Protein AF-0000000081654883 (afdb_homodimer)

Structure (mmCIF, N/CA/C/O backbone):
data_AF-0000000081654883-model_v1
#
loop_
_entity.id
_entity.type
_entity.pdbx_description
1 polymer 'N-acetylserotonin O-methyltransferase-like protein-like'
#
loop_
_atom_site.group_PDB
_atom_site.id
_atom_site.type_symbol
_atom_site.label_atom_id
_atom_site.label_alt_id
_atom_site.label_comp_id
_atom_site.label_asym_id
_atom_site.label_entity_id
_atom_site.label_seq_id
_atom_site.pdbx_PDB_ins_code
_atom_site.Cartn_x
_atom_site.Cartn_y
_atom_site.Cartn_z
_atom_site.occupancy
_atom_site.B_iso_or_equiv
_atom_site.auth_seq_id
_atom_site.auth_comp_id
_atom_site.auth_asym_id
_atom_site.auth_atom_id
_atom_site.pdbx_PDB_model_num
ATOM 1 N N . MET A 1 1 ? 14.535 -2.438 12.632 1 73.88 1 MET A N 1
ATOM 2 C CA . MET A 1 1 ? 14.706 -3.83 12.228 1 73.88 1 MET A CA 1
ATOM 3 C C . MET A 1 1 ? 14.764 -3.952 10.709 1 73.88 1 MET A C 1
ATOM 5 O O . MET A 1 1 ? 14.099 -3.199 9.996 1 73.88 1 MET A O 1
ATOM 9 N N . ALA A 1 2 ? 15.546 -4.873 10.26 1 88.81 2 ALA A N 1
ATOM 10 C CA . ALA A 1 2 ? 15.74 -5.099 8.831 1 88.81 2 ALA A CA 1
ATOM 11 C C . ALA A 1 2 ? 14.51 -5.754 8.207 1 88.81 2 ALA A C 1
ATOM 13 O O . ALA A 1 2 ? 13.911 -6.654 8.8 1 88.81 2 ALA A O 1
ATOM 14 N N . ALA A 1 3 ? 14.103 -5.214 7.104 1 93.07 3 ALA A N 1
ATOM 15 C CA . ALA A 1 3 ? 12.981 -5.798 6.375 1 93.07 3 ALA A CA 1
ATOM 16 C C . ALA A 1 3 ? 13.304 -7.217 5.916 1 93.07 3 ALA A C 1
ATOM 18 O O . ALA A 1 3 ? 14.468 -7.552 5.686 1 93.07 3 ALA A O 1
ATOM 19 N N . THR A 1 4 ? 12.383 -8.056 5.804 1 90.36 4 THR A N 1
ATOM 20 C CA . THR A 1 4 ? 12.505 -9.385 5.215 1 90.36 4 THR A CA 1
ATOM 21 C C . THR A 1 4 ? 12.015 -9.383 3.77 1 90.36 4 THR A C 1
ATOM 23 O O . THR A 1 4 ? 11.418 -8.406 3.313 1 90.36 4 THR A O 1
ATOM 26 N N . VAL A 1 5 ? 12.271 -10.412 3.098 1 88.32 5 VAL A N 1
ATOM 27 C CA . VAL A 1 5 ? 11.813 -10.535 1.718 1 88.32 5 VAL A CA 1
ATOM 28 C C . VAL A 1 5 ? 10.287 -10.562 1.68 1 88.32 5 VAL A C 1
ATOM 30 O O . VAL A 1 5 ? 9.675 -10.067 0.732 1 88.32 5 VAL A O 1
ATOM 33 N N . PHE A 1 6 ? 9.693 -11.071 2.687 1 87.86 6 PHE A N 1
ATOM 34 C CA . PHE A 1 6 ? 8.237 -11.116 2.742 1 87.86 6 PHE A CA 1
ATOM 35 C C . PHE A 1 6 ? 7.659 -9.722 2.958 1 87.86 6 PHE A C 1
ATOM 37 O O . PHE A 1 6 ? 6.629 -9.374 2.377 1 87.86 6 PHE A O 1
ATOM 44 N N . ASP A 1 7 ? 8.351 -8.905 3.784 1 92.27 7 ASP A N 1
ATOM 45 C CA . ASP A 1 7 ? 7.976 -7.499 3.899 1 92.27 7 ASP A CA 1
ATOM 46 C C . ASP A 1 7 ? 8.044 -6.8 2.543 1 92.27 7 ASP A C 1
ATOM 48 O O . ASP A 1 7 ? 7.182 -5.982 2.217 1 92.27 7 ASP A O 1
ATOM 52 N N . LEU A 1 8 ? 9.078 -7.196 1.854 1 94.05 8 LEU A N 1
ATOM 53 C CA . LEU A 1 8 ? 9.29 -6.582 0.547 1 94.05 8 LEU A CA 1
ATOM 54 C C . LEU A 1 8 ? 8.115 -6.865 -0.383 1 94.05 8 LEU A C 1
ATOM 56 O O . LEU A 1 8 ? 7.624 -5.961 -1.063 1 94.05 8 LEU A O 1
ATOM 60 N N . TRP A 1 9 ? 7.629 -8.093 -0.401 1 92.52 9 TRP A N 1
ATOM 61 C CA . TRP A 1 9 ? 6.488 -8.438 -1.243 1 92.52 9 TRP A CA 1
ATOM 62 C C . TRP A 1 9 ? 5.267 -7.603 -0.873 1 92.52 9 TRP A C 1
ATOM 64 O O . TRP A 1 9 ? 4.569 -7.09 -1.75 1 92.52 9 TRP A O 1
ATOM 74 N N . HIS A 1 10 ? 5.06 -7.415 0.385 1 93.41 10 HIS A N 1
ATOM 75 C CA . HIS A 1 10 ? 3.906 -6.655 0.852 1 93.41 10 HIS A CA 1
ATOM 76 C C . HIS A 1 10 ? 4.047 -5.175 0.515 1 93.41 10 HIS A C 1
ATOM 78 O O . HIS A 1 10 ? 3.068 -4.521 0.149 1 93.41 10 HIS A O 1
ATOM 84 N N . HIS A 1 11 ? 5.259 -4.706 0.641 1 95.99 11 HIS A N 1
ATOM 85 C CA . HIS A 1 11 ? 5.492 -3.3 0.326 1 95.99 11 HIS A CA 1
ATOM 86 C C . HIS A 1 11 ? 5.352 -3.04 -1.17 1 95.99 11 HIS A C 1
ATOM 88 O O . HIS A 1 11 ? 4.829 -2.001 -1.578 1 95.99 11 HIS A O 1
ATOM 94 N N . ILE A 1 12 ? 5.741 -3.986 -1.986 1 95.06 12 ILE A N 1
ATOM 95 C CA . ILE A 1 12 ? 5.616 -3.869 -3.434 1 95.06 12 ILE A CA 1
ATOM 96 C C . ILE A 1 12 ? 4.139 -3.842 -3.824 1 95.06 12 ILE A C 1
ATOM 98 O O . ILE A 1 12 ? 3.744 -3.107 -4.732 1 95.06 12 ILE A O 1
ATOM 102 N N . ASN A 1 13 ? 3.346 -4.508 -3.04 1 94.96 13 ASN A N 1
ATOM 103 C CA . ASN A 1 13 ? 1.947 -4.666 -3.423 1 94.96 13 ASN A CA 1
ATOM 104 C C . ASN A 1 13 ? 1.025 -3.846 -2.525 1 94.96 13 ASN A C 1
ATOM 106 O O . ASN A 1 13 ? -0.18 -4.101 -2.466 1 94.96 13 ASN A O 1
ATOM 110 N N . GLY A 1 14 ? 1.551 -2.896 -1.82 1 95.56 14 GLY A N 1
ATOM 111 C CA . GLY A 1 14 ? 0.757 -2.072 -0.923 1 95.56 14 GLY A CA 1
ATOM 112 C C . GLY A 1 14 ? -0.376 -1.348 -1.624 1 95.56 14 GLY A C 1
ATOM 113 O O . GLY A 1 14 ? -1.425 -1.098 -1.025 1 95.56 14 GLY A O 1
ATOM 114 N N . PHE A 1 15 ? -0.249 -1.047 -2.913 1 95.43 15 PHE A N 1
ATOM 115 C CA . PHE A 1 15 ? -1.25 -0.34 -3.704 1 95.43 15 PHE A CA 1
ATOM 116 C C . PHE A 1 15 ? -2.528 -1.162 -3.818 1 95.43 15 PHE A C 1
ATOM 118 O O . PHE A 1 15 ? -3.618 -0.607 -3.971 1 95.43 15 PHE A O 1
ATOM 125 N N . MET A 1 16 ? -2.428 -2.414 -3.729 1 96.3 16 MET A N 1
ATOM 126 C CA . MET A 1 16 ? -3.585 -3.289 -3.889 1 96.3 16 MET A CA 1
ATOM 127 C C . MET A 1 16 ? -4.554 -3.128 -2.722 1 96.3 16 MET A C 1
ATOM 129 O O . MET A 1 16 ? -5.771 -3.183 -2.908 1 96.3 16 MET A O 1
ATOM 133 N N . THR A 1 17 ? -4.013 -3.001 -1.556 1 96.54 17 THR A N 1
ATOM 134 C CA . THR A 1 17 ? -4.859 -2.761 -0.392 1 96.54 17 THR A CA 1
ATOM 135 C C . THR A 1 17 ? -5.621 -1.447 -0.539 1 96.54 17 THR A C 1
ATOM 137 O O . THR A 1 17 ? -6.834 -1.399 -0.322 1 96.54 17 THR A O 1
ATOM 140 N N . THR A 1 18 ? -4.937 -0.433 -0.991 1 96.46 18 THR A N 1
ATOM 141 C CA . THR A 1 18 ? -5.557 0.87 -1.209 1 96.46 18 THR A CA 1
ATOM 142 C C . THR A 1 18 ? -6.662 0.774 -2.257 1 96.46 18 THR A C 1
ATOM 144 O O . THR A 1 18 ? -7.791 1.208 -2.017 1 96.46 18 THR A O 1
ATOM 147 N N . GLN A 1 19 ? -6.382 0.173 -3.369 1 95.88 19 GLN A N 1
ATOM 148 C CA . GLN A 1 19 ? -7.329 0.102 -4.477 1 95.88 19 GLN A CA 1
ATOM 149 C C . GLN A 1 19 ? -8.547 -0.739 -4.106 1 95.88 19 GLN A C 1
ATOM 151 O O . GLN A 1 19 ? -9.667 -0.436 -4.523 1 95.88 19 GLN A O 1
ATOM 156 N N . SER A 1 20 ? -8.307 -1.771 -3.334 1 97.11 20 SER A N 1
ATOM 157 C CA . SER A 1 20 ? -9.421 -2.621 -2.924 1 97.11 20 SER A CA 1
ATOM 158 C C . SER A 1 20 ? -10.352 -1.888 -1.964 1 97.11 20 SER A C 1
ATOM 160 O O . SER A 1 20 ? -11.572 -2.049 -2.031 1 97.11 20 SER A O 1
ATOM 162 N N . LEU A 1 21 ? -9.755 -1.139 -1.096 1 96.81 21 LEU A N 1
ATOM 163 C CA . LEU A 1 21 ? -10.544 -0.326 -0.177 1 96.81 21 LEU A CA 1
ATOM 164 C C . LEU A 1 21 ? -11.366 0.709 -0.937 1 96.81 21 LEU A C 1
ATOM 166 O O . LEU A 1 21 ? -12.561 0.873 -0.676 1 96.81 21 LEU A O 1
ATOM 170 N N . ILE A 1 22 ? -10.752 1.369 -1.875 1 95.83 22 ILE A N 1
ATOM 171 C CA . ILE A 1 22 ? -11.417 2.377 -2.694 1 95.83 22 ILE A CA 1
ATOM 172 C C . ILE A 1 22 ? -12.585 1.742 -3.446 1 95.83 22 ILE A C 1
ATOM 174 O O . ILE A 1 22 ? -13.704 2.259 -3.417 1 95.83 22 ILE A O 1
ATOM 178 N N . THR A 1 23 ? -12.344 0.636 -4.036 1 96.98 23 THR A N 1
ATOM 179 C CA . THR A 1 23 ? -13.353 -0.027 -4.854 1 96.98 23 THR A CA 1
ATOM 180 C C . THR A 1 23 ? -14.53 -0.484 -3.996 1 96.98 23 THR A C 1
ATOM 182 O O . THR A 1 23 ? -15.689 -0.297 -4.373 1 96.98 23 THR A O 1
ATOM 185 N N . THR A 1 24 ? -14.245 -1.086 -2.851 1 97.59 24 THR A N 1
ATOM 186 C CA . THR A 1 24 ? -15.3 -1.57 -1.968 1 97.59 24 THR A CA 1
ATOM 187 C C . THR A 1 24 ? -16.194 -0.42 -1.512 1 97.59 24 THR A C 1
ATOM 189 O O . THR A 1 24 ? -17.419 -0.555 -1.48 1 97.59 24 THR A O 1
ATOM 192 N N . ALA A 1 25 ? -15.601 0.672 -1.21 1 96.58 25 ALA A N 1
ATOM 193 C CA . ALA A 1 25 ? -16.349 1.856 -0.798 1 96.58 25 ALA A CA 1
ATOM 194 C C . ALA A 1 25 ? -17.158 2.426 -1.96 1 96.58 25 ALA A C 1
ATOM 196 O O . ALA A 1 25 ? -18.336 2.755 -1.801 1 96.58 25 ALA A O 1
ATOM 197 N N . LYS A 1 26 ? -16.525 2.557 -3.102 1 94.97 26 LYS A N 1
ATOM 198 C CA . LYS A 1 26 ? -17.149 3.12 -4.296 1 94.97 26 LYS A CA 1
ATOM 199 C C . LYS A 1 26 ? -18.371 2.307 -4.714 1 94.97 26 LYS A C 1
ATOM 201 O O . LYS A 1 26 ? -19.36 2.864 -5.194 1 94.97 26 LYS A O 1
ATOM 206 N N . LEU A 1 27 ? -18.314 1.053 -4.54 1 97.19 27 LEU A N 1
ATOM 207 C CA . LEU A 1 27 ? -19.401 0.172 -4.954 1 97.19 27 LEU A CA 1
ATOM 208 C C . LEU A 1 27 ? -20.543 0.207 -3.943 1 97.19 27 LEU A C 1
ATOM 210 O O . LEU A 1 27 ? -21.616 -0.346 -4.193 1 97.19 27 LEU A O 1
ATOM 214 N N . GLY A 1 28 ? -20.277 0.772 -2.73 1 97.02 28 GLY A N 1
ATOM 215 C CA . GLY A 1 28 ? -21.334 0.967 -1.75 1 97.02 28 GLY A CA 1
ATOM 216 C C . GLY A 1 28 ? -21.526 -0.227 -0.834 1 97.02 28 GLY A C 1
ATOM 217 O O . GLY A 1 28 ? -22.569 -0.361 -0.191 1 97.02 28 GLY A O 1
ATOM 218 N N . ILE A 1 29 ? -20.555 -1.075 -0.747 1 98.22 29 ILE A N 1
ATOM 219 C CA . ILE A 1 29 ? -20.687 -2.294 0.043 1 98.22 29 ILE A CA 1
ATOM 220 C C . ILE A 1 29 ? -20.765 -1.942 1.527 1 98.22 29 ILE A C 1
ATOM 222 O O . ILE A 1 29 ? -21.641 -2.435 2.242 1 98.22 29 ILE A O 1
ATOM 226 N N . PHE A 1 30 ? -19.878 -1.103 2.004 1 98.16 30 PHE A N 1
ATOM 227 C CA . PHE A 1 30 ? -19.896 -0.702 3.406 1 98.16 30 PHE A CA 1
ATOM 228 C C . PHE A 1 30 ? -21.226 -0.05 3.765 1 98.16 30 PHE A C 1
ATOM 230 O O . PHE A 1 30 ? -21.797 -0.331 4.821 1 98.16 30 PHE A O 1
ATOM 237 N N . ASP A 1 31 ? -21.735 0.813 2.884 1 98.08 31 ASP A N 1
ATOM 238 C CA . ASP A 1 31 ? -23.002 1.495 3.13 1 98.08 31 ASP A CA 1
ATOM 239 C C . ASP A 1 31 ? -24.157 0.499 3.199 1 98.08 31 ASP A C 1
ATOM 241 O O . ASP A 1 31 ? -25.029 0.609 4.064 1 98.08 31 ASP A O 1
ATOM 245 N N . TYR A 1 32 ? -24.173 -0.407 2.295 1 98.34 32 TYR A N 1
ATOM 246 C CA . TYR A 1 32 ? -25.241 -1.4 2.273 1 98.34 32 TYR A CA 1
ATOM 247 C C . TYR A 1 32 ? -25.276 -2.192 3.575 1 98.34 32 TYR A C 1
ATOM 249 O O . TYR A 1 32 ? -26.353 -2.488 4.099 1 98.34 32 TYR A O 1
ATOM 257 N N . LEU A 1 33 ? -24.17 -2.497 4.153 1 98.24 33 LEU A N 1
ATOM 258 C CA . LEU A 1 33 ? -24.072 -3.368 5.32 1 98.24 33 LEU A CA 1
ATOM 259 C C . LEU A 1 33 ? -24.352 -2.592 6.602 1 98.24 33 LEU A C 1
ATOM 261 O O . LEU A 1 33 ? -24.42 -3.178 7.685 1 98.24 33 LEU A O 1
ATOM 265 N N . THR A 1 34 ? -24.493 -1.263 6.534 1 96.78 34 THR A N 1
ATOM 266 C C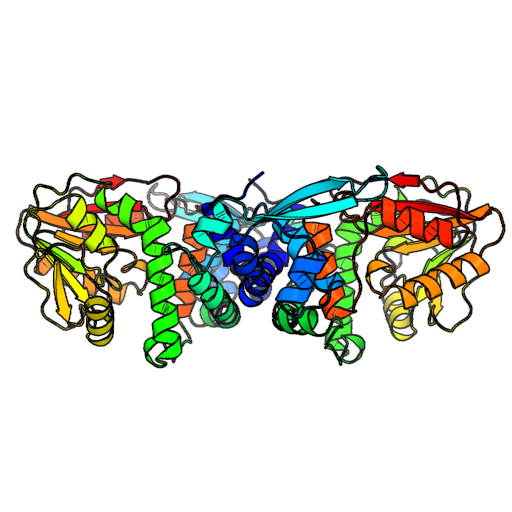A . THR A 1 34 ? -24.952 -0.506 7.692 1 96.78 34 THR A CA 1
ATOM 267 C C . THR A 1 34 ? -26.389 -0.877 8.046 1 96.78 34 THR A C 1
ATOM 269 O O . THR A 1 34 ? -26.823 -0.684 9.184 1 96.78 34 THR A O 1
ATOM 272 N N . ARG A 1 35 ? -27.117 -1.363 7.113 1 94.09 35 ARG A N 1
ATOM 273 C CA . ARG A 1 35 ? -28.521 -1.722 7.286 1 94.09 35 ARG A CA 1
ATOM 274 C C . ARG A 1 35 ? -28.661 -3.037 8.046 1 94.09 35 ARG A C 1
ATOM 276 O O . ARG A 1 35 ? -29.75 -3.378 8.512 1 94.09 35 ARG A O 1
ATOM 283 N N . GLY A 1 36 ? -27.554 -3.74 8.117 1 95.42 36 GLY A N 1
ATOM 284 C CA . GLY A 1 36 ? -27.548 -5.028 8.792 1 95.42 36 GLY A CA 1
ATOM 285 C C . GLY A 1 36 ? -26.757 -6.088 8.048 1 95.42 36 GLY A C 1
ATOM 286 O O . GLY A 1 36 ? -26.32 -5.865 6.917 1 95.42 36 GLY A O 1
ATOM 287 N N . ALA A 1 37 ? -26.691 -7.209 8.714 1 97.43 37 ALA A N 1
ATOM 288 C CA . ALA A 1 37 ? -25.965 -8.344 8.15 1 97.43 37 ALA A CA 1
ATOM 289 C C . ALA A 1 37 ? -26.61 -8.816 6.85 1 97.43 37 ALA A C 1
ATOM 291 O O . ALA A 1 37 ? -27.837 -8.824 6.726 1 97.43 37 ALA A O 1
ATOM 292 N N . ALA A 1 38 ? -25.837 -9.215 5.884 1 98.07 38 ALA A N 1
ATOM 293 C CA . ALA A 1 38 ? -26.358 -9.677 4.6 1 98.07 38 ALA A CA 1
ATOM 294 C C . ALA A 1 38 ? -25.523 -10.832 4.053 1 98.07 38 ALA A C 1
ATOM 296 O O . ALA A 1 38 ? -24.354 -10.986 4.413 1 98.07 38 ALA A O 1
ATOM 297 N N . THR A 1 39 ? -26.125 -11.616 3.229 1 97.26 39 THR A N 1
ATOM 298 C CA . THR A 1 39 ? -25.423 -12.671 2.508 1 97.26 39 THR A CA 1
ATOM 299 C C . THR A 1 39 ? -24.686 -12.103 1.299 1 97.26 39 THR A C 1
ATOM 301 O O . THR A 1 39 ? -24.925 -10.961 0.901 1 97.26 39 THR A O 1
ATOM 304 N N . LEU A 1 40 ? -23.821 -12.937 0.749 1 97.16 40 LEU A N 1
ATOM 305 C CA . LEU A 1 40 ? -23.115 -12.526 -0.46 1 97.16 40 LEU A CA 1
ATOM 306 C C . LEU A 1 40 ? -24.098 -12.193 -1.577 1 97.16 40 LEU A C 1
ATOM 308 O O . LEU A 1 40 ? -23.936 -11.187 -2.272 1 97.16 40 LEU A O 1
ATOM 312 N N . THR A 1 41 ? -25.041 -13.011 -1.769 1 96.86 41 THR A N 1
ATOM 313 C CA . THR A 1 41 ? -26.056 -12.797 -2.794 1 96.86 41 THR A CA 1
ATOM 314 C C . THR A 1 41 ? -26.812 -11.496 -2.543 1 96.86 41 THR A C 1
ATOM 316 O O . THR A 1 41 ? -27.066 -10.729 -3.475 1 96.86 41 THR A O 1
ATOM 319 N N . GLY A 1 42 ? -27.161 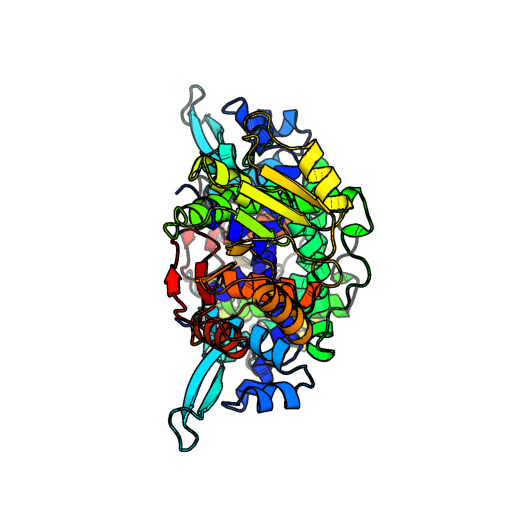-11.291 -1.308 1 97.18 42 GLY A N 1
ATOM 320 C CA . GLY A 1 42 ? -27.828 -10.048 -0.957 1 97.18 42 GLY A CA 1
ATOM 321 C C . GLY A 1 42 ? -27.01 -8.816 -1.294 1 97.18 42 GLY A C 1
ATOM 322 O O . GLY A 1 42 ? -27.534 -7.851 -1.856 1 97.18 42 GLY A O 1
ATOM 323 N N . VAL A 1 43 ? -25.765 -8.88 -1.043 1 98.05 43 VAL A N 1
ATOM 324 C CA . VAL A 1 43 ? -24.883 -7.744 -1.288 1 98.05 43 VAL A CA 1
ATOM 325 C C . VAL A 1 43 ? -24.732 -7.522 -2.791 1 98.05 43 VAL A C 1
ATOM 327 O O . VAL A 1 43 ? -24.951 -6.414 -3.287 1 98.05 43 VAL A O 1
ATOM 330 N N . SER A 1 44 ? -24.315 -8.559 -3.539 1 98.04 44 SER A N 1
ATOM 331 C CA . SER A 1 44 ? -24.032 -8.424 -4.964 1 98.04 44 SER A CA 1
ATOM 332 C C . SER A 1 44 ? -25.268 -7.969 -5.733 1 98.04 44 SER A C 1
ATOM 334 O O . SER A 1 44 ? -25.169 -7.149 -6.648 1 98.04 44 SER A O 1
ATOM 336 N N . ASP A 1 45 ? -26.454 -8.419 -5.372 1 97.86 45 ASP A N 1
ATOM 337 C CA . ASP A 1 45 ? -27.701 -8.016 -6.015 1 97.86 45 ASP A CA 1
ATOM 338 C C . ASP A 1 45 ? -28.003 -6.542 -5.751 1 97.86 45 ASP A C 1
ATOM 340 O O . ASP A 1 45 ? -28.413 -5.815 -6.659 1 97.86 45 ASP A O 1
ATOM 344 N N . ALA A 1 46 ? -27.816 -6.188 -4.603 1 97.34 46 ALA A N 1
ATOM 345 C CA . ALA A 1 46 ? -28.163 -4.83 -4.192 1 97.34 46 ALA A CA 1
ATOM 346 C C . ALA A 1 46 ? -27.294 -3.801 -4.91 1 97.34 46 ALA A C 1
ATOM 348 O O . ALA A 1 46 ? -27.769 -2.723 -5.274 1 97.34 46 ALA A O 1
ATOM 349 N N . ILE A 1 47 ? -26.039 -4.134 -5.122 1 96.6 47 ILE A N 1
ATOM 350 C CA . ILE A 1 47 ? -25.138 -3.116 -5.651 1 96.6 47 ILE A CA 1
ATOM 351 C C . ILE A 1 47 ? -24.915 -3.348 -7.144 1 96.6 47 ILE A C 1
ATOM 353 O O . ILE A 1 47 ? -24.277 -2.535 -7.817 1 96.6 47 ILE A O 1
ATOM 357 N N . GLY A 1 48 ? -25.401 -4.418 -7.694 1 97.74 48 GLY A N 1
ATOM 358 C CA . GLY A 1 48 ? -25.342 -4.68 -9.123 1 97.74 48 GLY A CA 1
ATOM 359 C C . GLY A 1 48 ? -23.964 -5.104 -9.596 1 97.74 48 GLY A C 1
ATOM 360 O O . GLY A 1 48 ? -23.437 -4.55 -10.563 1 97.74 48 GLY A O 1
ATOM 361 N N . THR A 1 49 ? -23.36 -6.057 -8.855 1 98.08 49 THR A N 1
ATOM 362 C CA . THR A 1 49 ? -22.023 -6.519 -9.214 1 98.08 49 THR A CA 1
ATOM 363 C C . THR A 1 49 ? -22.004 -8.035 -9.389 1 98.08 49 THR A C 1
ATOM 365 O O . THR A 1 49 ? -22.955 -8.721 -9.01 1 98.08 49 THR A O 1
ATOM 368 N N . ASP A 1 50 ? -21.008 -8.495 -10.044 1 97.81 50 ASP A N 1
ATOM 369 C CA . ASP A 1 50 ? -20.779 -9.928 -10.202 1 97.81 50 ASP A CA 1
ATOM 370 C C . ASP A 1 50 ? -20.507 -10.592 -8.854 1 97.81 50 ASP A C 1
ATOM 372 O O . ASP A 1 50 ? -19.692 -10.103 -8.068 1 97.81 50 ASP A O 1
ATOM 376 N N . ARG A 1 51 ? -21.178 -11.686 -8.612 1 96.86 51 ARG A N 1
ATOM 377 C CA . ARG A 1 51 ? -21.144 -12.343 -7.309 1 96.86 51 ARG A CA 1
ATOM 378 C C . ARG A 1 51 ? -19.738 -12.832 -6.979 1 96.86 51 ARG A C 1
ATOM 380 O O . ARG A 1 51 ? -19.291 -12.727 -5.835 1 96.86 51 ARG A O 1
ATOM 387 N N . LYS A 1 52 ? -19.014 -13.388 -7.911 1 95.44 52 LYS A N 1
ATOM 388 C CA . LYS A 1 52 ? -17.693 -13.961 -7.668 1 95.44 52 LYS A CA 1
ATOM 389 C C . LYS A 1 52 ? -16.679 -12.877 -7.317 1 95.44 52 LYS A C 1
ATOM 391 O O . LYS A 1 52 ? -15.883 -13.04 -6.39 1 95.44 52 LYS A O 1
ATOM 396 N N . VAL A 1 53 ? -16.723 -11.832 -8.105 1 97.25 53 VAL A N 1
ATOM 397 C CA . VAL A 1 53 ? -15.788 -10.74 -7.859 1 97.25 53 VAL A CA 1
ATOM 398 C C . VAL A 1 53 ? -16.124 -10.06 -6.533 1 97.25 53 VAL A C 1
ATOM 400 O O . VAL A 1 53 ? -15.227 -9.707 -5.764 1 97.25 53 VAL A O 1
ATOM 403 N N . THR A 1 54 ? -17.395 -9.916 -6.252 1 98.05 54 THR A N 1
ATOM 404 C CA . THR A 1 54 ? -17.834 -9.333 -4.989 1 98.05 54 THR A CA 1
ATOM 405 C C . THR A 1 54 ? -17.355 -10.175 -3.809 1 98.05 54 THR A C 1
ATOM 407 O O . THR A 1 54 ? -16.936 -9.634 -2.783 1 98.05 54 THR A O 1
ATOM 410 N N . GLU A 1 55 ? -17.423 -11.435 -3.924 1 97.65 55 GLU A N 1
ATOM 411 C CA . GLU A 1 55 ? -16.951 -12.32 -2.863 1 97.65 55 GLU A CA 1
ATOM 412 C C . GLU A 1 55 ? -15.474 -12.081 -2.562 1 97.65 55 GLU A C 1
ATOM 414 O O . GLU A 1 55 ? -15.071 -12.035 -1.398 1 97.65 55 GLU A O 1
ATOM 419 N N . GLN A 1 56 ? -14.653 -11.973 -3.598 1 97.76 56 GLN A N 1
ATOM 420 C CA . GLN A 1 56 ? -13.223 -11.742 -3.418 1 97.76 56 GLN A CA 1
ATOM 421 C C . GLN A 1 56 ? -12.966 -10.431 -2.682 1 97.76 56 GLN A C 1
ATOM 423 O O . GLN A 1 56 ? -12.129 -10.374 -1.778 1 97.76 56 GLN A O 1
ATOM 428 N N . LEU A 1 57 ? -13.661 -9.383 -3.061 1 98.06 57 LEU A N 1
ATOM 429 C CA . LEU A 1 57 ? -13.512 -8.082 -2.419 1 98.06 57 LEU A CA 1
ATOM 430 C C . LEU A 1 57 ? -13.915 -8.151 -0.95 1 98.06 57 LEU A C 1
ATOM 432 O O . LEU A 1 57 ? -13.172 -7.698 -0.076 1 98.06 57 LEU A O 1
ATOM 436 N N . ILE A 1 58 ? -15.062 -8.753 -0.682 1 98.45 58 ILE A N 1
ATOM 437 C CA . ILE A 1 58 ? -15.611 -8.795 0.67 1 98.45 58 ILE A CA 1
ATOM 438 C C . ILE A 1 58 ? -14.726 -9.666 1.559 1 98.45 58 ILE A C 1
ATOM 440 O O . ILE A 1 58 ? -14.457 -9.317 2.71 1 98.45 58 ILE A O 1
ATOM 444 N N . ASP A 1 59 ? -14.236 -10.754 1.047 1 98.42 59 ASP A N 1
ATOM 445 C CA . ASP A 1 59 ? -13.373 -11.637 1.825 1 98.42 59 ASP A CA 1
ATOM 446 C C . ASP A 1 59 ? -12.047 -10.956 2.156 1 98.42 59 ASP A C 1
ATOM 448 O O . ASP A 1 59 ? -11.485 -11.168 3.233 1 98.42 59 ASP A O 1
ATOM 452 N N . TYR A 1 60 ? -11.55 -10.198 1.224 1 98.45 60 TYR A N 1
ATOM 453 C CA . TYR A 1 60 ? -10.327 -9.463 1.528 1 98.45 60 TYR A CA 1
ATOM 454 C C . TYR A 1 60 ? -10.57 -8.428 2.62 1 98.45 60 TYR A C 1
ATOM 456 O O . TYR A 1 60 ? -9.71 -8.204 3.475 1 98.45 60 TYR A O 1
ATOM 464 N N . MET A 1 61 ? -11.773 -7.783 2.603 1 98.69 61 MET A N 1
ATOM 465 C CA . MET A 1 61 ? -12.117 -6.835 3.659 1 98.69 61 MET A CA 1
ATOM 466 C C . MET A 1 61 ? -12.235 -7.54 5.006 1 98.69 61 MET A C 1
ATOM 468 O O . MET A 1 61 ? -11.917 -6.96 6.046 1 98.69 61 MET A O 1
ATOM 472 N N . VAL A 1 62 ? -12.73 -8.78 4.981 1 98.67 62 VAL A N 1
ATOM 473 C CA . VAL A 1 62 ? -12.76 -9.577 6.203 1 98.67 62 VAL A CA 1
ATOM 474 C C . VAL A 1 62 ? -11.334 -9.867 6.666 1 98.67 62 VAL A C 1
ATOM 476 O O . VAL A 1 62 ? -11.022 -9.737 7.852 1 98.67 62 VAL A O 1
ATOM 479 N N . CYS A 1 63 ? -10.492 -10.218 5.725 1 98.33 63 CYS A N 1
ATOM 480 C CA . CYS A 1 63 ? -9.091 -10.507 6.007 1 98.33 63 CYS A CA 1
ATOM 481 C C . CYS A 1 63 ? -8.41 -9.315 6.669 1 98.33 63 CYS A C 1
ATOM 483 O O . CYS A 1 63 ? -7.606 -9.485 7.588 1 98.33 63 CYS A O 1
ATOM 485 N N . LEU A 1 64 ? -8.768 -8.102 6.245 1 97.98 64 LEU A N 1
ATOM 486 C CA . LEU A 1 64 ? -8.123 -6.887 6.729 1 97.98 64 LEU A CA 1
ATOM 487 C C . LEU A 1 64 ? -8.789 -6.389 8.007 1 97.98 64 LEU A C 1
ATOM 489 O O . LEU A 1 64 ? -8.305 -5.447 8.638 1 97.98 64 LEU A O 1
ATOM 493 N N . GLY A 1 65 ? -9.949 -6.937 8.374 1 98.19 65 GLY A N 1
ATOM 494 C CA . GLY A 1 65 ? -10.603 -6.596 9.628 1 98.19 65 GLY A CA 1
ATOM 495 C C . GLY A 1 65 ? -11.642 -5.501 9.48 1 98.19 65 GLY A C 1
ATOM 496 O O . GLY A 1 65 ? -12.087 -4.922 10.474 1 98.19 65 GLY A O 1
ATOM 497 N N . TYR A 1 66 ? -12.073 -5.174 8.274 1 98.43 66 TYR A N 1
ATOM 498 C CA . TYR A 1 66 ? -13.063 -4.127 8.048 1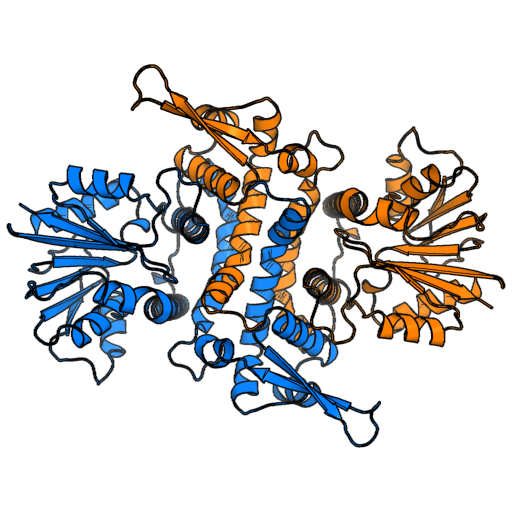 98.43 66 TYR A CA 1
ATOM 499 C C . TYR A 1 66 ? -14.471 -4.708 8 1 98.43 66 TYR A C 1
ATOM 501 O O . TYR A 1 66 ? -15.454 -3.986 8.183 1 98.43 66 TYR A O 1
ATOM 509 N N . LEU A 1 67 ? -14.552 -5.976 7.66 1 98.66 67 LEU A N 1
ATOM 510 C CA . LEU A 1 67 ? -15.795 -6.738 7.731 1 98.66 67 LEU A CA 1
ATOM 511 C C . LEU A 1 67 ? -15.622 -7.979 8.6 1 98.66 67 LEU A C 1
ATOM 513 O O . LEU A 1 67 ? -14.496 -8.408 8.861 1 98.66 67 LEU A O 1
ATOM 517 N N . ASP A 1 68 ? -16.672 -8.465 9.07 1 98.14 68 ASP A N 1
ATOM 518 C CA . ASP A 1 68 ? -16.731 -9.763 9.736 1 98.14 68 ASP A CA 1
ATOM 519 C C . ASP A 1 68 ? -17.728 -10.691 9.044 1 98.14 68 ASP A C 1
ATOM 521 O O . ASP A 1 68 ? -18.555 -10.239 8.249 1 98.14 68 ASP A O 1
ATOM 525 N N . LYS A 1 69 ? -17.57 -11.939 9.233 1 97.32 69 LYS A N 1
ATOM 526 C CA . LYS A 1 69 ? -18.538 -12.879 8.676 1 97.32 69 LYS A CA 1
ATOM 527 C C . LYS A 1 69 ? -18.796 -14.037 9.636 1 97.32 69 LYS A C 1
ATOM 529 O O . LYS A 1 69 ? -17.915 -14.417 10.41 1 97.32 69 LYS A O 1
ATOM 534 N N . LYS A 1 70 ? -20 -14.523 9.64 1 95.75 70 LYS A N 1
ATOM 535 C CA . LYS A 1 70 ? -20.446 -15.655 10.448 1 95.75 70 LYS A CA 1
ATOM 536 C C . LYS A 1 70 ? -21.185 -16.682 9.594 1 95.75 70 LYS A C 1
ATOM 538 O O . LYS A 1 70 ? -22.001 -16.318 8.744 1 95.75 70 LYS A O 1
ATOM 543 N N . TRP A 1 71 ? -20.79 -17.88 9.795 1 93.7 71 TRP A N 1
ATOM 544 C CA . TRP A 1 71 ? -21.459 -18.965 9.084 1 93.7 71 TRP A CA 1
ATOM 545 C C . TRP A 1 71 ? -22.827 -19.254 9.694 1 93.7 71 TRP A C 1
ATOM 547 O O . TRP A 1 71 ? -22.952 -19.397 10.912 1 93.7 71 TRP A O 1
ATOM 557 N N . ILE A 1 72 ? -23.813 -19.295 8.858 1 91.37 72 ILE A N 1
ATOM 558 C CA . ILE A 1 72 ? -25.161 -19.64 9.297 1 91.37 72 ILE A CA 1
ATOM 559 C C . ILE A 1 72 ? -25.606 -20.937 8.626 1 91.37 72 ILE A C 1
ATOM 561 O O . ILE A 1 72 ? -25.614 -21.036 7.396 1 91.37 72 ILE A O 1
ATOM 565 N N . ASN A 1 73 ? -25.966 -21.791 9.385 1 87.37 73 ASN A N 1
ATOM 566 C CA . ASN A 1 73 ? -26.448 -23.075 8.887 1 87.37 73 ASN A CA 1
ATOM 567 C C . ASN A 1 73 ? -27.894 -22.984 8.408 1 87.37 73 ASN A C 1
ATOM 569 O O . ASN A 1 73 ? -28.729 -22.355 9.06 1 87.37 73 ASN A O 1
ATOM 573 N N . LEU A 1 74 ? -28.278 -23.521 7.217 1 79.44 74 LEU A N 1
ATOM 574 C CA . LEU A 1 74 ? -29.623 -23.507 6.651 1 79.44 74 LEU A CA 1
ATOM 575 C C . LEU A 1 74 ? -30.3 -24.862 6.826 1 79.44 74 LEU A C 1
ATOM 577 O O . LEU A 1 74 ? -31.126 -25.259 6.002 1 79.44 74 LEU A O 1
ATOM 581 N N . GLY A 1 75 ? -30.127 -25.561 7.858 1 69.52 75 GLY A N 1
ATOM 582 C CA . GLY A 1 75 ? -30.731 -26.848 8.162 1 69.52 75 GLY A CA 1
ATOM 583 C C . GLY A 1 75 ? -29.725 -27.983 8.211 1 69.52 75 GLY A C 1
ATOM 584 O O . GLY A 1 75 ? -29.588 -28.655 9.235 1 69.52 75 GLY A O 1
ATOM 585 N N . ASP A 1 76 ? -29.035 -28.228 7.037 1 70.82 76 ASP A N 1
ATOM 586 C CA . ASP A 1 76 ? -27.952 -29.203 6.957 1 70.82 76 ASP A CA 1
ATOM 587 C C . ASP A 1 76 ? -26.595 -28.536 7.169 1 70.82 76 ASP A C 1
ATOM 589 O O . ASP A 1 76 ? -26.355 -27.435 6.67 1 70.82 76 ASP A O 1
ATOM 593 N N . PRO A 1 77 ? -25.808 -29.124 8.145 1 64.26 77 PRO A N 1
ATOM 594 C CA . PRO A 1 77 ? -24.529 -28.504 8.498 1 64.26 77 PRO A CA 1
ATOM 595 C C . PRO A 1 77 ? -23.675 -28.173 7.276 1 64.26 77 PRO A C 1
ATOM 597 O O . PRO A 1 77 ? -22.827 -27.28 7.335 1 64.26 77 PRO A O 1
ATOM 600 N N . THR A 1 78 ? -23.842 -28.873 6.224 1 70.14 78 THR A N 1
ATOM 601 C CA . THR A 1 78 ? -23.024 -28.661 5.035 1 70.14 78 THR A CA 1
ATOM 602 C C . THR A 1 78 ? -23.618 -27.561 4.16 1 70.14 78 THR A C 1
ATOM 604 O O . THR A 1 78 ? -22.988 -27.119 3.197 1 70.14 78 THR A O 1
ATOM 607 N N . GLU A 1 79 ? -24.808 -27.256 4.597 1 80.65 79 GLU A N 1
ATOM 608 C CA . GLU A 1 79 ? -25.492 -26.225 3.822 1 80.65 79 GLU A CA 1
ATOM 609 C C . GLU A 1 79 ? -25.595 -24.921 4.608 1 80.65 79 GLU A C 1
ATOM 611 O O . GLU A 1 79 ? -26.16 -24.893 5.703 1 80.65 79 GLU A O 1
ATOM 616 N N . GLY A 1 80 ? -24.837 -24.04 4.295 1 89.31 80 GLY A N 1
ATOM 617 C CA . GLY A 1 80 ? -24.883 -22.744 4.952 1 89.31 80 GLY A CA 1
ATOM 618 C C . GLY A 1 80 ? -24.307 -21.625 4.104 1 89.31 80 GLY A C 1
ATOM 619 O O . GLY A 1 80 ? -23.936 -21.843 2.949 1 89.31 80 GLY A O 1
ATOM 620 N N . GLU A 1 81 ? -24.438 -20.541 4.632 1 91.95 81 GLU A N 1
ATOM 621 C CA . GLU A 1 81 ? -23.882 -19.368 3.965 1 91.95 81 GLU A CA 1
ATOM 622 C C . GLU A 1 81 ? -23.306 -18.38 4.976 1 91.95 81 GLU A C 1
ATOM 624 O O . GLU A 1 81 ? -23.598 -18.465 6.17 1 91.95 81 GLU A O 1
ATOM 629 N N . TYR A 1 82 ? -22.497 -17.622 4.531 1 95.26 82 TYR A N 1
ATOM 630 C CA . TYR A 1 82 ? -21.925 -16.594 5.394 1 95.26 82 TYR A CA 1
ATOM 631 C C . TYR A 1 82 ? -22.798 -15.345 5.408 1 95.26 82 TYR A C 1
ATOM 633 O O . TYR A 1 82 ? -23.342 -14.949 4.374 1 95.26 82 TYR A O 1
ATOM 641 N N . LEU A 1 83 ? -22.927 -14.781 6.589 1 97.47 83 LEU A N 1
ATOM 642 C CA . LEU A 1 83 ? -23.449 -13.431 6.768 1 97.47 83 LEU A CA 1
ATOM 643 C C . LEU A 1 83 ? -22.318 -12.442 7.03 1 97.47 83 LEU A C 1
ATOM 645 O O . LEU A 1 83 ? -21.473 -12.673 7.897 1 97.47 83 LEU A O 1
ATOM 649 N N . TYR A 1 84 ? -22.365 -11.405 6.293 1 98.34 84 TYR A N 1
ATOM 650 C CA . TYR A 1 84 ? -21.322 -10.393 6.417 1 98.34 84 TYR A CA 1
ATOM 651 C C . TYR A 1 84 ? -21.839 -9.164 7.154 1 98.34 84 TYR A C 1
ATOM 653 O O . TYR A 1 84 ? -22.994 -8.768 6.98 1 98.34 84 TYR A O 1
ATOM 661 N N . THR A 1 85 ? -20.967 -8.568 7.992 1 98.38 85 THR A N 1
ATOM 662 C CA . THR A 1 85 ? -21.307 -7.366 8.745 1 98.38 85 THR A CA 1
ATOM 663 C C . THR A 1 85 ? -20.132 -6.392 8.767 1 98.38 85 THR A C 1
ATOM 665 O O . THR A 1 85 ? -18.975 -6.805 8.672 1 98.38 85 THR A O 1
ATOM 668 N N . ASN A 1 86 ? -20.486 -5.099 8.853 1 98.15 86 ASN A N 1
ATOM 669 C CA . ASN A 1 86 ? -19.461 -4.096 9.119 1 98.15 86 ASN A CA 1
ATOM 670 C C . ASN A 1 86 ? -18.849 -4.274 10.506 1 98.15 86 ASN A C 1
ATOM 672 O O . ASN A 1 86 ? -19.541 -4.662 11.449 1 98.15 86 ASN A O 1
ATOM 676 N N . THR A 1 87 ? -17.591 -4.04 10.641 1 97.83 87 THR A N 1
ATOM 677 C CA . THR A 1 87 ? -17 -3.862 11.963 1 97.83 87 THR A CA 1
ATOM 678 C C . THR A 1 87 ? -17.299 -2.468 12.507 1 97.83 87 THR A C 1
ATOM 680 O O . THR A 1 87 ? -17.875 -1.633 11.806 1 97.83 87 THR A O 1
ATOM 683 N N . GLU A 1 88 ? -16.882 -2.206 13.68 1 95.73 88 GLU A N 1
ATOM 684 C CA . GLU A 1 88 ? -17.083 -0.891 14.28 1 95.73 88 GLU A CA 1
ATOM 685 C C . GLU A 1 88 ? -16.322 0.187 13.514 1 95.73 88 GLU A C 1
ATOM 687 O O . GLU A 1 88 ? -16.855 1.27 13.262 1 95.73 88 GLU A O 1
ATOM 692 N N . VAL A 1 89 ? -15.165 -0.131 13.133 1 95.55 89 VAL A N 1
ATOM 693 C CA . VAL A 1 89 ? -14.33 0.807 12.391 1 95.55 89 VAL A CA 1
ATOM 694 C C . VAL A 1 89 ? -14.99 1.142 11.055 1 95.55 89 VAL A C 1
ATOM 696 O O . VAL A 1 89 ? -14.997 2.3 10.632 1 95.55 89 VAL A O 1
ATOM 699 N N . THR A 1 90 ? -15.556 0.19 10.45 1 97.47 90 THR A N 1
ATOM 700 C CA . THR A 1 90 ? -16.222 0.406 9.171 1 97.47 90 THR A CA 1
ATOM 701 C C . THR A 1 90 ? -17.457 1.284 9.346 1 97.47 90 THR A C 1
ATOM 703 O O . THR A 1 90 ? -17.663 2.233 8.586 1 97.47 90 THR A O 1
ATOM 706 N N . ASN A 1 91 ? -18.23 0.993 10.341 1 96.82 91 ASN A N 1
ATOM 707 C CA . ASN A 1 91 ? -19.426 1.792 10.587 1 96.82 91 ASN A CA 1
ATOM 708 C C . ASN A 1 91 ? -19.077 3.245 10.897 1 96.82 91 ASN A C 1
ATOM 710 O O . ASN A 1 91 ? -19.788 4.161 10.481 1 96.82 91 ASN A O 1
ATOM 714 N N . GLN A 1 92 ? -18.006 3.39 11.487 1 94.6 92 GLN A N 1
ATOM 715 C CA . GLN A 1 92 ? -17.652 4.729 11.946 1 94.6 92 GLN A CA 1
ATOM 716 C C . GLN A 1 92 ? -16.921 5.509 10.856 1 94.6 92 GLN A C 1
ATOM 718 O O . GLN A 1 92 ? -17.132 6.713 10.7 1 94.6 92 GLN A O 1
ATOM 723 N N . PHE A 1 93 ? -16.105 4.817 10.054 1 94.98 93 PHE A N 1
ATOM 724 C CA . PHE A 1 93 ? -15.156 5.59 9.261 1 94.98 93 PHE A CA 1
ATOM 725 C C . PHE A 1 93 ? -15.34 5.31 7.774 1 94.98 93 PHE A C 1
ATOM 727 O O . PHE A 1 93 ? -14.786 6.019 6.931 1 94.98 93 PHE A O 1
ATOM 734 N N . LEU A 1 94 ? -16.146 4.264 7.413 1 96.58 94 LEU A N 1
ATOM 735 C CA . LEU A 1 94 ? -16.243 3.909 6.001 1 96.58 94 LEU A CA 1
ATOM 736 C C . LEU A 1 94 ? -17.7 3.868 5.55 1 96.58 94 LEU A C 1
ATOM 738 O O . LEU A 1 94 ? -18.005 3.355 4.471 1 96.58 94 LEU A O 1
ATOM 742 N N . SER A 1 95 ? -18.583 4.302 6.367 1 95.94 95 SER A N 1
ATOM 743 C CA . SER A 1 95 ? -19.993 4.45 6.022 1 95.94 95 SER A CA 1
ATOM 744 C C . SER A 1 95 ? -20.348 5.91 5.761 1 95.94 95 SER A C 1
ATOM 746 O O . SER A 1 95 ? -19.954 6.796 6.522 1 95.94 95 SER A O 1
ATOM 748 N N . SER A 1 96 ? -21.103 6.142 4.735 1 94.11 96 SER A N 1
ATOM 749 C CA . SER A 1 96 ? -21.483 7.504 4.375 1 94.11 96 SER A CA 1
ATOM 750 C C . SER A 1 96 ? -22.433 8.104 5.407 1 94.11 96 SER A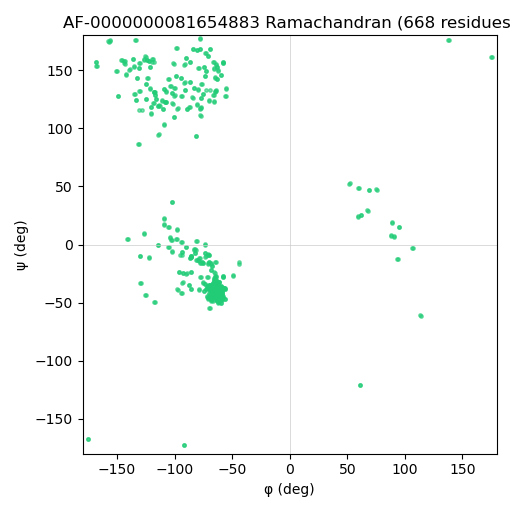 C 1
ATOM 752 O O . SER A 1 96 ? -22.624 9.321 5.449 1 94.11 96 SER A O 1
ATOM 754 N N . SER A 1 97 ? -22.986 7.293 6.198 1 93.05 97 SER A N 1
ATOM 755 C CA . SER A 1 97 ? -23.951 7.758 7.188 1 93.05 97 SER A CA 1
ATOM 756 C C . SER A 1 97 ? -23.251 8.328 8.417 1 93.05 97 SER A C 1
ATOM 758 O O . SER A 1 97 ? -23.884 8.971 9.257 1 93.05 97 SER A O 1
ATOM 760 N N . SER A 1 98 ? -21.975 8.061 8.494 1 92.81 98 SER A N 1
ATOM 761 C CA . SER A 1 98 ? -21.232 8.553 9.649 1 92.81 98 SER A CA 1
ATOM 762 C C . SER A 1 98 ? -20.619 9.922 9.37 1 92.81 98 SER A C 1
ATOM 764 O O . SER A 1 98 ? -20.052 10.147 8.299 1 92.81 98 SER A O 1
ATOM 766 N N . ASP A 1 99 ? -20.639 10.812 10.278 1 85.89 99 ASP A N 1
ATOM 767 C CA . ASP A 1 99 ? -20.035 12.136 10.161 1 85.89 99 ASP A CA 1
ATOM 768 C C . ASP A 1 99 ? -18.513 12.053 10.24 1 85.89 99 ASP A C 1
ATOM 770 O O . ASP A 1 99 ? -17.816 13.013 9.904 1 85.89 99 ASP A O 1
ATOM 774 N N . LYS A 1 100 ? -18.031 10.917 10.586 1 88.75 100 LYS A N 1
ATOM 775 C CA . LYS A 1 100 ? -16.592 10.737 10.75 1 88.75 100 LYS A CA 1
ATOM 776 C C . LYS A 1 100 ? -15.99 10.003 9.555 1 88.75 100 LYS A C 1
ATOM 778 O O . LYS A 1 100 ? -14.805 9.661 9.562 1 88.75 100 LYS A O 1
ATOM 783 N N . ASN A 1 101 ? -16.801 9.748 8.596 1 91.59 101 ASN A N 1
ATOM 784 C CA . ASN A 1 101 ? -16.341 8.838 7.553 1 91.59 101 ASN A CA 1
ATOM 785 C C . ASN A 1 101 ? -15.14 9.407 6.802 1 91.59 101 ASN A C 1
ATOM 787 O O . ASN A 1 101 ? -15.01 10.625 6.665 1 91.59 101 ASN A O 1
ATOM 791 N N . CYS A 1 102 ? -14.336 8.506 6.285 1 92 102 CYS A N 1
ATOM 792 C CA . CYS A 1 102 ? -13.103 8.839 5.581 1 92 102 CYS A CA 1
ATOM 793 C C . CYS A 1 102 ? -13.24 8.575 4.086 1 92 102 CYS A C 1
ATOM 795 O O . CYS A 1 102 ? -12.243 8.348 3.398 1 92 102 CYS A O 1
ATOM 797 N N . LEU A 1 103 ? -14.435 8.547 3.574 1 92.18 103 LEU A N 1
ATOM 798 C CA . LEU A 1 103 ? -14.666 8.212 2.173 1 92.18 103 LEU A CA 1
ATOM 799 C C . LEU A 1 103 ? -14.006 9.235 1.254 1 92.18 103 LEU A C 1
ATOM 801 O O . LEU A 1 103 ? -13.464 8.875 0.206 1 92.18 103 LEU A O 1
ATOM 805 N N . SER A 1 104 ? -14.025 10.464 1.667 1 89.49 104 SER A N 1
ATOM 806 C CA . SER A 1 104 ? -13.381 11.498 0.862 1 89.49 104 SER A CA 1
ATOM 807 C C . SER A 1 104 ? -11.869 11.305 0.821 1 89.49 104 SER A C 1
ATOM 809 O O . SER A 1 104 ? -11.228 11.597 -0.19 1 89.49 104 SER A O 1
ATOM 811 N N . LEU A 1 105 ? -11.329 10.818 1.895 1 90.21 105 LEU A N 1
ATOM 812 C CA . LEU A 1 105 ? -9.901 10.521 1.934 1 90.21 105 LEU A CA 1
ATOM 813 C C . LEU A 1 105 ? -9.553 9.399 0.962 1 90.21 105 LEU A C 1
ATOM 815 O O . LEU A 1 105 ? -8.494 9.427 0.33 1 90.21 105 LEU A O 1
ATOM 819 N N . LEU A 1 106 ? -10.41 8.44 0.856 1 90.11 106 LEU A N 1
ATOM 820 C CA . LEU A 1 106 ? -10.207 7.344 -0.086 1 90.11 106 LEU A CA 1
ATOM 821 C C . LEU A 1 106 ? -10.179 7.859 -1.521 1 90.11 106 LEU A C 1
ATOM 823 O O . LEU A 1 106 ? -9.334 7.444 -2.317 1 90.11 106 LEU A O 1
ATOM 827 N N . MET A 1 107 ? -11.046 8.716 -1.811 1 84.12 107 MET A N 1
ATOM 828 C CA . MET A 1 107 ? -11.089 9.287 -3.154 1 84.12 107 MET A CA 1
ATOM 829 C C . MET A 1 107 ? -9.832 10.102 -3.439 1 84.12 107 MET A C 1
ATOM 831 O O . MET A 1 107 ? -9.289 10.049 -4.544 1 84.12 107 MET A O 1
ATOM 835 N N . ASN A 1 108 ? -9.405 10.79 -2.463 1 87.3 108 ASN A N 1
ATOM 836 C CA . ASN A 1 108 ? -8.176 11.564 -2.604 1 87.3 108 ASN A CA 1
ATOM 837 C C . ASN A 1 108 ? -6.965 10.659 -2.809 1 87.3 108 ASN A C 1
ATOM 839 O O . ASN A 1 108 ? -6.021 11.027 -3.511 1 87.3 108 ASN A O 1
ATOM 843 N N . ALA A 1 109 ? -7.043 9.524 -2.134 1 89.7 109 ALA A N 1
ATOM 844 C CA . ALA A 1 109 ? -5.938 8.578 -2.269 1 89.7 109 ALA A CA 1
ATOM 845 C C . ALA A 1 109 ? -5.776 8.129 -3.718 1 89.7 109 ALA A C 1
ATOM 847 O O . ALA A 1 109 ? -4.653 7.944 -4.195 1 89.7 109 ALA A O 1
ATOM 848 N N . GLY A 1 110 ? -6.873 7.968 -4.416 1 85.78 110 GLY A N 1
ATOM 849 C CA . GLY A 1 110 ? -6.8 7.651 -5.833 1 85.78 110 GLY A CA 1
ATOM 850 C C . GLY A 1 110 ? -6.101 8.723 -6.649 1 85.78 110 GLY A C 1
ATOM 851 O O . GLY A 1 110 ? -5.256 8.416 -7.492 1 85.78 110 GLY A O 1
ATOM 852 N N . TYR A 1 111 ? -6.383 9.912 -6.359 1 84.64 111 TYR A N 1
ATOM 853 C CA . TYR A 1 111 ? -5.755 11.048 -7.024 1 84.64 111 TYR A CA 1
ATOM 854 C C . TYR A 1 111 ? -4.271 11.125 -6.688 1 84.64 111 TYR A C 1
ATOM 856 O O . TYR A 1 111 ? -3.434 11.292 -7.579 1 84.64 111 TYR A O 1
ATOM 864 N N . LEU A 1 112 ? -3.982 10.959 -5.44 1 89.94 112 LEU A N 1
ATOM 865 C CA . LEU A 1 112 ? -2.605 11.086 -4.976 1 89.94 112 LEU A CA 1
ATOM 866 C C . LEU A 1 112 ? -1.734 9.972 -5.546 1 89.94 112 LEU A C 1
ATOM 868 O O . LEU A 1 112 ? -0.551 10.183 -5.824 1 89.94 112 LEU A O 1
ATOM 872 N N . ASN A 1 113 ? -2.313 8.832 -5.678 1 90.39 113 ASN A N 1
ATOM 873 C CA . ASN A 1 113 ? -1.577 7.725 -6.279 1 90.39 113 ASN A CA 1
ATOM 874 C C . ASN A 1 113 ? -1.08 8.077 -7.678 1 90.39 113 ASN A C 1
ATOM 876 O O . ASN A 1 113 ? 0.047 7.737 -8.046 1 90.39 113 ASN A O 1
ATOM 880 N N . ASN A 1 114 ? -1.823 8.783 -8.438 1 86.04 114 ASN A N 1
ATOM 881 C CA . ASN A 1 114 ? -1.435 9.205 -9.78 1 86.04 114 ASN A CA 1
ATOM 882 C C . ASN A 1 114 ? -0.375 10.302 -9.737 1 86.04 114 ASN A C 1
ATOM 884 O O . ASN A 1 114 ? 0.574 10.285 -10.523 1 86.04 114 ASN A O 1
ATOM 888 N N . VAL A 1 115 ? -0.512 11.172 -8.812 1 87.78 115 VAL A N 1
ATOM 889 C CA . VAL A 1 115 ? 0.409 12.295 -8.67 1 87.78 115 VAL A CA 1
ATOM 890 C C . VAL A 1 115 ? 1.792 11.782 -8.273 1 87.78 115 VAL A C 1
ATOM 892 O O . VAL A 1 115 ? 2.81 12.327 -8.705 1 87.78 115 VAL A O 1
ATOM 895 N N . MET A 1 116 ? 1.824 10.757 -7.532 1 91.71 116 MET A N 1
ATOM 896 C CA . MET A 1 116 ? 3.073 10.23 -6.99 1 91.71 116 MET A CA 1
ATOM 897 C C . MET A 1 116 ? 3.89 9.541 -8.079 1 91.71 116 MET A C 1
ATOM 899 O O . MET A 1 116 ? 5.068 9.239 -7.879 1 91.71 116 MET A O 1
ATOM 903 N N . ASN A 1 117 ? 3.312 9.388 -9.254 1 87.65 117 ASN A N 1
ATOM 904 C CA . ASN A 1 117 ? 4.073 8.901 -10.4 1 87.65 117 ASN A CA 1
ATOM 905 C C . ASN A 1 117 ? 5.168 9.883 -10.804 1 87.65 117 ASN A C 1
ATOM 907 O O . ASN A 1 117 ? 6.104 9.517 -11.517 1 87.65 117 ASN A O 1
ATOM 911 N N . ASP A 1 118 ? 5.066 11.102 -10.288 1 91.54 118 ASP A N 1
ATOM 912 C CA . ASP A 1 118 ? 6.039 12.134 -10.632 1 91.54 118 ASP A CA 1
ATOM 913 C C . ASP A 1 118 ? 7.165 12.193 -9.602 1 91.54 118 ASP A C 1
ATOM 915 O O . ASP A 1 118 ? 8.063 13.031 -9.703 1 91.54 118 ASP A O 1
ATOM 919 N N . LEU A 1 119 ? 7.173 11.373 -8.639 1 95.64 119 LEU A N 1
ATOM 920 C CA . LEU A 1 119 ? 8.115 11.457 -7.528 1 95.64 119 LEU A CA 1
ATOM 921 C C . LEU A 1 119 ? 9.554 11.384 -8.029 1 95.64 119 LEU A C 1
ATOM 923 O O . LEU A 1 119 ? 10.435 12.066 -7.499 1 95.64 119 LEU A O 1
ATOM 927 N N . ASP A 1 120 ? 9.865 10.591 -9.044 1 95.47 120 ASP A N 1
ATOM 928 C CA . ASP A 1 120 ? 11.224 10.51 -9.571 1 95.47 120 ASP A CA 1
ATOM 929 C C . ASP A 1 120 ? 11.63 11.816 -10.249 1 95.47 120 ASP A C 1
ATOM 931 O O . ASP A 1 120 ? 12.757 12.285 -10.081 1 95.47 120 ASP A O 1
ATOM 935 N N . SER A 1 121 ? 10.7 12.447 -11.007 1 96.64 121 SER A N 1
ATOM 936 C CA . SER A 1 121 ? 10.97 13.747 -11.614 1 96.64 121 SER A CA 1
ATOM 937 C C . SER A 1 121 ? 11.172 14.822 -10.551 1 96.64 121 SER A C 1
ATOM 939 O O . SER A 1 121 ? 12.054 15.673 -10.681 1 96.64 121 SER A O 1
ATOM 941 N N . VAL A 1 122 ? 10.378 14.773 -9.538 1 97.28 122 VAL A N 1
ATOM 942 C CA . VAL A 1 122 ? 10.488 15.728 -8.44 1 97.28 122 VAL A CA 1
ATOM 943 C C . VAL A 1 122 ? 11.832 15.555 -7.737 1 97.28 122 VAL A C 1
ATOM 945 O O . VAL A 1 122 ? 12.46 16.537 -7.334 1 97.28 122 VAL A O 1
ATOM 948 N N . ALA A 1 123 ? 12.278 14.305 -7.605 1 97.62 123 ALA A N 1
ATOM 949 C CA . ALA A 1 123 ? 13.574 14.037 -6.987 1 97.62 123 ALA A CA 1
ATOM 950 C C . ALA A 1 123 ? 14.709 14.637 -7.812 1 97.62 123 ALA A C 1
ATOM 952 O O . ALA A 1 123 ? 15.716 15.087 -7.259 1 97.62 123 ALA A O 1
ATOM 953 N N . LYS A 1 124 ? 14.588 14.688 -9.096 1 97.38 124 LYS A N 1
ATOM 954 C CA . LYS A 1 124 ? 15.623 15.213 -9.982 1 97.38 124 LYS A CA 1
ATOM 955 C C . LYS A 1 124 ? 15.614 16.739 -9.995 1 97.38 124 LYS A C 1
ATOM 957 O O . LYS A 1 124 ? 16.673 17.371 -9.982 1 97.38 124 LYS A O 1
ATOM 962 N N . ILE A 1 125 ? 14.443 17.367 -9.961 1 95.56 125 ILE A N 1
ATOM 963 C CA . ILE A 1 125 ? 14.294 18.803 -10.171 1 95.56 125 ILE A CA 1
ATOM 964 C C . ILE A 1 125 ? 14.311 19.526 -8.827 1 95.56 125 ILE A C 1
ATOM 966 O O . ILE A 1 125 ? 14.719 20.687 -8.744 1 95.56 125 ILE A O 1
ATOM 970 N N . GLY A 1 126 ? 13.793 18.861 -7.825 1 94.59 126 GLY A N 1
ATOM 971 C CA . GLY A 1 126 ? 13.84 19.413 -6.48 1 94.59 126 GLY A CA 1
ATOM 972 C C . GLY A 1 126 ? 12.628 20.259 -6.139 1 94.59 126 GLY A C 1
ATOM 973 O O . GLY A 1 126 ? 12.617 20.955 -5.122 1 94.59 126 GLY A O 1
ATOM 974 N N . GLN A 1 127 ? 11.67 20.225 -7.074 1 93.28 127 GLN A N 1
ATOM 975 C CA . GLN A 1 127 ? 10.463 21.003 -6.814 1 93.28 127 GLN A CA 1
ATOM 976 C C . GLN A 1 127 ? 9.229 20.312 -7.386 1 93.28 127 GLN A C 1
ATOM 978 O O . GLN A 1 127 ? 9.339 19.486 -8.295 1 93.28 127 GLN A O 1
ATOM 983 N N . SER A 1 128 ? 8.071 20.687 -6.833 1 92.88 128 SER A N 1
ATOM 984 C CA . SER A 1 128 ? 6.793 20.164 -7.305 1 92.88 128 SER A CA 1
ATOM 985 C C . SER A 1 128 ? 6.566 20.504 -8.774 1 92.88 128 SER A C 1
ATOM 987 O O . SER A 1 128 ? 6.911 21.599 -9.224 1 92.88 128 SER A O 1
ATOM 989 N N . LEU A 1 129 ? 5.911 19.6 -9.471 1 89.8 129 LEU A N 1
ATOM 990 C CA . LEU A 1 129 ? 5.592 19.793 -10.882 1 89.8 129 LEU A CA 1
ATOM 991 C C . LEU A 1 129 ? 4.114 20.118 -11.065 1 89.8 129 LEU A C 1
ATOM 993 O O . LEU A 1 129 ? 3.652 20.314 -12.192 1 89.8 129 LEU A O 1
ATOM 997 N N . ILE A 1 130 ? 3.476 20.097 -9.907 1 85.17 130 ILE A N 1
ATOM 998 C CA . ILE A 1 130 ? 2.039 20.344 -9.958 1 85.17 130 ILE A CA 1
ATOM 999 C C . ILE A 1 130 ? 1.779 21.806 -10.316 1 85.17 130 ILE A C 1
ATOM 1001 O O . ILE A 1 130 ? 2.316 22.713 -9.676 1 85.17 130 ILE A O 1
ATOM 1005 N N . GLN A 1 131 ? 1.007 21.896 -11.388 1 75.28 131 GLN A N 1
ATOM 1006 C CA . GLN A 1 131 ? 0.684 23.24 -11.855 1 75.28 131 GLN A CA 1
ATOM 1007 C C . GLN A 1 131 ? -0.684 23.686 -11.347 1 75.28 131 GLN A C 1
ATOM 1009 O O . GLN A 1 131 ? -0.892 24.867 -11.063 1 75.28 131 GLN A O 1
ATOM 1014 N N . LYS A 1 132 ? -1.634 22.6 -11.357 1 70.88 132 LYS A N 1
ATOM 1015 C CA . LYS A 1 132 ? -2.993 22.913 -10.924 1 70.88 132 LYS A CA 1
ATOM 1016 C C . LYS A 1 132 ? -3.285 22.312 -9.552 1 70.88 132 LYS A C 1
ATOM 1018 O O . LYS A 1 132 ? -2.86 21.193 -9.255 1 70.88 132 LYS A O 1
ATOM 1023 N N . THR A 1 133 ? -3.84 23.21 -8.742 1 67.1 133 THR A N 1
ATOM 1024 C CA . THR A 1 133 ? -4.204 22.779 -7.397 1 67.1 133 THR A CA 1
ATOM 1025 C C . THR A 1 133 ? -5.703 22.513 -7.302 1 67.1 133 THR A C 1
ATOM 1027 O O . THR A 1 133 ? -6.46 22.862 -8.21 1 67.1 133 THR A O 1
ATOM 1030 N N . PRO A 1 134 ? -6.063 21.665 -6.328 1 63.98 134 PRO A N 1
ATOM 1031 C CA . PRO A 1 134 ? -7.495 21.467 -6.089 1 63.98 134 PRO A CA 1
ATOM 1032 C C . PRO A 1 134 ? -8.281 22.776 -6.098 1 63.98 134 PRO A C 1
ATOM 1034 O O . PRO A 1 134 ? -9.496 22.769 -6.313 1 63.98 134 PRO A O 1
ATOM 1037 N N . TRP A 1 135 ? -7.636 23.853 -5.976 1 67.25 135 TRP A N 1
ATOM 1038 C CA . TRP A 1 135 ? -8.295 25.153 -5.906 1 67.25 135 TRP A CA 1
ATOM 1039 C C . TRP A 1 135 ? -8.883 25.539 -7.259 1 67.25 135 TRP A C 1
ATOM 1041 O O . TRP A 1 135 ? -9.774 26.389 -7.337 1 67.25 135 TRP A O 1
ATOM 1051 N N . ASP A 1 136 ? -8.409 24.848 -8.209 1 73.89 136 ASP A N 1
ATOM 1052 C CA . ASP A 1 136 ? -8.756 25.272 -9.562 1 73.89 136 ASP A CA 1
ATOM 1053 C C . ASP A 1 136 ? -9.983 24.521 -10.075 1 73.89 136 ASP A C 1
ATOM 1055 O O . ASP A 1 136 ? -10.529 24.86 -11.127 1 73.89 136 ASP A O 1
ATOM 1059 N N . ASP A 1 137 ? -10.409 23.527 -9.354 1 78.24 137 ASP A N 1
ATOM 1060 C CA . ASP A 1 137 ? -11.566 22.705 -9.692 1 78.24 137 ASP A CA 1
ATOM 1061 C C . ASP A 1 137 ? -12.508 22.564 -8.498 1 78.24 137 ASP A C 1
ATOM 1063 O O . ASP A 1 137 ? -12.147 21.963 -7.483 1 78.24 137 ASP A O 1
ATOM 1067 N N . PRO A 1 138 ? -13.697 23.097 -8.683 1 81.37 138 PRO A N 1
ATOM 1068 C CA . PRO A 1 138 ? -14.634 23.101 -7.557 1 81.37 138 PRO A CA 1
ATOM 1069 C C . PRO A 1 138 ? -14.894 21.703 -7.001 1 81.37 138 PRO A C 1
ATOM 1071 O O . PRO A 1 138 ? -15.056 21.537 -5.789 1 81.37 138 PRO A O 1
ATOM 1074 N N . VAL A 1 139 ? -14.971 20.759 -7.914 1 78.58 139 VAL A N 1
ATOM 1075 C CA . VAL A 1 139 ? -15.238 19.394 -7.473 1 78.58 139 VAL A CA 1
ATOM 1076 C C . VAL A 1 139 ? -14.057 18.875 -6.656 1 78.58 139 VAL A C 1
ATOM 1078 O O . VAL A 1 139 ? -14.243 18.276 -5.594 1 78.58 139 VAL A O 1
ATOM 1081 N N . MET A 1 140 ? -12.988 19.177 -7.11 1 77.4 140 MET A N 1
ATOM 1082 C CA . MET A 1 140 ? -11.781 18.752 -6.408 1 77.4 140 MET A CA 1
ATOM 1083 C C . MET A 1 140 ? -11.619 19.511 -5.095 1 77.4 140 MET A C 1
ATOM 1085 O O . MET A 1 140 ? -11.166 18.947 -4.098 1 77.4 140 MET A O 1
ATOM 1089 N N . PHE A 1 141 ? -12.029 20.73 -5.182 1 85.81 141 PHE A N 1
ATOM 1090 C CA . PHE A 1 141 ? -11.957 21.574 -3.995 1 85.81 141 PHE A CA 1
ATOM 1091 C C . PHE A 1 141 ? -12.806 20.996 -2.868 1 85.81 141 PHE A C 1
ATOM 1093 O O . PHE A 1 141 ? -12.323 20.823 -1.747 1 85.81 141 PHE A O 1
ATOM 1100 N N . GLU A 1 142 ? -13.911 20.623 -3.189 1 83.66 142 GLU A N 1
ATOM 1101 C CA . GLU A 1 142 ? -14.827 20.084 -2.188 1 83.66 142 GLU A CA 1
ATOM 1102 C C . GLU A 1 142 ? -14.335 18.741 -1.656 1 83.66 142 GLU A C 1
ATOM 1104 O O . GLU A 1 142 ? -14.417 18.475 -0.455 1 83.66 142 GLU A O 1
ATOM 1109 N N . ALA A 1 143 ? -13.899 17.984 -2.562 1 80.42 143 ALA A N 1
ATOM 1110 C CA . ALA A 1 143 ? -13.405 16.665 -2.172 1 80.42 143 ALA A CA 1
ATOM 1111 C C . ALA A 1 143 ? -12.177 16.783 -1.274 1 80.42 143 ALA A C 1
ATOM 1113 O O . ALA A 1 143 ? -12.038 16.037 -0.302 1 80.42 143 ALA A O 1
ATOM 1114 N N . PHE A 1 144 ? -11.394 17.692 -1.624 1 86.14 144 PHE A N 1
ATOM 1115 C CA . PHE A 1 144 ? -10.172 17.907 -0.858 1 86.14 144 PHE A CA 1
ATOM 1116 C C . PHE A 1 144 ? -10.495 18.307 0.576 1 86.14 144 PHE A C 1
ATOM 1118 O O . PHE A 1 144 ? -9.99 17.702 1.524 1 86.14 144 PHE A O 1
ATOM 1125 N N . PHE A 1 145 ? -11.333 19.192 0.724 1 89.44 145 PHE A N 1
ATOM 1126 C CA . PHE A 1 145 ? -11.591 19.723 2.057 1 89.44 145 PHE A CA 1
ATOM 1127 C C . PHE A 1 145 ? -12.464 18.767 2.861 1 89.44 145 PHE A C 1
ATOM 1129 O O . PHE A 1 145 ? -12.368 18.714 4.089 1 89.44 145 PHE A O 1
ATOM 1136 N N . ALA A 1 146 ? -13.276 17.998 2.128 1 87.29 146 ALA A N 1
ATOM 1137 C CA . ALA A 1 146 ? -13.973 16.926 2.835 1 87.29 146 ALA A CA 1
ATOM 1138 C C . ALA A 1 146 ? -12.984 15.924 3.423 1 87.29 146 ALA A C 1
ATOM 1140 O O . ALA A 1 146 ? -13.17 15.444 4.544 1 87.29 146 ALA A O 1
ATOM 1141 N N . GLY A 1 147 ? -11.999 15.681 2.681 1 87.84 147 GLY A N 1
ATOM 1142 C CA . GLY A 1 147 ? -10.943 14.809 3.171 1 87.84 147 GLY A CA 1
ATOM 1143 C C . GLY A 1 147 ? -10.172 15.401 4.335 1 87.84 147 GLY A C 1
ATOM 1144 O O . GLY A 1 147 ? -9.868 14.703 5.305 1 87.84 147 GLY A O 1
ATOM 1145 N N . MET A 1 148 ? -9.874 16.597 4.194 1 89.23 148 MET A N 1
ATOM 1146 C CA . MET A 1 148 ? -9.166 17.28 5.274 1 89.23 148 MET A CA 1
ATOM 1147 C C . MET A 1 148 ? -9.998 17.284 6.552 1 89.23 148 MET A C 1
ATOM 1149 O O . MET A 1 148 ? -9.463 17.096 7.646 1 89.23 148 MET A O 1
ATOM 1153 N N . ARG A 1 149 ? -11.237 17.542 6.38 1 90.38 149 ARG A N 1
ATOM 1154 C CA . ARG A 1 149 ? -12.13 17.536 7.534 1 90.38 149 ARG A CA 1
ATOM 1155 C C . ARG A 1 149 ? -12.131 16.173 8.219 1 90.38 149 ARG A C 1
ATOM 1157 O O . ARG A 1 149 ? -12.007 16.087 9.442 1 90.38 149 ARG A O 1
ATOM 1164 N N . ALA A 1 150 ? -12.25 15.173 7.419 1 88.13 150 ALA A N 1
ATOM 1165 C CA . ALA A 1 150 ? -12.258 13.82 7.969 1 88.13 150 ALA A CA 1
ATOM 1166 C C . ALA A 1 150 ? -10.967 13.528 8.728 1 88.13 150 ALA A C 1
ATOM 1168 O O . ALA A 1 150 ? -10.997 12.949 9.817 1 88.13 150 ALA A O 1
ATOM 1169 N N . THR A 1 151 ? -9.926 13.903 8.159 1 87.6 151 THR A N 1
ATOM 1170 C CA . THR A 1 151 ? -8.63 13.693 8.795 1 87.6 151 THR A CA 1
ATOM 1171 C C . THR A 1 151 ? -8.538 14.472 10.104 1 87.6 151 THR A C 1
ATOM 1173 O O . THR A 1 151 ? -8.113 13.93 11.127 1 87.6 151 THR A O 1
ATOM 1176 N N . ALA A 1 152 ? -8.9 15.707 10.038 1 88.96 152 ALA A N 1
ATOM 1177 C CA . ALA A 1 152 ? -8.811 16.571 11.212 1 88.96 152 ALA A CA 1
ATOM 1178 C C . ALA A 1 152 ? -9.684 16.045 12.348 1 88.96 152 ALA A C 1
ATOM 1180 O O . ALA A 1 152 ? -9.236 15.957 13.494 1 88.96 152 ALA A O 1
ATOM 1181 N N . MET A 1 153 ? -10.841 15.706 12.021 1 86.11 153 MET A N 1
ATOM 1182 C CA . MET A 1 153 ? -11.811 15.26 13.017 1 86.11 153 MET A CA 1
ATOM 1183 C C . MET A 1 153 ? -11.342 13.978 13.698 1 86.11 153 MET A C 1
ATOM 1185 O O . MET A 1 153 ? -11.512 13.815 14.907 1 86.11 153 MET A O 1
ATOM 1189 N N . ASN A 1 154 ? -10.718 13.202 12.928 1 85.38 154 ASN A N 1
ATOM 1190 C CA . ASN A 1 154 ? -10.463 11.862 13.446 1 85.38 154 ASN A CA 1
ATOM 1191 C C . ASN A 1 154 ? -9.07 11.754 14.059 1 85.38 154 ASN A C 1
ATOM 1193 O O . ASN A 1 154 ? -8.831 10.91 14.925 1 85.38 154 ASN A O 1
ATOM 1197 N N . TRP A 1 155 ? -8.2 12.645 13.594 1 86.92 155 TRP A N 1
ATOM 1198 C CA . TRP A 1 155 ? -6.837 12.374 14.041 1 86.92 155 TRP A CA 1
ATOM 1199 C C . TRP A 1 155 ? -6.194 13.631 14.618 1 86.92 155 TRP A C 1
ATOM 1201 O O . TRP A 1 155 ? -5.168 13.555 15.298 1 86.92 155 TRP A O 1
ATOM 1211 N N . PHE A 1 156 ? -6.774 14.814 14.494 1 87.53 156 PHE A N 1
ATOM 1212 C CA . PHE A 1 156 ? -5.998 16.009 14.807 1 87.53 156 PHE A CA 1
ATOM 1213 C C . PHE A 1 156 ? -6.711 16.859 15.852 1 87.53 156 PHE A C 1
ATOM 1215 O O . PHE A 1 156 ? -6.086 17.344 16.797 1 87.53 156 PHE A O 1
ATOM 1222 N N . SER A 1 157 ? -7.968 17.051 15.743 1 89.04 157 SER A N 1
ATOM 1223 C CA . SER A 1 157 ? -8.663 18.137 16.426 1 89.04 157 SER A CA 1
ATOM 1224 C C . SER A 1 157 ? -8.65 17.938 17.938 1 89.04 157 SER A C 1
ATOM 1226 O O . SER A 1 157 ? -8.223 18.823 18.682 1 89.04 157 SER A O 1
ATOM 1228 N N . SER A 1 158 ? -9 16.771 18.397 1 86.76 158 SER A N 1
ATOM 1229 C CA . SER A 1 158 ? -9.103 16.516 19.83 1 86.76 158 SER A CA 1
ATOM 1230 C C . SER A 1 158 ? -7.727 16.491 20.488 1 86.76 158 SER A C 1
ATOM 1232 O O . SER A 1 158 ? -7.515 17.132 21.519 1 86.76 158 SER A O 1
ATOM 1234 N N . PRO A 1 159 ? -6.82 15.887 19.848 1 87.39 159 PRO A N 1
ATOM 1235 C CA . PRO A 1 159 ? -5.484 15.876 20.447 1 87.39 159 PRO A CA 1
ATOM 1236 C C . PRO A 1 159 ? -4.89 17.275 20.592 1 87.39 159 PRO A C 1
ATOM 1238 O O . PRO A 1 159 ? -4.216 17.563 21.584 1 87.39 159 PRO A O 1
ATOM 1241 N N . ILE A 1 160 ? -5.156 18.118 19.703 1 90.34 160 ILE A N 1
ATOM 1242 C CA . ILE A 1 160 ? -4.593 19.464 19.723 1 90.34 160 ILE A CA 1
ATOM 1243 C C . ILE A 1 160 ? -5.211 20.264 20.867 1 90.34 160 ILE A C 1
ATOM 1245 O O . ILE A 1 160 ? -4.495 20.895 21.649 1 90.34 160 ILE A O 1
ATOM 1249 N N . SER A 1 161 ? -6.521 20.223 21.053 1 91.61 161 SER A N 1
ATOM 1250 C CA . SER A 1 161 ? -7.227 21.025 22.047 1 91.61 161 SER A CA 1
ATOM 1251 C C . SER A 1 161 ? -6.922 20.545 23.462 1 91.61 161 SER A C 1
ATOM 1253 O O . SER A 1 161 ? -7.075 21.299 24.425 1 91.61 161 SER A O 1
ATOM 1255 N N . LYS A 1 162 ? -6.348 19.317 23.539 1 90.55 162 LYS A N 1
ATOM 1256 C CA . LYS A 1 162 ? -6.144 18.732 24.861 1 90.55 162 LYS A CA 1
ATOM 1257 C C . LYS A 1 162 ? -4.657 18.586 25.174 1 90.55 162 LYS A C 1
ATOM 1259 O O . LYS A 1 162 ? -4.287 18.127 26.256 1 90.55 162 LYS A O 1
ATOM 1264 N N . SER A 1 163 ? -3.885 18.968 24.3 1 92.51 163 SER A N 1
ATOM 1265 C CA . SER A 1 163 ? -2.452 18.724 24.426 1 92.51 163 SER A CA 1
ATOM 1266 C C . SER A 1 163 ? -1.838 19.593 25.519 1 92.51 163 SER A C 1
ATOM 1268 O O . SER A 1 163 ? -1.032 19.115 26.319 1 92.51 163 SER A O 1
ATOM 1270 N N . PHE A 1 164 ? -2.126 20.88 25.572 1 95.21 164 PHE A N 1
ATOM 1271 C CA . PHE A 1 164 ? -1.682 21.837 26.578 1 95.21 164 PHE A CA 1
ATOM 1272 C C . PHE A 1 164 ? -2.87 22.571 27.189 1 95.21 164 PHE A C 1
ATOM 1274 O O . PHE A 1 164 ? -3.977 22.529 26.649 1 95.21 164 PHE A O 1
ATOM 1281 N N . ASP A 1 165 ? -2.646 23.121 28.376 1 95.97 165 ASP A N 1
ATOM 1282 C CA . ASP A 1 165 ? -3.645 24.027 28.935 1 95.97 165 ASP A CA 1
ATOM 1283 C C . ASP A 1 165 ? -3.568 25.403 28.278 1 95.97 165 ASP A C 1
ATOM 1285 O O . ASP A 1 165 ? -2.625 26.16 28.519 1 95.97 165 ASP A O 1
ATOM 1289 N N . LEU A 1 166 ? -4.608 25.721 27.496 1 96.13 166 LEU A N 1
ATOM 1290 C CA . LEU A 1 166 ? -4.598 26.954 26.718 1 96.13 166 LEU A CA 1
ATOM 1291 C C . LEU A 1 166 ? -5.519 27.998 27.341 1 96.13 166 LEU A C 1
ATOM 1293 O O . LEU A 1 166 ? -5.863 28.992 26.697 1 96.13 166 LEU A O 1
ATOM 1297 N N . SER A 1 167 ? -5.915 27.8 28.533 1 95.44 167 SER A N 1
ATOM 1298 C CA . SER A 1 167 ? -6.922 28.633 29.183 1 95.44 167 SER A CA 1
ATOM 1299 C C . SER A 1 167 ? -6.396 30.043 29.433 1 95.44 167 SER A C 1
ATOM 1301 O O . SER A 1 167 ? -7.175 30.969 29.668 1 95.44 167 SER A O 1
ATOM 1303 N N . THR A 1 168 ? -5.126 30.246 29.404 1 94.8 168 THR A N 1
ATOM 1304 C CA . THR A 1 168 ? -4.54 31.553 29.681 1 94.8 168 THR A CA 1
ATOM 1305 C C . THR A 1 168 ? -4.686 32.478 28.477 1 94.8 168 THR A C 1
ATOM 1307 O O . THR A 1 168 ? -4.509 33.692 28.596 1 94.8 168 THR A O 1
ATOM 1310 N N . TYR A 1 169 ? -4.986 31.876 27.349 1 96.63 169 TYR A N 1
ATOM 1311 C CA . TYR A 1 169 ? -5.124 32.686 26.144 1 96.63 169 TYR A CA 1
ATOM 1312 C C . TYR A 1 169 ? -6.566 33.144 25.957 1 96.63 169 TYR A C 1
ATOM 1314 O O . TYR A 1 169 ? -7.499 32.351 26.101 1 96.63 169 TYR A O 1
ATOM 1322 N N . CYS A 1 170 ? -6.726 34.419 25.673 1 96.91 170 CYS A N 1
ATOM 1323 C CA . CYS A 1 170 ? -8.061 34.98 25.492 1 96.91 170 CYS A CA 1
ATOM 1324 C C . CYS A 1 170 ? -8.455 34.983 24.02 1 96.91 170 CYS A C 1
ATOM 1326 O O . CYS A 1 170 ? -9.619 34.755 23.684 1 96.91 170 CYS A O 1
ATOM 1328 N N . LYS A 1 171 ? -7.494 35.349 23.109 1 97.9 171 LYS A N 1
ATOM 1329 C CA . LYS A 1 171 ? -7.688 35.391 21.663 1 97.9 171 LYS A CA 1
ATOM 1330 C C . LYS A 1 171 ? -6.745 34.423 20.953 1 97.9 171 LYS A C 1
ATOM 1332 O O . LYS A 1 171 ? -5.524 34.525 21.092 1 97.9 171 LYS A O 1
ATOM 1337 N N . VAL A 1 172 ? -7.364 33.534 20.232 1 98.21 172 VAL A N 1
ATOM 1338 C CA . VAL A 1 172 ? -6.574 32.547 19.503 1 98.21 172 VAL A CA 1
ATOM 1339 C C . VAL A 1 172 ? -6.934 32.591 18.019 1 98.21 172 VAL A C 1
ATOM 1341 O O . VAL A 1 172 ? -8.104 32.742 17.662 1 98.21 172 VAL A O 1
ATOM 1344 N N . CYS A 1 173 ? -5.948 32.514 17.186 1 98.72 173 CYS A N 1
ATOM 1345 C CA . CYS A 1 173 ? -6.162 32.467 15.745 1 98.72 173 CYS A CA 1
ATOM 1346 C C . CYS A 1 173 ? -5.709 31.13 15.17 1 98.72 173 CYS A C 1
ATOM 1348 O O . CYS A 1 173 ? -4.551 30.742 15.329 1 98.72 173 CYS A O 1
ATOM 1350 N N . ASP A 1 174 ? -6.614 30.415 14.583 1 98.37 174 ASP A N 1
ATOM 1351 C CA . ASP A 1 174 ? -6.318 29.237 13.774 1 98.37 174 ASP A CA 1
ATOM 1352 C C . ASP A 1 174 ? -5.896 29.632 12.361 1 98.37 174 ASP A C 1
ATOM 1354 O O . ASP A 1 174 ? -6.743 29.833 11.488 1 98.37 174 ASP A O 1
ATOM 1358 N N . LEU A 1 175 ? -4.594 29.764 12.154 1 98.52 175 LEU A N 1
ATOM 1359 C CA . LEU A 1 175 ? -4.031 30.248 10.898 1 98.52 175 LEU A CA 1
ATOM 1360 C C . LEU A 1 175 ? -4.059 29.157 9.833 1 98.52 175 LEU A C 1
ATOM 1362 O O . LEU A 1 175 ? -3.416 28.117 9.988 1 98.52 175 LEU A O 1
ATOM 1366 N N . GLY A 1 176 ? -4.775 29.408 8.747 1 97.46 176 GLY A N 1
ATOM 1367 C CA . GLY A 1 176 ? -5.064 28.331 7.814 1 97.46 176 GLY A CA 1
ATOM 1368 C C . GLY A 1 176 ? -6.009 27.288 8.381 1 97.46 176 GLY A C 1
ATOM 1369 O O . GLY A 1 176 ? -5.742 26.088 8.293 1 97.46 176 GLY A O 1
ATOM 1370 N N . GLY A 1 177 ? -7.034 27.695 8.956 1 96.42 177 GLY A N 1
ATOM 1371 C CA . GLY A 1 177 ? -7.871 26.854 9.797 1 96.42 177 GLY A CA 1
ATOM 1372 C C . GLY A 1 177 ? -8.74 25.895 9.006 1 96.42 177 GLY A C 1
ATOM 1373 O O . GLY A 1 177 ? -9.309 24.957 9.568 1 96.42 177 GLY A O 1
ATOM 1374 N N . GLY A 1 178 ? -8.868 26.167 7.692 1 94.77 178 GLY A N 1
ATOM 1375 C CA . GLY A 1 178 ? -9.562 25.235 6.818 1 94.77 178 GLY A CA 1
ATOM 1376 C C . GLY A 1 178 ? -11.014 25.025 7.203 1 94.77 178 GLY A C 1
ATOM 1377 O O . GLY A 1 178 ? -11.766 25.989 7.362 1 94.77 178 GLY A O 1
ATOM 1378 N N . THR A 1 179 ? -11.359 23.785 7.497 1 93.27 179 THR A N 1
ATOM 1379 C CA . THR A 1 179 ? -12.749 23.429 7.762 1 93.27 179 THR A CA 1
ATOM 1380 C C . THR A 1 179 ? -13.126 23.759 9.203 1 93.27 179 THR A C 1
ATOM 1382 O O . THR A 1 179 ? -14.279 23.587 9.603 1 93.27 179 THR A O 1
ATOM 1385 N N . GLY A 1 180 ? -12.177 24.209 9.985 1 95.36 180 GLY A N 1
ATOM 1386 C CA . GLY A 1 180 ? -12.461 24.783 11.29 1 95.36 180 GLY A CA 1
ATOM 1387 C C . GLY A 1 180 ? -12.506 23.75 12.4 1 95.36 180 GLY A C 1
ATOM 1388 O O . GLY A 1 180 ? -12.777 24.083 13.555 1 95.36 180 GLY A O 1
ATOM 1389 N N . ASP A 1 181 ? -12.155 22.497 12.17 1 93.79 181 ASP A N 1
ATOM 1390 C CA . ASP A 1 181 ? -12.354 21.406 13.119 1 93.79 181 ASP A CA 1
ATOM 1391 C C . ASP A 1 181 ? -11.505 21.606 14.372 1 93.79 181 ASP A C 1
ATOM 1393 O O . ASP A 1 181 ? -11.96 21.336 15.486 1 93.79 181 ASP A O 1
ATOM 1397 N N . VAL A 1 182 ? -10.302 22.047 14.215 1 95.14 182 VAL A N 1
ATOM 1398 C CA . VAL A 1 182 ? -9.453 22.328 15.369 1 95.14 182 VAL A CA 1
ATOM 1399 C C . VAL A 1 182 ? -10.068 23.452 16.2 1 95.14 182 VAL A C 1
ATOM 1401 O O . VAL A 1 182 ? -10.151 23.351 17.426 1 95.14 182 VAL A O 1
ATOM 1404 N N . SER A 1 183 ? -10.521 24.486 15.557 1 96.5 183 SER A N 1
ATOM 1405 C CA . SER A 1 183 ? -11.143 25.631 16.215 1 96.5 183 SER A CA 1
ATOM 1406 C C . SER A 1 183 ? -12.404 25.219 16.967 1 96.5 183 SER A C 1
ATOM 1408 O O . SER A 1 183 ? -12.643 25.678 18.086 1 96.5 183 SER A O 1
ATOM 1410 N N . TYR A 1 184 ? -13.179 24.395 16.326 1 95.38 184 TYR A N 1
ATOM 1411 C CA . TYR A 1 184 ? -14.406 23.93 16.962 1 95.38 184 TYR A CA 1
ATOM 1412 C C . TYR A 1 184 ? -14.097 23.118 18.215 1 95.38 184 TYR A C 1
ATOM 1414 O O . TYR A 1 184 ? -14.77 23.264 19.238 1 95.38 184 TYR A O 1
ATOM 1422 N N . SER A 1 185 ? -13.129 22.268 18.151 1 94.12 185 SER A N 1
ATOM 1423 C CA . SER A 1 185 ? -12.711 21.503 19.322 1 94.12 185 SER A CA 1
ATOM 1424 C C . SER A 1 185 ? -12.23 22.423 20.44 1 94.12 185 SER A C 1
ATOM 1426 O O . SER A 1 185 ? -12.524 22.186 21.614 1 94.12 185 SER A O 1
ATOM 1428 N N . LEU A 1 186 ? -11.499 23.465 20.154 1 95.45 186 LEU A N 1
ATOM 1429 C CA . LEU A 1 186 ? -11.023 24.444 21.125 1 95.45 186 LEU A CA 1
ATOM 1430 C C . LEU A 1 186 ? -12.191 25.171 21.782 1 95.45 186 LEU A C 1
ATOM 1432 O O . LEU A 1 186 ? -12.173 25.419 22.99 1 95.45 186 LEU A O 1
ATOM 1436 N N . SER A 1 187 ? -13.143 25.516 20.94 1 95.44 187 SER A N 1
ATOM 1437 C CA . SER A 1 187 ? -14.29 26.259 21.451 1 95.44 187 SER A CA 1
ATOM 1438 C C . SER A 1 187 ? -15.054 25.449 22.493 1 95.44 187 SER A C 1
ATOM 1440 O O . SER A 1 187 ? -15.639 26.015 23.42 1 95.44 187 SER A O 1
ATOM 1442 N N . VAL A 1 188 ? -15.054 24.15 22.329 1 93.58 188 VAL A N 1
ATOM 1443 C CA . VAL A 1 188 ? -15.708 23.262 23.285 1 93.58 188 VAL A CA 1
ATOM 1444 C C . VAL A 1 188 ? -14.861 23.152 24.551 1 93.58 188 VAL A C 1
ATOM 1446 O O . VAL A 1 188 ? -15.388 23.198 25.665 1 93.58 188 VAL A O 1
ATOM 1449 N N . ALA A 1 189 ? -13.62 23.084 24.418 1 93.99 189 ALA A N 1
ATOM 1450 C CA . ALA A 1 189 ? -12.709 22.9 25.545 1 93.99 189 ALA A CA 1
ATOM 1451 C C . ALA A 1 189 ? -12.548 24.194 26.338 1 93.99 189 ALA A C 1
ATOM 1453 O O . ALA A 1 189 ? -12.349 24.164 27.554 1 93.99 189 ALA A O 1
ATOM 1454 N N . TYR A 1 190 ? -12.613 25.337 25.649 1 95.42 190 TYR A N 1
ATOM 1455 C CA . TYR A 1 190 ? -12.415 26.655 26.241 1 95.42 190 TYR A CA 1
ATOM 1456 C C . TYR A 1 190 ? -13.531 27.61 25.834 1 95.42 190 TYR A C 1
ATOM 1458 O O . TYR A 1 190 ? -13.327 28.491 24.996 1 95.42 190 TYR A O 1
ATOM 1466 N N . PRO A 1 191 ? -14.579 27.625 26.512 1 94.22 191 PRO A N 1
ATOM 1467 C CA . PRO A 1 191 ? -15.779 28.352 26.092 1 94.22 191 PRO A CA 1
ATOM 1468 C C . PRO A 1 191 ? -15.595 29.867 26.13 1 94.22 191 PRO A C 1
ATOM 1470 O O . PRO A 1 191 ? -16.325 30.598 25.455 1 94.22 191 PRO A O 1
ATOM 1473 N N . GLN A 1 192 ? -14.699 30.342 26.866 1 94.82 192 GLN A N 1
ATOM 1474 C CA . GLN A 1 192 ? -14.516 31.784 27.002 1 94.82 192 GLN A CA 1
ATOM 1475 C C . GLN A 1 192 ? -13.476 32.302 26.014 1 94.82 192 GLN A C 1
ATOM 1477 O O . GLN A 1 192 ? -13.277 33.513 25.891 1 94.82 192 GLN A O 1
ATOM 1482 N N . MET A 1 193 ? -12.81 31.432 25.303 1 96.43 193 MET A N 1
ATOM 1483 C CA . MET A 1 193 ? -11.757 31.779 24.354 1 96.43 193 MET A CA 1
ATOM 1484 C C . MET A 1 193 ? -12.349 32.322 23.058 1 96.43 193 MET A C 1
ATOM 1486 O O . MET A 1 193 ? -13.292 31.745 22.512 1 96.43 193 MET A O 1
ATOM 1490 N N . LYS A 1 194 ? -11.928 33.5 22.638 1 97.96 194 LYS A N 1
ATOM 1491 C CA . LYS A 1 194 ? -12.295 34.006 21.319 1 97.96 194 LYS A CA 1
ATOM 1492 C C . LYS A 1 194 ? -11.407 33.405 20.233 1 97.96 194 LYS A C 1
ATOM 1494 O O . LYS A 1 194 ? -10.186 33.573 20.258 1 97.96 194 LYS A O 1
ATOM 1499 N N . ILE A 1 195 ? -12.014 32.73 19.3 1 98.03 195 ILE A N 1
ATOM 1500 C CA . ILE A 1 195 ? -11.262 31.982 18.298 1 98.03 195 ILE A CA 1
ATOM 1501 C C . ILE A 1 195 ? -11.546 32.551 16.909 1 98.03 195 ILE A C 1
ATOM 1503 O O . ILE A 1 195 ? -12.705 32.741 16.535 1 98.03 195 ILE A O 1
ATOM 1507 N N . THR A 1 196 ? -10.538 32.869 16.15 1 98.45 196 THR A N 1
ATOM 1508 C CA . THR A 1 196 ? -10.657 33.307 14.764 1 98.45 196 THR A CA 1
ATOM 1509 C C . THR A 1 196 ? -10.096 32.254 13.813 1 98.45 196 THR A C 1
ATOM 1511 O O . THR A 1 196 ? -8.949 31.827 13.957 1 98.45 196 THR A O 1
ATOM 1514 N N . ILE A 1 197 ? -10.917 31.818 12.871 1 98.3 197 ILE A N 1
ATOM 1515 C CA . ILE A 1 197 ? -10.439 30.998 11.763 1 98.3 197 ILE A CA 1
ATOM 1516 C C . ILE A 1 197 ? -10 31.896 10.608 1 98.3 197 ILE A C 1
ATOM 1518 O O . ILE A 1 197 ? -10.809 32.642 10.051 1 98.3 197 ILE A O 1
ATOM 1522 N N . PHE A 1 198 ? -8.707 31.85 10.282 1 98.71 198 PHE A N 1
ATOM 1523 C CA . PHE A 1 198 ? -8.143 32.69 9.232 1 98.71 198 PHE A CA 1
ATOM 1524 C C . PHE A 1 198 ? -7.685 31.845 8.05 1 98.71 198 PHE A C 1
ATOM 1526 O O . PHE A 1 198 ? -6.804 30.994 8.192 1 98.71 198 PHE A O 1
ATOM 1533 N N . ASP A 1 199 ? -8.25 32.047 6.863 1 97.73 199 ASP A N 1
ATOM 1534 C CA . ASP A 1 199 ? -7.906 31.304 5.654 1 97.73 199 ASP A CA 1
ATOM 1535 C C . ASP A 1 199 ? -8.277 32.093 4.4 1 97.73 199 ASP A C 1
ATOM 1537 O O . ASP A 1 199 ? -8.786 33.212 4.492 1 97.73 199 ASP A O 1
ATOM 1541 N N . LEU A 1 200 ? -7.937 31.61 3.245 1 95.53 200 LEU A N 1
ATOM 1542 C CA . LEU A 1 200 ? -8.26 32.242 1.97 1 95.53 200 LEU A CA 1
ATOM 1543 C C . LEU A 1 200 ? -9.767 32.424 1.821 1 95.53 200 LEU A C 1
ATOM 1545 O O . LEU A 1 200 ? -10.548 31.648 2.375 1 95.53 200 LEU A O 1
ATOM 1549 N N . PRO A 1 201 ? -10.159 33.318 1.035 1 94.95 201 PRO A N 1
ATOM 1550 C CA . PRO A 1 201 ? -11.574 33.676 0.919 1 94.95 201 PRO A CA 1
ATOM 1551 C C . PRO A 1 201 ? -12.453 32.49 0.527 1 94.95 201 PRO A C 1
ATOM 1553 O O . PRO A 1 201 ? -13.498 32.261 1.142 1 94.95 201 PRO A O 1
ATOM 1556 N N . PRO A 1 202 ? -12.068 31.665 -0.444 1 92.38 202 PRO A N 1
ATOM 1557 C CA . PRO A 1 202 ? -12.947 30.55 -0.802 1 92.38 202 PRO A CA 1
ATOM 1558 C C . PRO A 1 202 ? -13.098 29.532 0.326 1 92.38 202 PRO A C 1
ATOM 1560 O O . PRO A 1 202 ? -14.154 28.909 0.463 1 92.38 202 PRO A O 1
ATOM 1563 N N . VAL A 1 203 ? -12.093 29.372 1.094 1 94.69 203 VAL A N 1
ATOM 1564 C CA . VAL A 1 203 ? -12.116 28.417 2.196 1 94.69 203 VAL A CA 1
ATOM 1565 C C . VAL A 1 203 ? -13.028 28.931 3.308 1 94.69 203 VAL A C 1
ATOM 1567 O O . VAL A 1 203 ? -13.835 28.177 3.856 1 94.69 203 VAL A O 1
ATOM 1570 N N . ILE A 1 204 ? -12.894 30.17 3.615 1 96.06 204 ILE A N 1
ATOM 1571 C CA . ILE A 1 204 ? -13.708 30.771 4.666 1 96.06 204 ILE A CA 1
ATOM 1572 C C . ILE A 1 204 ? -15.181 30.724 4.269 1 96.06 204 ILE A C 1
ATOM 1574 O O . ILE A 1 204 ? -16.046 30.436 5.099 1 96.06 204 ILE A O 1
ATOM 1578 N N . LYS A 1 205 ? -15.439 31.028 3.003 1 94.37 205 LYS A N 1
ATOM 1579 C CA . LYS A 1 205 ? -16.82 30.937 2.537 1 94.37 205 LYS A CA 1
ATOM 1580 C C . LYS A 1 205 ? -17.387 29.539 2.766 1 94.37 205 LYS A C 1
ATOM 1582 O O . LYS A 1 205 ? -18.486 29.389 3.304 1 94.37 205 LYS A O 1
ATOM 1587 N N . MET A 1 206 ? -16.618 28.561 2.392 1 92.44 206 MET A N 1
ATOM 1588 C CA . MET A 1 206 ? -17.043 27.174 2.56 1 92.44 206 MET A CA 1
ATOM 1589 C C . MET A 1 206 ? -17.227 26.835 4.035 1 92.44 206 MET A C 1
ATOM 1591 O O . MET A 1 206 ? -18.226 26.224 4.416 1 92.44 206 MET A O 1
ATOM 1595 N N . THR A 1 207 ? -16.272 27.203 4.895 1 94.5 207 THR A N 1
ATOM 1596 C CA . THR A 1 207 ? -16.268 26.854 6.311 1 94.5 207 THR A CA 1
ATOM 1597 C C . THR A 1 207 ? -17.422 27.536 7.04 1 94.5 207 THR A C 1
ATOM 1599 O O . THR A 1 207 ? -18.062 26.932 7.903 1 94.5 207 THR A O 1
ATOM 1602 N N . GLU A 1 208 ? -17.707 28.744 6.694 1 94.13 208 GLU A N 1
ATOM 1603 C CA . GLU A 1 208 ? -18.826 29.469 7.287 1 94.13 208 GLU A CA 1
ATOM 1604 C C . GLU A 1 208 ? -20.158 28.814 6.933 1 94.13 208 GLU A C 1
ATOM 1606 O O . GLU A 1 208 ? -21.036 28.677 7.788 1 94.13 208 GLU A O 1
ATOM 1611 N N . GLU A 1 209 ? -20.241 28.446 5.714 1 92.42 209 GLU A N 1
ATOM 1612 C CA . GLU A 1 209 ? -21.472 27.828 5.232 1 92.42 209 GLU A CA 1
ATOM 1613 C C . GLU A 1 209 ? -21.714 26.481 5.907 1 92.42 209 GLU A C 1
ATOM 1615 O O . GLU A 1 209 ? -22.859 26.044 6.039 1 92.42 209 GLU A O 1
ATOM 1620 N N . LYS A 1 210 ? -20.676 25.839 6.27 1 88.71 210 LYS A N 1
ATOM 1621 C CA . LYS A 1 210 ? -20.804 24.485 6.802 1 88.71 210 LYS A CA 1
ATOM 1622 C C . LYS A 1 210 ? -20.642 24.472 8.319 1 88.71 210 LYS A C 1
ATOM 1624 O O . LYS A 1 210 ? -20.494 23.408 8.924 1 88.71 210 LYS A O 1
ATOM 1629 N N . LYS A 1 211 ? -20.541 25.638 8.901 1 91.63 211 LYS A N 1
ATOM 1630 C CA . LYS A 1 211 ? -20.408 25.736 10.352 1 91.63 211 LYS A CA 1
ATOM 1631 C C . LYS A 1 211 ? -21.558 25.025 11.059 1 91.63 211 LYS A C 1
ATOM 1633 O O . LYS A 1 211 ? -22.728 25.284 10.768 1 91.63 211 LYS A O 1
ATOM 1638 N N . PRO A 1 212 ? -21.162 24.155 11.959 1 89.94 212 PRO A N 1
ATOM 1639 C CA . PRO A 1 212 ? -22.239 23.505 12.71 1 89.94 212 PRO A CA 1
ATOM 1640 C C . PRO A 1 212 ? -23.04 24.487 13.562 1 89.94 212 PRO A C 1
ATOM 1642 O O . PRO A 1 212 ? -22.48 25.45 14.091 1 89.94 212 PRO A O 1
ATOM 1645 N N . GLU A 1 213 ? -24.278 24.136 13.857 1 88.28 213 GLU A N 1
ATOM 1646 C CA . GLU A 1 213 ? -25.192 25.002 14.595 1 88.28 213 GLU A CA 1
ATOM 1647 C C . GLU A 1 213 ? -24.788 25.107 16.063 1 88.28 213 GLU A C 1
ATOM 1649 O O . GLU A 1 213 ? -25.007 26.14 16.7 1 88.28 213 GLU A O 1
ATOM 1654 N N . TRP A 1 214 ? -24.162 24.067 16.473 1 87.3 214 TRP A N 1
ATOM 1655 C CA . TRP A 1 214 ? -23.879 24 17.903 1 87.3 214 TRP A CA 1
ATOM 1656 C C . TRP A 1 214 ? -22.619 24.788 18.245 1 87.3 214 TRP A C 1
ATOM 1658 O O . TRP A 1 214 ? -22.283 24.954 19.42 1 87.3 214 TRP A O 1
ATOM 1668 N N . ILE A 1 215 ? -21.971 25.282 17.28 1 84.12 215 ILE A N 1
ATOM 1669 C CA . ILE A 1 215 ? -20.713 25.973 17.539 1 84.12 215 ILE A CA 1
ATOM 1670 C C . ILE A 1 215 ? -20.994 27.357 18.119 1 84.12 215 ILE A C 1
ATOM 1672 O O . ILE A 1 215 ? -21.875 28.073 17.635 1 84.12 215 ILE A O 1
ATOM 1676 N N . SER A 1 216 ? -20.212 27.672 19.077 1 78.6 216 SER A N 1
ATOM 1677 C CA . SER A 1 216 ? -20.346 28.863 19.91 1 78.6 216 SER A CA 1
ATOM 1678 C C . SER A 1 216 ? -20.122 30.133 19.096 1 78.6 216 SER A C 1
ATOM 1680 O O . SER A 1 216 ? -19.446 30.106 18.066 1 78.6 216 SER A O 1
ATOM 1682 N N . PRO A 1 217 ? -20.676 31.174 19.619 1 87.81 217 PRO A N 1
ATOM 1683 C CA . PRO A 1 217 ? -20.507 32.479 18.977 1 87.81 217 PRO A CA 1
ATOM 1684 C C . PRO A 1 217 ? -19.083 33.017 19.099 1 87.81 217 PRO A C 1
ATOM 1686 O O . PRO A 1 217 ? -18.727 33.99 18.43 1 87.81 217 PRO A O 1
ATOM 1689 N N . ASN A 1 218 ? -18.295 32.332 19.902 1 93.25 218 ASN A N 1
ATOM 1690 C CA . ASN A 1 218 ? -16.939 32.826 20.117 1 93.25 218 ASN A CA 1
ATOM 1691 C C . ASN A 1 218 ? -16.009 32.424 18.976 1 93.25 218 ASN A C 1
ATOM 1693 O O . ASN A 1 218 ? -14.808 32.697 19.023 1 93.25 218 ASN A O 1
ATOM 1697 N N . VAL A 1 219 ? -16.488 31.764 17.935 1 96.83 219 VAL A N 1
ATOM 1698 C CA . VAL A 1 219 ? -15.712 31.433 16.744 1 96.83 219 VAL A CA 1
ATOM 1699 C C . VAL A 1 219 ? -16.058 32.403 15.616 1 96.83 219 VAL A C 1
ATOM 1701 O O . VAL A 1 219 ? -17.223 32.528 15.232 1 96.83 219 VAL A O 1
ATOM 1704 N N . THR A 1 220 ? -15.111 33.08 15.152 1 96.97 220 THR A N 1
ATOM 1705 C CA . THR A 1 220 ? -15.297 34.014 14.047 1 96.97 220 THR A CA 1
ATOM 1706 C C . THR A 1 220 ? -14.444 33.609 12.848 1 96.97 220 THR A C 1
ATOM 1708 O O . THR A 1 220 ? -13.514 32.812 12.982 1 96.97 220 THR A O 1
ATOM 1711 N N . PHE A 1 221 ? -14.83 34.114 11.655 1 97.53 221 PHE A N 1
ATOM 1712 C CA . PHE A 1 221 ? -14.181 33.791 10.391 1 97.53 221 PHE A CA 1
ATOM 1713 C C . PHE A 1 221 ? -13.582 35.039 9.754 1 97.53 221 PHE A C 1
ATOM 1715 O O . PHE A 1 221 ? -14.231 36.086 9.699 1 97.53 221 PHE A O 1
ATOM 1722 N N . GLN A 1 222 ? -12.398 34.954 9.354 1 98.27 222 GLN A N 1
ATOM 1723 C CA . GLN A 1 222 ? -11.737 36.069 8.684 1 98.27 222 GLN A CA 1
ATOM 1724 C C . GLN A 1 222 ? -11.003 35.601 7.431 1 98.27 222 GLN A C 1
ATOM 1726 O O . GLN A 1 222 ? -10.161 34.703 7.498 1 98.27 222 GLN A O 1
ATOM 1731 N N . SER A 1 223 ? -11.318 36.199 6.257 1 97.83 223 SER A N 1
ATOM 1732 C CA . SER A 1 223 ? -10.67 35.882 4.988 1 97.83 223 SER A CA 1
ATOM 1733 C C . SER A 1 223 ? -9.354 36.637 4.837 1 97.83 223 SER A C 1
ATOM 1735 O O . SER A 1 223 ? -9.273 37.825 5.156 1 97.83 223 SER A O 1
ATOM 1737 N N . GLY A 1 224 ? -8.333 35.896 4.405 1 97.72 224 GLY A N 1
ATOM 1738 C CA . GLY A 1 224 ? -7.058 36.529 4.109 1 97.72 224 GLY A CA 1
ATOM 1739 C C . GLY A 1 224 ? -5.974 35.537 3.73 1 97.72 224 GLY A C 1
ATOM 1740 O O . GLY A 1 224 ? -6.134 34.33 3.923 1 97.72 224 GLY A O 1
ATOM 1741 N N . ASP A 1 225 ? -5.005 36.045 3.127 1 97.64 225 ASP A N 1
ATOM 1742 C CA . ASP A 1 225 ? -3.782 35.312 2.812 1 97.64 225 ASP A CA 1
ATOM 1743 C C . ASP A 1 225 ? -2.695 35.588 3.847 1 97.64 225 ASP A C 1
ATOM 1745 O O . ASP A 1 225 ? -2.184 36.707 3.936 1 97.64 225 ASP A O 1
ATOM 1749 N N . PHE A 1 226 ? -2.261 34.536 4.579 1 97.4 226 PHE A N 1
ATOM 1750 C CA . PHE A 1 226 ? -1.358 34.776 5.698 1 97.4 226 PHE A CA 1
ATOM 1751 C C . PHE A 1 226 ? 0.043 35.114 5.202 1 97.4 226 PHE A C 1
ATOM 1753 O O . PHE A 1 226 ? 0.924 35.45 5.996 1 97.4 226 PHE A O 1
ATOM 1760 N N . PHE A 1 227 ? 0.252 35.142 3.907 1 97.55 227 PHE A N 1
ATOM 1761 C CA . PHE A 1 227 ? 1.523 35.585 3.345 1 97.55 227 PHE A CA 1
ATOM 1762 C C . PHE A 1 227 ? 1.51 37.088 3.097 1 97.55 227 PHE A C 1
ATOM 1764 O O . PHE A 1 227 ? 2.565 37.725 3.057 1 97.55 227 PHE A O 1
ATOM 1771 N N . THR A 1 228 ? 0.307 37.663 2.914 1 97.21 228 THR A N 1
ATOM 1772 C CA . THR A 1 228 ? 0.297 39.031 2.406 1 97.21 228 THR A CA 1
ATOM 1773 C C . THR A 1 228 ? -0.592 39.922 3.269 1 97.21 228 THR A C 1
ATOM 1775 O O . THR A 1 228 ? -0.326 41.116 3.417 1 97.21 228 THR A O 1
ATOM 1778 N N . ASP A 1 229 ? -1.612 39.357 3.789 1 98.11 229 ASP A N 1
ATOM 1779 C CA . ASP A 1 229 ? -2.601 40.172 4.488 1 98.11 229 ASP A CA 1
ATOM 1780 C C . ASP A 1 229 ? -2.255 40.305 5.969 1 98.11 229 ASP A C 1
ATOM 1782 O O . ASP A 1 229 ? -1.482 39.509 6.506 1 98.11 229 ASP A O 1
ATOM 1786 N N . THR A 1 230 ? -2.825 41.317 6.578 1 97.83 230 THR A N 1
ATOM 1787 C CA . THR A 1 230 ? -2.616 41.534 8.005 1 97.83 230 THR A CA 1
ATOM 1788 C C . THR A 1 230 ? -3.216 40.391 8.82 1 97.83 230 THR A C 1
ATOM 1790 O O . THR A 1 230 ? -4.371 40.012 8.611 1 97.83 230 THR A O 1
ATOM 1793 N N . LEU A 1 231 ? -2.457 39.88 9.722 1 98.39 231 LEU A N 1
ATOM 1794 C CA . LEU A 1 231 ? -2.94 38.809 10.587 1 98.39 231 LEU A CA 1
ATOM 1795 C C . LEU A 1 231 ? -3.813 39.367 11.706 1 98.39 231 LEU A C 1
ATOM 1797 O O . LEU A 1 231 ? -3.612 40.499 12.151 1 98.39 231 LEU A O 1
ATOM 1801 N N . PRO A 1 232 ? -4.73 38.534 12.167 1 97.41 232 PRO A N 1
ATOM 1802 C CA . PRO A 1 232 ? -5.56 38.98 13.288 1 97.41 232 PRO A CA 1
ATOM 1803 C C . PRO A 1 232 ? -4.76 39.176 14.574 1 97.41 232 PRO A C 1
ATOM 1805 O O . PRO A 1 232 ? -3.759 38.488 14.793 1 97.41 232 PRO A O 1
ATOM 1808 N N . THR A 1 233 ? -5.283 40.122 15.418 1 96.5 233 THR A N 1
ATOM 1809 C CA . THR A 1 233 ? -4.714 40.242 16.757 1 96.5 233 THR A CA 1
ATOM 1810 C C . THR A 1 233 ? -4.99 38.985 17.576 1 96.5 233 THR A C 1
ATOM 1812 O O . THR A 1 233 ? -6.143 38.576 17.728 1 96.5 233 THR A O 1
ATOM 1815 N N . SER A 1 234 ? -3.968 38.329 18.084 1 97.94 234 SER A N 1
ATOM 1816 C CA . SER A 1 234 ? -4.108 37.059 18.788 1 97.94 234 SER A CA 1
ATOM 1817 C C . SER A 1 234 ? -3.024 36.891 19.848 1 97.94 234 SER A C 1
ATOM 1819 O O . SER A 1 234 ? -1.914 37.405 19.694 1 97.94 234 SER A O 1
ATOM 1821 N N . ASP A 1 235 ? -3.375 36.166 20.916 1 98.07 235 ASP A N 1
ATOM 1822 C CA . ASP A 1 235 ? -2.42 35.788 21.953 1 98.07 235 ASP A CA 1
ATOM 1823 C C . ASP A 1 235 ? -1.68 34.506 21.578 1 98.07 235 ASP A C 1
ATOM 1825 O O . ASP A 1 235 ? -0.6 34.23 22.104 1 98.07 235 ASP A O 1
ATOM 1829 N N . CYS A 1 236 ? -2.33 33.791 20.747 1 98.33 236 CYS A N 1
ATOM 1830 C CA . CYS A 1 236 ? -1.769 32.513 20.324 1 98.33 236 CYS A CA 1
ATOM 1831 C C . CYS A 1 236 ? -2.192 32.176 18.899 1 98.33 236 CYS A C 1
ATOM 1833 O O . CYS A 1 236 ? -3.367 32.302 18.55 1 98.33 236 CYS A O 1
ATOM 1835 N N . PHE A 1 237 ? -1.267 31.871 18.083 1 98.77 237 PHE A N 1
ATOM 1836 C CA . PHE A 1 237 ? -1.549 31.354 16.749 1 98.77 237 PHE A CA 1
ATOM 1837 C C . PHE A 1 237 ? -1.392 29.839 16.712 1 98.77 237 PHE A C 1
ATOM 1839 O O . PHE A 1 237 ? -0.411 29.298 17.227 1 98.77 237 PHE A O 1
ATOM 1846 N N . ILE A 1 238 ? -2.34 29.154 16.104 1 98.24 238 ILE A N 1
ATOM 1847 C CA . ILE A 1 238 ? -2.283 27.712 15.896 1 98.24 238 ILE A CA 1
ATOM 1848 C C . ILE A 1 238 ? -2.025 27.412 14.421 1 98.24 238 ILE A C 1
ATOM 1850 O O . ILE A 1 238 ? -2.758 27.883 13.548 1 98.24 238 ILE A O 1
ATOM 1854 N N . LEU A 1 239 ? -1.029 26.733 14.178 1 98.09 239 LEU A N 1
ATOM 1855 C CA . LEU A 1 239 ? -0.713 26.225 12.848 1 98.09 239 LEU A CA 1
ATOM 1856 C C . LEU A 1 239 ? -0.794 24.703 12.814 1 98.09 239 LEU A C 1
ATOM 1858 O O . LEU A 1 239 ? 0.178 24.018 13.14 1 98.09 239 LEU A O 1
ATOM 1862 N N . SER A 1 240 ? -1.932 24.185 12.408 1 96.83 240 SER A N 1
ATOM 1863 C CA . SER A 1 240 ? -2.161 22.746 12.318 1 96.83 240 SER A CA 1
ATOM 1864 C C . SER A 1 240 ? -2.028 22.254 10.881 1 96.83 240 SER A C 1
ATOM 1866 O O . SER A 1 240 ? -2.857 22.579 10.028 1 96.83 240 SER A O 1
ATOM 1868 N N . ASN A 1 241 ? -0.94 21.493 10.637 1 95.24 241 ASN A N 1
ATOM 1869 C CA . ASN A 1 241 ? -0.672 20.975 9.3 1 95.24 241 ASN A CA 1
ATOM 1870 C C . ASN A 1 241 ? -0.511 22.102 8.284 1 95.24 241 ASN A C 1
ATOM 1872 O O . ASN A 1 241 ? -1.153 22.093 7.233 1 95.24 241 ASN A O 1
ATOM 1876 N N . ILE A 1 242 ? 0.306 23.075 8.629 1 96.95 242 ILE A N 1
ATOM 1877 C CA . ILE A 1 242 ? 0.555 24.236 7.781 1 96.95 242 ILE A CA 1
ATOM 1878 C C . ILE A 1 242 ? 2.028 24.277 7.381 1 96.95 242 ILE A C 1
ATOM 1880 O O . ILE A 1 242 ? 2.353 24.368 6.195 1 96.95 242 ILE A O 1
ATOM 1884 N N . ILE A 1 243 ? 2.916 24.138 8.4 1 97.77 243 ILE A N 1
ATOM 1885 C CA . ILE A 1 243 ? 4.338 24.379 8.184 1 97.77 243 ILE A CA 1
ATOM 1886 C C . ILE A 1 243 ? 4.883 23.379 7.167 1 97.77 243 ILE A C 1
ATOM 1888 O O . ILE A 1 243 ? 5.672 23.742 6.292 1 97.77 243 ILE A O 1
ATOM 1892 N N . HIS A 1 244 ? 4.427 22.149 7.23 1 96.55 244 HIS A N 1
ATOM 1893 C CA . HIS A 1 244 ? 4.963 21.098 6.372 1 96.55 244 HIS A CA 1
ATOM 1894 C C . HIS A 1 244 ? 4.527 21.293 4.924 1 96.55 244 HIS A C 1
ATOM 1896 O O . HIS A 1 244 ? 5.05 20.637 4.02 1 96.55 244 HIS A O 1
ATOM 1902 N N . ASP A 1 245 ? 3.631 22.213 4.665 1 95.63 245 ASP A N 1
ATOM 1903 C CA . ASP A 1 245 ? 3.123 22.445 3.316 1 95.63 245 ASP A CA 1
ATOM 1904 C C . ASP A 1 245 ? 4.123 23.244 2.483 1 95.63 245 ASP A C 1
ATOM 1906 O O . ASP A 1 245 ? 4.003 23.313 1.258 1 95.63 245 ASP A O 1
ATOM 1910 N N . TRP A 1 246 ? 5.141 23.807 3.06 1 96.42 246 TRP A N 1
ATOM 1911 C CA . TRP A 1 246 ? 5.851 24.88 2.372 1 96.42 246 TRP A CA 1
ATOM 1912 C C . TRP A 1 246 ? 7.356 24.639 2.394 1 96.42 246 TRP A C 1
ATOM 1914 O O . TRP A 1 246 ? 7.887 24.07 3.351 1 96.42 246 TRP A O 1
ATOM 1924 N N . PRO A 1 247 ? 8.006 25.181 1.344 1 94.77 247 PRO A N 1
ATOM 1925 C CA . PRO A 1 247 ? 9.47 25.19 1.399 1 94.77 247 PRO A CA 1
ATOM 1926 C C . PRO A 1 247 ? 10.014 26.148 2.457 1 94.77 247 PRO A C 1
ATOM 1928 O O . PRO A 1 247 ? 9.278 27 2.96 1 94.77 247 PRO A O 1
ATOM 1931 N N . ASP A 1 248 ? 11.256 26.091 2.768 1 94.72 248 ASP A N 1
ATOM 1932 C CA . ASP A 1 248 ? 11.875 26.776 3.899 1 94.72 248 ASP A CA 1
ATOM 1933 C C . ASP A 1 248 ? 11.709 28.289 3.783 1 94.72 248 ASP A C 1
ATOM 1935 O O . ASP A 1 248 ? 11.49 28.973 4.785 1 94.72 248 ASP A O 1
ATOM 1939 N N . ASP A 1 249 ? 11.857 28.797 2.588 1 95.93 249 ASP A N 1
ATOM 1940 C CA . ASP A 1 249 ? 11.753 30.243 2.417 1 95.93 249 ASP A CA 1
ATOM 1941 C C . ASP A 1 249 ? 10.364 30.743 2.806 1 95.93 249 ASP A C 1
ATOM 1943 O O . ASP A 1 249 ? 10.232 31.782 3.456 1 95.93 249 ASP A O 1
ATOM 1947 N N . LYS A 1 250 ? 9.349 30.021 2.474 1 97.24 250 LYS A N 1
ATOM 1948 C CA . LYS A 1 250 ? 7.982 30.397 2.825 1 97.24 250 LYS A CA 1
ATOM 1949 C C . LYS A 1 250 ? 7.715 30.173 4.311 1 97.24 250 LYS A C 1
ATOM 1951 O O . LYS A 1 250 ? 6.969 30.931 4.934 1 97.24 250 LYS A O 1
ATOM 1956 N N . VAL A 1 251 ? 8.31 29.161 4.874 1 98.16 251 VAL A N 1
ATOM 1957 C CA . VAL A 1 251 ? 8.161 28.889 6.3 1 98.16 251 VAL A CA 1
ATOM 1958 C C . VAL A 1 251 ? 8.724 30.054 7.11 1 98.16 251 VAL A C 1
ATOM 1960 O O . VAL A 1 251 ? 8.115 30.489 8.09 1 98.16 251 VAL A O 1
ATOM 1963 N N . HIS A 1 252 ? 9.861 30.573 6.678 1 98.36 252 HIS A N 1
ATOM 1964 C CA . HIS A 1 252 ? 10.46 31.716 7.358 1 98.36 252 HIS A CA 1
ATOM 1965 C C . HIS A 1 252 ? 9.539 32.93 7.311 1 98.36 252 HIS A C 1
ATOM 1967 O O . HIS A 1 252 ? 9.433 33.673 8.29 1 98.36 252 HIS A O 1
ATOM 1973 N N . ILE A 1 253 ? 8.871 33.084 6.188 1 98.35 253 ILE A N 1
ATOM 1974 C CA . ILE A 1 253 ? 7.94 34.2 6.051 1 98.35 253 ILE A CA 1
ATOM 1975 C C . ILE A 1 253 ? 6.785 34.032 7.036 1 98.35 253 ILE A C 1
ATOM 1977 O O . ILE A 1 253 ? 6.426 34.973 7.747 1 98.35 253 ILE A O 1
ATOM 1981 N N . ILE A 1 254 ? 6.221 32.841 7.142 1 98.53 254 ILE A N 1
ATOM 1982 C CA . ILE A 1 254 ? 5.087 32.567 8.018 1 98.53 254 ILE A CA 1
ATOM 1983 C C . ILE A 1 254 ? 5.485 32.817 9.471 1 98.53 254 ILE A C 1
ATOM 1985 O O . ILE A 1 254 ? 4.79 33.531 10.197 1 98.53 254 ILE A O 1
ATOM 1989 N N . LEU A 1 255 ? 6.585 32.264 9.89 1 98.53 255 LEU A N 1
ATOM 1990 C CA . LEU A 1 255 ? 7.012 32.34 11.283 1 98.53 255 LEU A CA 1
ATOM 1991 C C . LEU A 1 255 ? 7.367 33.773 11.665 1 98.53 255 LEU A C 1
ATOM 1993 O O . LEU A 1 255 ? 7.084 34.21 12.783 1 98.53 255 LEU A O 1
ATOM 1997 N N . SER A 1 256 ? 8.007 34.481 10.737 1 98.31 256 SER A N 1
ATOM 1998 C CA . SER A 1 256 ? 8.33 35.882 10.988 1 98.31 256 SER A CA 1
ATOM 1999 C C . SER A 1 256 ? 7.067 36.714 11.186 1 98.31 256 SER A C 1
ATOM 2001 O O . SER A 1 256 ? 7.006 37.554 12.085 1 98.31 256 SER A O 1
ATOM 2003 N N . ARG A 1 257 ? 6.106 36.505 10.371 1 98.46 257 ARG A N 1
ATOM 2004 C CA . ARG A 1 257 ? 4.864 37.269 10.441 1 98.46 257 ARG A CA 1
ATOM 2005 C C . ARG A 1 257 ? 4.094 36.947 11.717 1 98.46 257 ARG A C 1
ATOM 2007 O O . ARG A 1 257 ? 3.532 37.842 12.352 1 98.46 257 ARG A O 1
ATOM 2014 N N . VAL A 1 258 ? 4.059 35.685 12.091 1 98.65 258 VAL A N 1
ATOM 2015 C CA . VAL A 1 258 ? 3.393 35.276 13.324 1 98.65 258 VAL A CA 1
ATOM 2016 C C . VAL A 1 258 ? 4.09 35.914 14.524 1 98.65 258 VAL A C 1
ATOM 2018 O O . VAL A 1 258 ? 3.436 36.494 15.393 1 98.65 258 VAL A O 1
ATOM 2021 N N . PHE A 1 259 ? 5.414 35.825 14.559 1 98.51 259 PHE A N 1
ATOM 2022 C CA . PHE A 1 259 ? 6.177 36.381 15.67 1 98.51 259 PHE A CA 1
ATOM 2023 C C . PHE A 1 259 ? 5.922 37.877 15.808 1 98.51 259 PHE A C 1
ATOM 2025 O O . PHE A 1 259 ? 5.7 38.375 16.914 1 98.51 259 PHE A O 1
ATOM 2032 N N . LYS A 1 260 ? 5.947 38.615 14.663 1 97.81 260 LYS A N 1
ATOM 2033 C CA . LYS A 1 260 ? 5.759 40.063 14.658 1 97.81 260 LYS A CA 1
ATOM 2034 C C . LYS A 1 260 ? 4.357 40.438 15.132 1 97.81 260 LYS A C 1
ATOM 2036 O O . LYS A 1 260 ? 4.158 41.505 15.716 1 97.81 260 LYS A O 1
ATOM 2041 N N . SER A 1 261 ? 3.429 39.527 14.909 1 97.97 261 SER A N 1
ATOM 2042 C CA . SER A 1 261 ? 2.033 39.822 15.212 1 97.97 261 SER A CA 1
ATOM 2043 C C . SER A 1 261 ? 1.709 39.527 16.673 1 97.97 261 SER A C 1
ATOM 2045 O O . SER A 1 261 ? 0.642 39.898 17.165 1 97.97 261 SER A O 1
ATOM 2047 N N . LEU A 1 262 ? 2.584 38.878 17.379 1 98.14 262 LEU A N 1
ATOM 2048 C CA . LEU A 1 262 ? 2.368 38.514 18.775 1 98.14 262 LEU A CA 1
ATOM 2049 C C . LEU A 1 262 ? 2.961 39.565 19.708 1 98.14 262 LEU A C 1
ATOM 2051 O O . LEU A 1 262 ? 4.008 40.145 19.412 1 98.14 262 LEU A O 1
ATOM 2055 N N . GLU A 1 263 ? 2.298 39.81 20.785 1 96.73 263 GLU A N 1
ATOM 2056 C CA . GLU A 1 263 ? 2.876 40.567 21.891 1 96.73 263 GLU A CA 1
ATOM 2057 C C . GLU A 1 263 ? 3.703 39.667 22.804 1 96.73 263 GLU A C 1
ATOM 2059 O O . GLU A 1 263 ? 3.626 38.44 22.71 1 96.73 263 GLU A O 1
ATOM 2064 N N . SER A 1 264 ? 4.456 40.36 23.674 1 96.03 264 SER A N 1
ATOM 2065 C CA . SER A 1 264 ? 5.206 39.592 24.661 1 96.03 264 SER A CA 1
ATOM 2066 C C . SER A 1 264 ? 4.287 38.68 25.467 1 96.03 264 SER A C 1
ATOM 2068 O O . SER A 1 264 ? 3.196 39.088 25.87 1 96.03 264 SER A O 1
ATOM 2070 N N . GLY A 1 265 ? 4.722 37.483 25.612 1 95.8 265 GLY A N 1
ATOM 2071 C CA . GLY A 1 265 ? 3.908 36.504 26.314 1 95.8 265 GLY A CA 1
ATOM 2072 C C . GLY A 1 265 ? 3.028 35.685 25.388 1 95.8 265 GLY A C 1
ATOM 2073 O O . GLY A 1 265 ? 2.499 34.645 25.784 1 95.8 265 GLY A O 1
ATOM 2074 N N . GLY A 1 266 ? 2.913 36.126 24.108 1 97.78 266 GLY A N 1
ATOM 2075 C CA . GLY A 1 266 ? 2.155 35.379 23.117 1 97.78 266 GLY A CA 1
ATOM 2076 C C . GLY A 1 266 ? 2.837 34.093 22.689 1 97.78 266 GLY A C 1
ATOM 2077 O O . GLY A 1 266 ? 4.019 33.888 22.971 1 97.78 266 GLY A O 1
ATOM 2078 N N . SER A 1 267 ? 2.022 33.165 22.059 1 98.48 267 SER A N 1
ATOM 2079 C CA . SER A 1 267 ? 2.58 31.854 21.745 1 98.48 267 SER A CA 1
ATOM 2080 C C . SER A 1 267 ? 2.188 31.408 20.341 1 98.48 267 SER A C 1
ATOM 2082 O O . SER A 1 267 ? 1.261 31.96 19.744 1 98.48 267 SER A O 1
ATOM 2084 N N . ILE A 1 268 ? 2.937 30.508 19.869 1 98.66 268 ILE A N 1
ATOM 2085 C CA . ILE A 1 268 ? 2.611 29.761 18.659 1 98.66 268 ILE A CA 1
ATOM 2086 C C . ILE A 1 268 ? 2.454 28.279 18.994 1 98.66 268 ILE A C 1
ATOM 2088 O O . ILE A 1 268 ? 3.227 27.73 19.783 1 98.66 268 ILE A O 1
ATOM 2092 N N . LEU A 1 269 ? 1.407 27.679 18.561 1 98.34 269 LEU A N 1
ATOM 2093 C CA . LEU A 1 269 ? 1.168 26.243 18.666 1 98.34 269 LEU A CA 1
ATOM 2094 C C . LEU A 1 269 ? 1.245 25.578 17.296 1 98.34 269 LEU A C 1
ATOM 2096 O O . LEU A 1 269 ? 0.462 25.901 16.4 1 98.34 269 LEU A O 1
ATOM 2100 N N . VAL A 1 270 ? 2.183 24.696 17.07 1 98.24 270 VAL A N 1
ATOM 2101 C CA . VAL A 1 270 ? 2.352 23.961 15.821 1 98.24 270 VAL A CA 1
ATOM 2102 C C . VAL A 1 270 ? 1.952 22.501 16.022 1 98.24 270 VAL A C 1
ATOM 2104 O O . VAL A 1 270 ? 2.484 21.821 16.903 1 98.24 270 VAL A O 1
ATOM 2107 N N . ALA A 1 271 ? 1.005 22.059 15.215 1 96.8 271 ALA A N 1
ATOM 2108 C CA . ALA A 1 271 ? 0.53 20.682 15.325 1 96.8 271 ALA A CA 1
ATOM 2109 C C . ALA A 1 271 ? 0.744 19.922 14.019 1 96.8 271 ALA A C 1
ATOM 2111 O O . ALA A 1 271 ? 0.099 20.215 13.01 1 96.8 271 ALA A O 1
ATOM 2112 N N . GLU A 1 272 ? 1.559 18.974 13.961 1 95.25 272 GLU A N 1
ATOM 2113 C CA . GLU A 1 272 ? 1.851 18.087 12.839 1 95.25 272 GLU A CA 1
ATOM 2114 C C . GLU A 1 272 ? 2.688 16.891 13.284 1 95.25 272 GLU A C 1
ATOM 2116 O O . GLU A 1 272 ? 3.348 16.942 14.324 1 95.25 272 GLU A O 1
ATOM 2121 N N . ARG A 1 273 ? 2.566 15.816 12.554 1 95.26 273 ARG A N 1
ATOM 2122 C CA . ARG A 1 273 ? 3.346 14.638 12.917 1 95.26 273 ARG A CA 1
ATOM 2123 C C . ARG A 1 273 ? 4.838 14.889 12.727 1 95.26 273 ARG A C 1
ATOM 2125 O O . ARG A 1 273 ? 5.264 15.363 11.671 1 95.26 273 ARG A O 1
ATOM 2132 N N . LEU A 1 274 ? 5.623 14.598 13.77 1 97.22 274 LEU A N 1
ATOM 2133 C CA . LEU A 1 274 ? 7.055 14.871 13.735 1 97.22 274 LEU A CA 1
ATOM 2134 C C . LEU A 1 274 ? 7.841 13.611 13.388 1 97.22 274 LEU A C 1
ATOM 2136 O O . LEU A 1 274 ? 7.457 12.507 13.781 1 97.22 274 LEU A O 1
ATOM 2140 N N . LEU A 1 275 ? 8.892 13.841 12.665 1 97.45 275 LEU A N 1
ATOM 2141 C CA . LEU A 1 275 ? 9.885 12.782 12.513 1 97.45 275 LEU A CA 1
ATOM 2142 C C . LEU A 1 275 ? 10.672 12.586 13.804 1 97.45 275 LEU A C 1
ATOM 2144 O O . LEU A 1 275 ? 10.864 13.533 14.569 1 97.45 275 LEU A O 1
ATOM 2148 N N . ASP A 1 276 ? 11.122 11.345 14.044 1 96.72 276 ASP A N 1
ATOM 2149 C CA . ASP A 1 276 ? 12.134 11.15 15.078 1 96.72 276 ASP A CA 1
ATOM 2150 C C . ASP A 1 276 ? 13.386 11.972 14.783 1 96.72 276 ASP A C 1
ATOM 2152 O O . ASP A 1 276 ? 13.687 12.26 13.622 1 96.72 276 ASP A O 1
ATOM 2156 N N . ASP A 1 277 ? 14.123 12.269 15.762 1 94.44 277 ASP A N 1
ATOM 2157 C CA . ASP A 1 277 ? 15.285 13.133 15.576 1 94.44 277 ASP A CA 1
ATOM 2158 C C . ASP A 1 277 ? 16.322 12.471 14.672 1 94.44 277 ASP A C 1
ATOM 2160 O O . ASP A 1 277 ? 17.03 13.153 13.927 1 94.44 277 ASP A O 1
ATOM 2164 N N . ASP A 1 278 ? 16.432 11.183 14.731 1 94.43 278 ASP A N 1
ATOM 2165 C CA . ASP A 1 278 ? 17.376 10.49 13.86 1 94.43 278 ASP A CA 1
ATOM 2166 C C . ASP A 1 278 ? 16.717 10.094 12.541 1 94.43 278 ASP A C 1
ATOM 2168 O O . ASP A 1 278 ? 17.329 9.414 11.714 1 94.43 278 ASP A O 1
ATOM 2172 N N . LYS A 1 279 ? 15.383 10.387 12.405 1 96.17 279 LYS A N 1
ATOM 2173 C CA . LYS A 1 279 ? 14.589 10.245 11.188 1 96.17 279 LYS A CA 1
ATOM 2174 C C . LYS A 1 279 ? 14.421 8.777 10.81 1 96.17 279 LYS A C 1
ATOM 2176 O O . LYS A 1 279 ? 14.314 8.443 9.628 1 96.17 279 LYS A O 1
ATOM 2181 N N . ARG A 1 280 ? 14.429 7.93 11.757 1 97.04 280 ARG A N 1
ATOM 2182 C CA . ARG A 1 280 ? 14.169 6.519 11.487 1 97.04 280 ARG A CA 1
ATOM 2183 C C . ARG A 1 280 ? 12.672 6.23 11.485 1 97.04 280 ARG A C 1
ATOM 2185 O O . ARG A 1 280 ? 12.241 5.162 11.044 1 97.04 280 ARG A O 1
ATOM 2192 N N . GLY A 1 281 ? 11.939 7.207 11.916 1 95.71 281 GLY A N 1
ATOM 2193 C CA . GLY A 1 281 ? 10.49 7.085 11.918 1 95.71 281 GLY A CA 1
ATOM 2194 C C . GLY A 1 281 ? 9.785 8.355 12.355 1 95.71 281 GLY A C 1
ATOM 2195 O O . GLY A 1 281 ? 10.409 9.413 12.463 1 95.71 281 GLY A O 1
ATOM 2196 N N . PRO A 1 282 ? 8.546 8.205 12.61 1 95.76 282 PRO A N 1
ATOM 2197 C CA . PRO A 1 282 ? 7.628 7.117 12.265 1 95.76 282 PRO A CA 1
ATOM 2198 C C . PRO A 1 282 ? 7.245 7.114 10.787 1 95.76 282 PRO A C 1
ATOM 2200 O O . PRO A 1 282 ? 7.4 8.129 10.104 1 95.76 282 PRO A O 1
ATOM 2203 N N . PRO A 1 283 ? 6.649 6.018 10.183 1 95.24 283 PRO A N 1
ATOM 2204 C CA . PRO A 1 283 ? 6.339 5.919 8.755 1 95.24 283 PRO A CA 1
ATOM 2205 C C . PRO A 1 283 ? 5.31 6.952 8.301 1 95.24 283 PRO A C 1
ATOM 2207 O O . PRO A 1 283 ? 5.383 7.447 7.173 1 95.24 283 PRO A O 1
ATOM 2210 N N . GLU A 1 284 ? 4.36 7.268 9.198 1 94.28 284 GLU A N 1
ATOM 2211 C CA . GLU A 1 284 ? 3.303 8.192 8.795 1 94.28 284 GLU A CA 1
ATOM 2212 C C . GLU A 1 284 ? 3.866 9.579 8.5 1 94.28 284 GLU A C 1
ATOM 2214 O O . GLU A 1 284 ? 3.388 10.27 7.598 1 94.28 284 GLU A O 1
ATOM 2219 N N . ALA A 1 285 ? 4.882 9.964 9.243 1 96.31 285 ALA A N 1
ATOM 2220 C CA . ALA A 1 285 ? 5.516 11.257 9.001 1 96.31 285 ALA A CA 1
ATOM 2221 C C . ALA A 1 285 ? 6.294 11.251 7.688 1 96.31 285 ALA A C 1
ATOM 2223 O O . ALA A 1 285 ? 6.275 12.234 6.943 1 96.31 285 ALA A O 1
ATOM 2224 N N . HIS A 1 286 ? 6.945 10.152 7.385 1 97.71 286 HIS A N 1
ATOM 2225 C CA . HIS A 1 286 ? 7.68 10.039 6.13 1 97.71 286 HIS A CA 1
ATOM 2226 C C . HIS A 1 286 ? 6.734 10.069 4.934 1 97.71 286 HIS A C 1
ATOM 2228 O O . HIS A 1 286 ? 7.005 10.746 3.94 1 97.71 286 HIS A O 1
ATOM 2234 N N . ILE A 1 287 ? 5.673 9.345 5.048 1 96.42 287 ILE A N 1
ATOM 2235 C CA . ILE A 1 287 ? 4.685 9.274 3.978 1 96.42 287 ILE A CA 1
ATOM 2236 C C . ILE A 1 287 ? 4.127 10.667 3.696 1 96.42 287 ILE A C 1
ATOM 2238 O O . ILE A 1 287 ? 4.137 11.127 2.552 1 96.42 287 ILE A O 1
ATOM 2242 N N . MET A 1 288 ? 3.732 11.301 4.684 1 95.04 288 MET A N 1
ATOM 2243 C CA . MET A 1 288 ? 3.145 12.626 4.51 1 95.04 288 MET A CA 1
ATOM 2244 C C . MET A 1 288 ? 4.185 13.619 4 1 95.04 288 MET A C 1
ATOM 2246 O O . MET A 1 288 ? 3.868 14.497 3.196 1 95.04 288 MET A O 1
ATOM 2250 N N . SER A 1 289 ? 5.395 13.476 4.465 1 97.02 289 SER A N 1
ATOM 2251 C CA . SER A 1 289 ? 6.468 14.351 4.001 1 97.02 289 SER A CA 1
ATOM 2252 C C . SER A 1 289 ? 6.661 14.237 2.493 1 97.02 289 SER A C 1
ATOM 2254 O O . SER A 1 289 ? 6.78 15.249 1.799 1 97.02 289 SER A O 1
ATOM 2256 N N . LEU A 1 290 ? 6.661 13.067 1.98 1 96.68 290 LEU A N 1
ATOM 2257 C CA . LEU A 1 290 ? 6.869 12.84 0.554 1 96.68 290 LEU A CA 1
ATOM 2258 C C . LEU A 1 290 ? 5.686 13.36 -0.257 1 96.68 290 LEU A C 1
ATOM 2260 O O . LEU A 1 290 ? 5.869 13.922 -1.339 1 96.68 290 LEU A O 1
ATOM 2264 N N . ILE A 1 291 ? 4.523 13.151 0.264 1 94.09 291 ILE A N 1
ATOM 2265 C CA . ILE A 1 291 ? 3.342 13.679 -0.41 1 94.09 291 ILE A CA 1
ATOM 2266 C C . ILE A 1 291 ? 3.439 15.2 -0.507 1 94.09 291 ILE A C 1
ATOM 2268 O O . ILE A 1 291 ? 3.216 15.776 -1.574 1 94.09 291 ILE A O 1
ATOM 2272 N N . MET A 1 292 ? 3.821 15.85 0.57 1 95 292 MET A N 1
ATOM 2273 C CA . MET A 1 292 ? 3.921 17.306 0.576 1 95 292 MET A CA 1
ATOM 2274 C C . MET A 1 292 ? 5.03 17.78 -0.356 1 95 292 MET A C 1
ATOM 2276 O O . MET A 1 292 ? 4.913 18.835 -0.982 1 95 292 MET A O 1
ATOM 2280 N N . THR A 1 293 ? 6.067 17.028 -0.42 1 95.76 293 THR A N 1
ATOM 2281 C CA . THR A 1 293 ? 7.161 17.371 -1.322 1 95.76 293 THR A CA 1
ATOM 2282 C C . THR A 1 293 ? 6.687 17.371 -2.772 1 95.76 293 THR A C 1
ATOM 2284 O O . THR A 1 293 ? 6.997 18.291 -3.532 1 95.76 293 THR A O 1
ATOM 2287 N N . VAL A 1 294 ? 5.922 16.382 -3.129 1 94.37 294 VAL A N 1
ATOM 2288 C CA . VAL A 1 294 ? 5.458 16.255 -4.506 1 94.37 294 VAL A CA 1
ATOM 2289 C C . VAL A 1 294 ? 4.412 17.327 -4.801 1 94.37 294 VAL A C 1
ATOM 2291 O O . VAL A 1 294 ? 4.4 17.911 -5.887 1 94.37 294 VAL A O 1
ATOM 2294 N N . LEU A 1 295 ? 3.609 17.635 -3.823 1 91.32 295 LEU A N 1
ATOM 2295 C CA . LEU A 1 295 ? 2.481 18.53 -4.059 1 91.32 295 LEU A CA 1
ATOM 2296 C C . LEU A 1 295 ? 2.91 19.989 -3.937 1 91.32 295 LEU A C 1
ATOM 2298 O O . LEU A 1 295 ? 2.463 20.838 -4.711 1 91.32 295 LEU A O 1
ATOM 2302 N N . LEU A 1 296 ? 3.844 20.266 -2.904 1 92.01 296 LEU A N 1
ATOM 2303 C CA . LEU A 1 296 ? 3.978 21.663 -2.507 1 92.01 296 LEU A CA 1
ATOM 2304 C C . LEU A 1 296 ? 5.436 22.011 -2.226 1 92.01 296 LEU A C 1
ATOM 2306 O O . LEU A 1 296 ? 5.735 23.102 -1.737 1 92.01 296 LEU A O 1
ATOM 2310 N N . SER A 1 297 ? 6.324 21.088 -2.46 1 94.19 297 SER A N 1
ATOM 2311 C CA . SER A 1 297 ? 7.74 21.273 -2.161 1 94.19 297 SER A CA 1
ATOM 2312 C C . SER A 1 297 ? 7.967 21.485 -0.668 1 94.19 297 SER A C 1
ATOM 2314 O O . SER A 1 297 ? 8.888 22.201 -0.27 1 94.19 297 SER A O 1
ATOM 2316 N N . GLY A 1 298 ? 7.013 20.943 0.14 1 95.7 298 GLY A N 1
ATOM 2317 C CA . GLY A 1 298 ? 7.119 20.978 1.59 1 95.7 298 GLY A CA 1
ATOM 2318 C C . GLY A 1 298 ? 7.794 19.749 2.168 1 95.7 298 GLY A C 1
ATOM 2319 O O . GLY A 1 298 ? 8.388 18.957 1.434 1 95.7 298 GLY A O 1
ATOM 2320 N N . LYS A 1 299 ? 7.78 19.663 3.52 1 97.1 299 LYS A N 1
ATOM 2321 C CA . LYS A 1 299 ? 8.371 18.51 4.195 1 97.1 299 LYS A CA 1
ATOM 2322 C C . LYS A 1 299 ? 7.989 18.482 5.672 1 97.1 299 LYS A C 1
ATOM 2324 O O . LYS A 1 299 ? 7.644 19.515 6.249 1 97.1 299 LYS A O 1
ATOM 2329 N N . HIS A 1 300 ? 8.067 17.294 6.223 1 97.84 300 HIS A N 1
ATOM 2330 C CA . HIS A 1 300 ? 7.98 17.158 7.673 1 97.84 300 HIS A CA 1
ATOM 2331 C C . HIS A 1 300 ? 9.347 17.329 8.326 1 97.84 300 HIS A C 1
ATOM 2333 O O . HIS A 1 300 ? 10.378 17.164 7.67 1 97.84 300 HIS A O 1
ATOM 2339 N N . ARG A 1 301 ? 9.311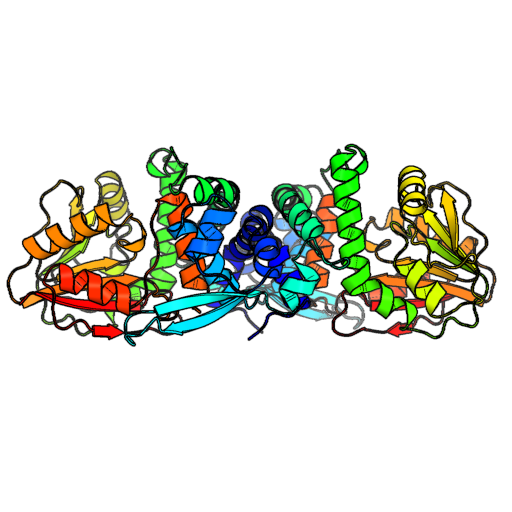 17.692 9.568 1 97.71 301 ARG A N 1
ATOM 2340 C CA . ARG A 1 301 ? 10.52 17.989 10.329 1 97.71 301 ARG A CA 1
ATOM 2341 C C . ARG A 1 301 ? 10.523 17.25 11.663 1 97.71 301 ARG A C 1
ATOM 2343 O O . ARG A 1 301 ? 9.473 16.811 12.138 1 97.71 301 ARG A O 1
ATOM 2350 N N . SER A 1 302 ? 11.715 17.033 12.215 1 97.32 302 SER A N 1
ATOM 2351 C CA . SER A 1 302 ? 11.84 16.527 13.578 1 97.32 302 SER A CA 1
ATOM 2352 C C . SER A 1 302 ? 11.604 17.632 14.602 1 97.32 302 SER A C 1
ATOM 2354 O O . SER A 1 302 ? 11.536 18.81 14.247 1 97.32 302 SER A O 1
ATOM 2356 N N . PHE A 1 303 ? 11.459 17.191 15.866 1 97.53 303 PHE A N 1
ATOM 2357 C CA . PHE A 1 303 ? 11.314 18.188 16.92 1 97.53 303 PHE A CA 1
ATOM 2358 C C . PHE A 1 303 ? 12.557 19.066 17.009 1 97.53 303 PHE A C 1
ATOM 2360 O O . PHE A 1 303 ? 12.453 20.278 17.211 1 97.53 303 PHE A O 1
ATOM 2367 N N . LYS A 1 304 ? 13.666 18.476 16.853 1 96.64 304 LYS A N 1
ATOM 2368 C CA . LYS A 1 304 ? 14.916 19.231 16.887 1 96.64 304 LYS A CA 1
ATOM 2369 C C . LYS A 1 304 ? 14.935 20.312 15.81 1 96.64 304 LYS A C 1
ATOM 2371 O O . LYS A 1 304 ? 15.274 21.464 16.086 1 96.64 304 LYS A O 1
ATOM 2376 N N . GLU A 1 305 ? 14.575 19.947 14.634 1 96.7 305 GLU A N 1
ATOM 2377 C CA . GLU A 1 305 ? 14.553 20.89 13.52 1 96.7 305 GLU A CA 1
ATOM 2378 C C . GLU A 1 305 ? 13.524 21.993 13.75 1 96.7 305 GLU A C 1
ATOM 2380 O O . GLU A 1 305 ? 13.801 23.169 13.507 1 96.7 305 GLU A O 1
ATOM 2385 N N . MET A 1 306 ? 12.324 21.628 14.188 1 97.82 306 MET A N 1
ATOM 2386 C CA . MET A 1 306 ? 11.254 22.592 14.426 1 97.82 306 MET A CA 1
ATOM 2387 C C . MET A 1 306 ? 11.625 23.55 15.554 1 97.82 306 MET A C 1
ATOM 2389 O O . MET A 1 306 ? 11.369 24.751 15.463 1 97.82 306 MET A O 1
ATOM 2393 N N . SER A 1 307 ? 12.206 22.95 16.608 1 98.11 307 SER A N 1
ATOM 2394 C CA . SER A 1 307 ? 12.618 23.769 17.743 1 98.11 307 SER A CA 1
ATOM 2395 C C . SER A 1 307 ? 13.667 24.797 17.332 1 98.11 307 SER A C 1
ATOM 2397 O O . SER A 1 307 ? 13.605 25.955 17.748 1 98.11 307 SER A O 1
ATOM 2399 N N . GLU A 1 308 ? 14.619 24.361 16.551 1 97.4 308 GLU A N 1
ATOM 2400 C CA . GLU A 1 308 ? 15.652 25.267 16.055 1 97.4 308 GLU A CA 1
ATOM 2401 C C . GLU A 1 308 ? 15.05 26.362 15.179 1 97.4 308 GLU A C 1
ATOM 2403 O O . GLU A 1 308 ? 15.444 27.526 15.274 1 97.4 308 GLU A O 1
ATOM 2408 N N . LEU A 1 309 ? 14.179 25.969 14.356 1 97.74 309 LEU A N 1
ATOM 2409 C CA . LEU A 1 309 ? 13.502 26.915 13.477 1 97.74 309 LEU A CA 1
ATOM 2410 C C . LEU A 1 309 ? 12.751 27.968 14.286 1 97.74 309 LEU A C 1
ATOM 2412 O O . LEU A 1 309 ? 12.839 29.162 13.992 1 97.74 309 LEU A O 1
ATOM 2416 N N . LEU A 1 310 ? 12.011 27.551 15.279 1 98.57 310 LEU A N 1
ATOM 2417 C CA . LEU A 1 310 ? 11.243 28.459 16.124 1 98.57 310 LEU A CA 1
ATOM 2418 C C . LEU A 1 310 ? 12.167 29.392 16.899 1 98.57 310 LEU A C 1
ATOM 2420 O O . LEU A 1 310 ? 11.905 30.594 16.994 1 98.57 310 LEU A O 1
ATOM 2424 N N . ARG A 1 311 ? 13.254 28.9 17.377 1 98.28 311 ARG A N 1
ATOM 2425 C CA . ARG A 1 311 ? 14.207 29.709 18.13 1 98.28 311 ARG A CA 1
ATOM 2426 C C . ARG A 1 311 ? 14.872 30.749 17.234 1 98.28 311 ARG A C 1
ATOM 2428 O O . ARG A 1 311 ? 15.143 31.869 17.669 1 98.28 311 ARG A O 1
ATOM 2435 N N . GLN A 1 312 ? 15.158 30.364 16.051 1 97.82 312 GLN A N 1
ATOM 2436 C CA . GLN A 1 312 ? 15.744 31.285 15.082 1 97.82 312 GLN A CA 1
ATOM 2437 C C . GLN A 1 312 ? 14.841 32.495 14.858 1 97.82 312 GLN A C 1
ATOM 2439 O O . GLN A 1 312 ? 15.319 33.576 14.51 1 97.82 312 GLN A O 1
ATOM 2444 N N . HIS A 1 313 ? 13.592 32.345 15.056 1 98.15 313 HIS A N 1
ATOM 2445 C CA . HIS A 1 313 ? 12.652 33.439 14.841 1 98.15 313 HIS A CA 1
ATOM 2446 C C . HIS A 1 313 ? 12.31 34.138 16.153 1 98.15 313 HIS A C 1
ATOM 2448 O O . HIS A 1 313 ? 11.399 34.968 16.2 1 98.15 313 HIS A O 1
ATOM 2454 N N . GLY A 1 314 ? 12.946 33.748 17.232 1 98.04 314 GLY A N 1
ATOM 2455 C CA . GLY A 1 314 ? 12.86 34.51 18.467 1 98.04 314 GLY A CA 1
ATOM 2456 C C . GLY A 1 314 ? 11.997 33.842 19.521 1 98.04 314 GLY A C 1
ATOM 2457 O O . GLY A 1 314 ? 11.91 34.32 20.654 1 98.04 314 GLY A O 1
ATOM 2458 N N . PHE A 1 315 ? 11.379 32.719 19.227 1 98.66 315 PHE A N 1
ATOM 2459 C CA . PHE A 1 315 ? 10.557 32.027 20.213 1 98.66 315 PHE A CA 1
ATOM 2460 C C . PHE A 1 315 ? 11.428 31.33 21.251 1 98.66 315 PHE A C 1
ATOM 2462 O O . PHE A 1 315 ? 12.541 30.897 20.946 1 98.66 315 PHE A O 1
ATOM 2469 N N . VAL A 1 316 ? 10.838 31.195 22.412 1 97.95 316 VAL A N 1
ATOM 2470 C CA . VAL A 1 316 ? 11.544 30.543 23.51 1 97.95 316 VAL A CA 1
ATOM 2471 C C . VAL A 1 316 ? 10.623 29.533 24.19 1 97.95 316 VAL A C 1
ATOM 2473 O O . VAL A 1 316 ? 9.469 29.366 23.787 1 97.95 316 VAL A O 1
ATOM 2476 N N . ASP A 1 317 ? 11.132 28.764 25.189 1 97.12 317 ASP A N 1
ATOM 2477 C CA . ASP A 1 317 ? 10.377 27.789 25.97 1 97.12 317 ASP A CA 1
ATOM 2478 C C . ASP A 1 317 ? 9.628 26.819 25.059 1 97.12 317 ASP A C 1
ATOM 2480 O O . ASP A 1 317 ? 8.407 26.678 25.163 1 97.12 317 ASP A O 1
ATOM 2484 N N . VAL A 1 318 ? 10.295 26.232 24.176 1 98.39 318 VAL A N 1
ATOM 2485 C CA . VAL A 1 318 ? 9.717 25.313 23.2 1 98.39 318 VAL A CA 1
ATOM 2486 C C . VAL A 1 318 ? 9.471 23.954 23.851 1 98.39 318 VAL A C 1
ATOM 2488 O O . VAL A 1 318 ? 10.408 23.308 24.325 1 98.39 318 VAL A O 1
ATOM 2491 N N . LYS A 1 319 ? 8.232 23.554 23.922 1 97.88 319 LYS A N 1
ATOM 2492 C CA . LYS A 1 319 ? 7.813 22.28 24.499 1 97.88 319 LYS A CA 1
ATOM 2493 C C . LYS A 1 319 ? 7.064 21.433 23.475 1 97.88 319 LYS A C 1
ATOM 2495 O O . LYS A 1 319 ? 6.424 21.968 22.568 1 97.88 319 LYS A O 1
ATOM 2500 N N . VAL A 1 320 ? 7.108 20.1 23.633 1 97.66 320 VAL A N 1
ATOM 2501 C CA . VAL A 1 320 ? 6.424 19.212 22.698 1 97.66 320 VAL A CA 1
ATOM 2502 C C . VAL A 1 320 ? 5.616 18.172 23.47 1 97.66 320 VAL A C 1
ATOM 2504 O O . VAL A 1 320 ? 5.997 17.774 24.574 1 97.66 320 VAL A O 1
ATOM 2507 N N . LYS A 1 321 ? 4.509 17.827 22.979 1 96.4 321 LYS A N 1
ATOM 2508 C CA . LYS A 1 321 ? 3.714 16.678 23.404 1 96.4 321 LYS A CA 1
ATOM 2509 C C . LYS A 1 321 ? 3.489 15.707 22.248 1 96.4 321 LYS A C 1
ATOM 2511 O O . LYS A 1 321 ? 2.903 16.074 21.228 1 96.4 321 LYS A O 1
ATOM 2516 N N . ASN A 1 322 ? 3.958 14.526 22.402 1 92.25 322 ASN A N 1
ATOM 2517 C CA . ASN A 1 322 ? 3.673 13.449 21.459 1 92.25 322 ASN A CA 1
ATOM 2518 C C . ASN A 1 322 ? 2.381 12.719 21.815 1 92.25 322 ASN A C 1
ATOM 2520 O O . ASN A 1 322 ? 2.258 12.163 22.908 1 92.25 322 ASN A O 1
ATOM 2524 N N . ILE A 1 323 ? 1.486 12.788 20.944 1 87.29 323 ILE A N 1
ATOM 2525 C CA . ILE A 1 323 ? 0.175 12.221 21.239 1 87.29 323 ILE A CA 1
ATOM 2526 C C . ILE A 1 323 ? 0.054 10.84 20.6 1 87.29 323 ILE A C 1
ATOM 2528 O O . ILE A 1 323 ? 0.211 10.695 19.386 1 87.29 323 ILE A O 1
ATOM 2532 N N . GLN A 1 324 ? -0.326 9.878 21.393 1 78.93 324 GLN A N 1
ATOM 2533 C CA . GLN A 1 324 ? -0.491 8.508 20.917 1 78.93 324 GLN A CA 1
ATOM 2534 C C . GLN A 1 324 ? -1.744 8.372 20.057 1 78.93 324 GLN A C 1
ATOM 2536 O O . GLN A 1 324 ? -2.754 9.032 20.313 1 78.93 324 GLN A O 1
ATOM 2541 N N . LEU A 1 325 ? -1.683 7.517 19.029 1 76.28 325 LEU A N 1
ATOM 2542 C CA . LEU A 1 325 ? -2.791 7.189 18.139 1 76.28 325 LEU A CA 1
ATOM 2543 C C . LEU A 1 325 ? -3.311 8.438 17.435 1 76.28 325 LEU A C 1
ATOM 2545 O O . LEU A 1 325 ? -4.523 8.622 17.301 1 76.28 325 LEU A O 1
ATOM 2549 N N . SER A 1 326 ? -2.422 9.439 17.321 1 84.33 326 SER A N 1
ATOM 2550 C CA . SER A 1 326 ? -2.701 10.657 16.567 1 84.33 326 SER A CA 1
ATOM 2551 C C . SER A 1 326 ? -1.71 10.837 15.422 1 84.33 326 SER A C 1
ATOM 2553 O O . SER A 1 326 ? -0.663 10.187 15.391 1 84.33 326 SER A O 1
ATOM 2555 N N . LEU A 1 327 ? -2.18 11.57 14.509 1 89.31 327 LEU A N 1
ATOM 2556 C CA . LEU A 1 327 ? -1.295 11.914 13.401 1 89.31 327 LEU A CA 1
ATOM 2557 C C . LEU A 1 327 ? -0.679 13.294 13.606 1 89.31 327 LEU A C 1
ATOM 2559 O O . LEU A 1 327 ? -0.097 13.862 12.679 1 89.31 327 LEU A O 1
ATOM 2563 N N . ALA A 1 328 ? -0.845 13.788 14.859 1 91.55 328 ALA A N 1
ATOM 2564 C CA . ALA A 1 328 ? -0.259 15.096 15.14 1 91.55 328 ALA A CA 1
ATOM 2565 C C . ALA A 1 328 ? 0.487 15.089 16.471 1 91.55 328 ALA A C 1
ATOM 2567 O O . ALA A 1 328 ? 0.023 14.495 17.447 1 91.55 328 ALA A O 1
ATOM 2568 N N . ASP A 1 329 ? 1.64 15.526 16.474 1 95.96 329 ASP A N 1
ATOM 2569 C CA . ASP A 1 329 ? 2.332 16.043 17.651 1 95.96 329 ASP A CA 1
ATOM 2570 C C . ASP A 1 329 ? 2.127 17.55 17.79 1 95.96 329 ASP A C 1
ATOM 2572 O O . ASP A 1 329 ? 1.793 18.229 16.817 1 95.96 329 ASP A O 1
ATOM 2576 N N . VAL A 1 330 ? 2.241 18.014 19.048 1 97.39 330 VAL A N 1
ATOM 2577 C CA . VAL A 1 330 ? 1.94 19.425 19.268 1 97.39 330 VAL A CA 1
ATOM 2578 C C . VAL A 1 330 ? 3.128 20.108 19.94 1 97.39 330 VAL A C 1
ATOM 2580 O O . VAL A 1 330 ? 3.624 19.638 20.967 1 97.39 330 VAL A O 1
ATOM 2583 N N . ILE A 1 331 ? 3.607 21.157 19.33 1 98.07 331 ILE A N 1
ATOM 2584 C CA . ILE A 1 331 ? 4.669 22.001 19.865 1 98.07 331 ILE A CA 1
ATOM 2585 C C . ILE A 1 331 ? 4.092 23.35 20.289 1 98.07 331 ILE A C 1
ATOM 2587 O O . ILE A 1 331 ? 3.281 23.938 19.569 1 98.07 331 ILE A O 1
ATOM 2591 N N . ILE A 1 332 ? 4.438 23.85 21.472 1 98.29 332 ILE A N 1
ATOM 2592 C CA . ILE A 1 332 ? 4.1 25.211 21.87 1 98.29 332 ILE A CA 1
ATOM 2593 C C . ILE A 1 332 ? 5.377 25.989 22.184 1 98.29 332 ILE A C 1
ATOM 2595 O O . ILE A 1 332 ? 6.322 25.44 22.754 1 98.29 332 ILE A O 1
ATOM 2599 N N . ALA A 1 333 ? 5.486 27.166 21.705 1 98.57 333 ALA A N 1
ATOM 2600 C CA . ALA A 1 333 ? 6.61 28.067 21.945 1 98.57 333 ALA A CA 1
ATOM 2601 C C . ALA A 1 333 ? 6.124 29.48 22.255 1 98.57 333 ALA A C 1
ATOM 2603 O O . ALA A 1 333 ? 5.061 29.894 21.786 1 98.57 333 ALA A O 1
ATOM 2604 N N . THR A 1 334 ? 6.905 30.245 22.994 1 98.17 334 THR A N 1
ATOM 2605 C CA . THR A 1 334 ? 6.439 31.525 23.514 1 98.17 334 THR A CA 1
ATOM 2606 C C . THR A 1 334 ? 7.364 32.657 23.075 1 98.17 334 THR A C 1
ATOM 2608 O O . THR A 1 334 ? 8.564 32.447 22.885 1 98.17 334 THR A O 1
ATOM 2611 N N . LYS A 1 335 ? 6.701 33.788 22.807 1 96.71 335 LYS A N 1
ATOM 2612 C CA . LYS A 1 335 ? 7.462 35.016 22.594 1 96.71 335 LYS A CA 1
ATOM 2613 C C . LYS A 1 335 ? 7.789 35.697 23.92 1 96.71 335 LYS A C 1
ATOM 2615 O O . LYS A 1 335 ? 6.907 35.888 24.76 1 96.71 335 LYS A O 1
ATOM 2620 N N . THR A 1 336 ? 9.063 35.982 24.141 1 89.05 336 THR A N 1
ATOM 2621 C CA . THR A 1 336 ? 9.428 36.749 25.327 1 89.05 336 THR A CA 1
ATOM 2622 C C . THR A 1 336 ? 9.305 38.247 25.062 1 89.05 336 THR A C 1
ATOM 2624 O O . THR A 1 336 ? 9.474 38.698 23.928 1 89.05 336 THR A O 1
ATOM 2627 N N . MET B 1 1 ? -8.687 -10.116 13.733 1 74.71 1 MET B N 1
ATOM 2628 C CA . MET B 1 1 ? -8.769 -8.936 14.59 1 74.71 1 MET B CA 1
ATOM 2629 C C . MET B 1 1 ? -9.302 -7.736 13.814 1 74.71 1 MET B C 1
ATOM 2631 O O . MET B 1 1 ? -9.031 -7.593 12.62 1 74.71 1 MET B O 1
ATOM 2635 N N . ALA B 1 2 ? -10.084 -6.975 14.46 1 89.74 2 ALA B N 1
ATOM 2636 C CA . ALA B 1 2 ? -10.697 -5.796 13.855 1 89.74 2 ALA B CA 1
ATOM 2637 C C . ALA B 1 2 ? -9.655 -4.715 13.582 1 89.74 2 ALA B C 1
ATOM 2639 O O . ALA B 1 2 ? -8.762 -4.484 14.4 1 89.74 2 ALA B O 1
ATOM 2640 N N . ALA B 1 3 ? -9.712 -4.18 12.414 1 92.9 3 ALA B N 1
ATOM 2641 C CA . ALA B 1 3 ? -8.815 -3.083 12.059 1 92.9 3 ALA B CA 1
ATOM 2642 C C . ALA B 1 3 ? -9.055 -1.868 12.951 1 92.9 3 ALA B C 1
ATOM 2644 O O . ALA B 1 3 ? -10.169 -1.656 13.436 1 92.9 3 ALA B O 1
ATOM 2645 N N . THR B 1 4 ? -8.099 -1.096 13.226 1 90.47 4 THR B N 1
ATOM 2646 C CA . THR B 1 4 ? -8.208 0.186 13.913 1 90.47 4 THR B CA 1
ATOM 2647 C C . THR B 1 4 ? -8.213 1.338 12.913 1 90.47 4 THR B C 1
ATOM 2649 O O . THR B 1 4 ? -7.946 1.137 11.726 1 90.47 4 THR B O 1
ATOM 2652 N N . VAL B 1 5 ? -8.513 2.462 13.373 1 88.4 5 VAL B N 1
ATOM 2653 C CA . VAL B 1 5 ? -8.507 3.642 12.514 1 88.4 5 VAL B CA 1
ATOM 2654 C C . VAL B 1 5 ? -7.087 3.916 12.023 1 88.4 5 VAL B C 1
ATOM 2656 O O . VAL B 1 5 ? -6.893 4.401 10.906 1 88.4 5 VAL B O 1
ATOM 2659 N N . PHE B 1 6 ? -6.137 3.579 12.8 1 87.98 6 PHE B N 1
ATOM 2660 C CA . PHE B 1 6 ? -4.751 3.785 12.398 1 87.98 6 PHE B CA 1
ATOM 2661 C C . PHE B 1 6 ? -4.355 2.807 11.298 1 87.98 6 PHE B C 1
ATOM 2663 O O . PHE B 1 6 ? -3.634 3.17 10.367 1 87.98 6 PHE B O 1
ATOM 2670 N N . ASP B 1 7 ? -4.857 1.571 11.391 1 92.32 7 ASP B N 1
ATOM 2671 C CA . ASP B 1 7 ? -4.683 0.628 10.29 1 92.32 7 ASP B CA 1
ATOM 2672 C C . ASP B 1 7 ? -5.289 1.174 8.998 1 92.32 7 ASP B C 1
ATOM 2674 O O . ASP B 1 7 ? -4.711 1.018 7.921 1 92.32 7 ASP B O 1
ATOM 2678 N N . LEU B 1 8 ? -6.421 1.788 9.228 1 93.97 8 LEU B N 1
ATOM 2679 C CA . LEU B 1 8 ? -7.131 2.332 8.076 1 93.97 8 LEU B CA 1
ATOM 2680 C C . LEU B 1 8 ? -6.286 3.385 7.366 1 93.97 8 LEU B C 1
ATOM 2682 O O . LEU B 1 8 ? -6.182 3.377 6.137 1 93.97 8 LEU B O 1
ATOM 2686 N N . TRP B 1 9 ? -5.655 4.27 8.11 1 92.52 9 TRP B N 1
ATOM 2687 C CA . TRP B 1 9 ? -4.805 5.293 7.509 1 92.52 9 TRP B CA 1
ATOM 2688 C C . TRP B 1 9 ? -3.669 4.659 6.714 1 92.52 9 TRP B C 1
ATOM 2690 O O . TRP B 1 9 ? -3.374 5.084 5.594 1 92.52 9 TRP B O 1
ATOM 2700 N N . HIS B 1 10 ? -3.1 3.626 7.242 1 93.45 10 HIS B N 1
ATOM 2701 C CA . HIS B 1 10 ? -1.987 2.956 6.58 1 93.45 10 HIS B CA 1
ATOM 2702 C C . HIS B 1 10 ? -2.452 2.224 5.326 1 93.45 10 HIS B C 1
ATOM 2704 O O . HIS B 1 10 ? -1.755 2.222 4.308 1 93.45 10 HIS B O 1
ATOM 2710 N N . HIS B 1 11 ? -3.611 1.645 5.438 1 96.01 11 HIS B N 1
ATOM 2711 C CA . HIS B 1 11 ? -4.142 0.929 4.284 1 96.01 11 HIS B CA 1
ATOM 2712 C C . HIS B 1 11 ? -4.532 1.894 3.169 1 96.01 11 HIS B C 1
ATOM 2714 O O . HIS B 1 11 ? -4.327 1.6 1.989 1 96.01 11 HIS B O 1
ATOM 2720 N N . ILE B 1 12 ? -5.019 3.056 3.514 1 95.01 12 ILE B N 1
ATOM 2721 C CA . ILE B 1 12 ? -5.384 4.077 2.538 1 95.01 12 ILE B CA 1
ATOM 2722 C C . ILE B 1 12 ? -4.132 4.573 1.818 1 95.01 12 ILE B C 1
ATOM 2724 O O . ILE B 1 12 ? -4.164 4.831 0.612 1 95.01 12 ILE B O 1
ATOM 2728 N N . ASN B 1 13 ? -3.038 4.555 2.516 1 94.89 13 ASN B N 1
ATOM 2729 C CA . ASN B 1 13 ? -1.83 5.157 1.964 1 94.89 13 ASN B CA 1
ATOM 2730 C C . ASN B 1 13 ? -0.8 4.098 1.58 1 94.89 13 ASN B C 1
ATOM 2732 O O . ASN B 1 13 ? 0.381 4.406 1.416 1 94.89 13 ASN B O 1
ATOM 2736 N N . GLY B 1 14 ? -1.213 2.869 1.456 1 95.51 14 GLY B N 1
ATOM 2737 C CA . GLY B 1 14 ? -0.303 1.787 1.115 1 95.51 14 GLY B CA 1
ATOM 2738 C C . GLY B 1 14 ? 0.422 2.008 -0.198 1 95.51 14 GLY B C 1
ATOM 2739 O O . GLY B 1 14 ? 1.559 1.562 -0.369 1 95.51 14 GLY B O 1
ATOM 2740 N N . PHE B 1 15 ? -0.157 2.748 -1.138 1 95.41 15 PHE B N 1
ATOM 2741 C CA . PHE B 1 15 ? 0.419 3.025 -2.448 1 95.41 15 PHE B CA 1
ATOM 2742 C C . PHE B 1 15 ? 1.694 3.85 -2.316 1 95.41 15 PHE B C 1
ATOM 2744 O O . PHE B 1 15 ? 2.582 3.77 -3.168 1 95.41 15 PHE B O 1
ATOM 2751 N N . MET B 1 16 ? 1.811 4.591 -1.303 1 96.26 16 MET B N 1
ATOM 2752 C CA . MET B 1 16 ? 2.97 5.457 -1.11 1 96.26 16 MET B CA 1
ATOM 2753 C C . MET B 1 16 ? 4.231 4.634 -0.866 1 96.26 16 MET B C 1
ATOM 2755 O O . MET B 1 16 ? 5.313 4.996 -1.331 1 96.26 16 MET B O 1
ATOM 2759 N N . THR B 1 17 ? 4.083 3.601 -0.107 1 96.53 17 THR B N 1
ATOM 2760 C CA . THR B 1 17 ? 5.215 2.711 0.126 1 96.53 17 THR B CA 1
ATOM 2761 C C . THR B 1 17 ? 5.682 2.078 -1.182 1 96.53 17 THR B C 1
ATOM 2763 O O . THR B 1 17 ? 6.878 2.069 -1.481 1 96.53 17 THR B O 1
ATOM 2766 N N . THR B 1 18 ? 4.743 1.644 -1.977 1 96.48 18 THR B N 1
ATOM 2767 C CA . THR B 1 18 ? 5.056 1.05 -3.272 1 96.48 18 THR B CA 1
ATOM 2768 C C . THR B 1 18 ? 5.764 2.058 -4.172 1 96.48 18 THR B C 1
ATOM 2770 O O . THR B 1 18 ? 6.828 1.767 -4.723 1 96.48 18 THR B O 1
ATOM 2773 N N . GLN B 1 19 ? 5.238 3.233 -4.289 1 95.91 19 GLN B N 1
ATOM 2774 C CA . GLN B 1 19 ? 5.777 4.249 -5.188 1 95.91 19 GLN B CA 1
ATOM 2775 C C . GLN B 1 19 ? 7.161 4.704 -4.735 1 95.91 19 GLN B C 1
ATOM 2777 O O . GLN B 1 19 ? 8.028 4.99 -5.564 1 95.91 19 GLN B O 1
ATOM 2782 N N . SER B 1 20 ? 7.341 4.766 -3.438 1 97.1 20 SER B N 1
ATOM 2783 C CA . SER B 1 20 ? 8.642 5.18 -2.922 1 97.1 20 SER B CA 1
ATOM 2784 C C . SER B 1 20 ? 9.71 4.131 -3.21 1 97.1 20 SER B C 1
ATOM 2786 O O . SER B 1 20 ? 10.852 4.471 -3.526 1 97.1 20 SER B O 1
ATOM 2788 N N . LEU B 1 21 ? 9.316 2.906 -3.065 1 96.8 21 LEU B N 1
ATOM 2789 C CA . LEU B 1 21 ? 10.226 1.812 -3.387 1 96.8 21 LEU B CA 1
ATOM 2790 C C . LEU B 1 21 ? 10.594 1.83 -4.867 1 96.8 21 LEU B C 1
ATOM 2792 O O . LEU B 1 21 ? 11.769 1.707 -5.221 1 96.8 21 LEU B O 1
ATOM 2796 N N . ILE B 1 22 ? 9.619 2.005 -5.71 1 95.91 22 ILE B N 1
ATOM 2797 C CA . ILE B 1 22 ? 9.825 2.063 -7.153 1 95.91 22 ILE B CA 1
ATOM 2798 C C . ILE B 1 22 ? 10.77 3.212 -7.494 1 95.91 22 ILE B C 1
ATOM 2800 O O . ILE B 1 22 ? 11.747 3.025 -8.223 1 95.91 22 ILE B O 1
ATOM 2804 N N . THR B 1 23 ? 10.525 4.333 -6.94 1 97.01 23 THR B N 1
ATOM 2805 C CA . THR B 1 23 ? 11.304 5.528 -7.247 1 97.01 23 THR B CA 1
ATOM 2806 C C . THR B 1 23 ? 12.749 5.364 -6.784 1 97.01 23 THR B C 1
ATOM 2808 O O . THR B 1 23 ? 13.682 5.702 -7.515 1 97.01 23 THR B O 1
ATOM 2811 N N . THR B 1 24 ? 12.938 4.856 -5.573 1 97.61 24 THR B N 1
ATOM 2812 C CA . THR B 1 24 ? 14.281 4.672 -5.036 1 97.61 24 THR B CA 1
ATOM 2813 C C . THR B 1 24 ? 15.09 3.723 -5.916 1 97.61 24 THR B C 1
ATOM 2815 O O . THR B 1 24 ? 16.266 3.973 -6.19 1 97.61 24 THR B O 1
ATOM 2818 N N . ALA B 1 25 ? 14.466 2.709 -6.358 1 96.64 25 ALA B N 1
ATOM 2819 C CA . ALA B 1 25 ? 15.12 1.748 -7.243 1 96.64 25 ALA B CA 1
ATOM 2820 C C . ALA B 1 25 ? 15.416 2.369 -8.605 1 96.64 25 ALA B C 1
ATOM 2822 O O . ALA B 1 25 ? 16.517 2.215 -9.138 1 96.64 25 ALA B O 1
ATOM 2823 N N . LYS B 1 26 ? 14.44 3.038 -9.162 1 95.05 26 LYS B N 1
ATOM 2824 C CA . LYS B 1 26 ? 14.554 3.66 -10.478 1 95.05 26 LYS B CA 1
ATOM 2825 C C . LYS B 1 26 ? 15.685 4.685 -10.505 1 95.05 26 LYS B C 1
ATOM 2827 O O . LYS B 1 26 ? 16.369 4.835 -11.52 1 95.05 26 LYS B O 1
ATOM 2832 N N . LEU B 1 27 ? 15.878 5.353 -9.447 1 97.25 27 LEU B N 1
ATOM 2833 C CA . LEU B 1 27 ? 16.894 6.398 -9.379 1 97.25 27 LEU B CA 1
ATOM 2834 C C . LEU B 1 27 ? 18.281 5.795 -9.18 1 97.25 27 LEU B C 1
ATOM 2836 O O . LEU B 1 27 ? 19.287 6.505 -9.251 1 97.25 27 LEU B O 1
ATOM 2840 N N . GLY B 1 28 ? 18.342 4.482 -8.816 1 97.07 28 GLY B N 1
ATOM 2841 C CA . GLY B 1 28 ? 19.616 3.786 -8.727 1 97.07 28 GLY B CA 1
ATOM 2842 C C . GLY B 1 28 ? 20.268 3.906 -7.363 1 97.07 28 GLY B C 1
ATOM 2843 O O . GLY B 1 28 ? 21.469 3.668 -7.22 1 97.07 28 GLY B O 1
ATOM 2844 N N . ILE B 1 29 ? 19.512 4.247 -6.371 1 98.25 29 ILE B N 1
ATOM 2845 C CA . ILE B 1 29 ? 20.072 4.468 -5.042 1 98.25 29 ILE B CA 1
ATOM 2846 C C . ILE B 1 29 ? 20.572 3.145 -4.466 1 98.25 29 ILE B C 1
ATOM 2848 O O . ILE B 1 29 ? 21.695 3.066 -3.962 1 98.25 29 ILE B O 1
ATOM 2852 N N . PHE B 1 30 ? 19.767 2.111 -4.535 1 98.19 30 PHE B N 1
ATOM 2853 C CA . PHE B 1 30 ? 20.177 0.809 -4.023 1 98.19 30 PHE B CA 1
ATOM 2854 C C . PHE B 1 30 ? 21.438 0.322 -4.727 1 98.19 30 PHE B C 1
ATOM 2856 O O . PHE B 1 30 ? 22.355 -0.194 -4.084 1 98.19 30 PHE B O 1
ATOM 2863 N N . ASP B 1 31 ? 21.499 0.499 -6.043 1 98.1 31 ASP B N 1
ATOM 2864 C CA . ASP B 1 31 ? 22.659 0.067 -6.817 1 98.1 31 ASP B CA 1
ATOM 2865 C C . ASP B 1 31 ? 23.911 0.838 -6.405 1 98.1 31 ASP B C 1
ATOM 2867 O O . ASP B 1 31 ? 24.988 0.254 -6.266 1 98.1 31 ASP B O 1
ATOM 2871 N N . TYR B 1 32 ? 23.774 2.097 -6.268 1 98.36 32 TYR B N 1
ATOM 2872 C CA . TYR B 1 32 ? 24.915 2.919 -5.882 1 98.36 32 TYR B CA 1
ATOM 2873 C C . TYR B 1 32 ? 25.486 2.466 -4.544 1 98.36 32 TYR B C 1
ATOM 2875 O O . TYR B 1 32 ? 26.705 2.431 -4.362 1 98.36 32 TYR B O 1
ATOM 2883 N N . LEU B 1 33 ? 24.685 2.07 -3.62 1 98.26 33 LEU B N 1
ATOM 2884 C CA . LEU B 1 33 ? 25.1 1.751 -2.258 1 98.26 33 LEU B CA 1
ATOM 2885 C C . LEU B 1 33 ? 25.655 0.332 -2.178 1 98.26 33 LEU B C 1
ATOM 2887 O O . LEU B 1 33 ? 26.156 -0.084 -1.131 1 98.26 33 LEU B O 1
ATOM 2891 N N . THR B 1 34 ? 25.556 -0.461 -3.248 1 96.78 34 THR B N 1
ATOM 2892 C CA . THR B 1 34 ? 26.242 -1.748 -3.286 1 96.78 34 THR B CA 1
ATOM 2893 C C . THR B 1 34 ? 27.755 -1.555 -3.266 1 96.78 34 THR B C 1
ATOM 2895 O O . THR B 1 34 ? 28.497 -2.46 -2.879 1 96.78 34 THR B O 1
ATOM 2898 N N . ARG B 1 35 ? 28.207 -0.438 -3.694 1 94.09 35 ARG B N 1
ATOM 2899 C CA . ARG B 1 35 ? 29.63 -0.123 -3.78 1 94.09 35 ARG B CA 1
ATOM 2900 C C . ARG B 1 35 ? 30.205 0.19 -2.403 1 94.09 35 ARG B C 1
ATOM 2902 O O . ARG B 1 35 ? 31.425 0.216 -2.225 1 94.09 35 ARG B O 1
ATOM 2909 N N . GLY B 1 36 ? 29.305 0.433 -1.472 1 95.39 36 GLY B N 1
ATOM 2910 C CA . GLY B 1 36 ? 29.715 0.765 -0.116 1 95.39 36 GLY B CA 1
ATOM 2911 C C . GLY B 1 36 ? 28.899 1.888 0.496 1 95.39 36 GLY B C 1
ATOM 2912 O O . GLY B 1 36 ? 28.091 2.519 -0.188 1 95.39 36 GLY B O 1
ATOM 2913 N N . ALA B 1 37 ? 29.225 2.102 1.735 1 97.46 37 ALA B N 1
ATOM 2914 C CA . ALA B 1 37 ? 28.539 3.149 2.487 1 97.46 37 ALA B CA 1
ATOM 2915 C C . ALA B 1 37 ? 28.792 4.522 1.871 1 97.46 37 ALA B C 1
ATOM 2917 O O . ALA B 1 37 ? 29.898 4.807 1.406 1 97.46 37 ALA B O 1
ATOM 2918 N N . ALA B 1 38 ? 27.82 5.392 1.858 1 98.07 38 ALA B N 1
ATOM 2919 C CA . ALA B 1 38 ? 27.96 6.728 1.285 1 98.07 38 ALA B CA 1
ATOM 2920 C C . ALA B 1 38 ? 27.18 7.758 2.096 1 98.07 38 ALA B C 1
ATOM 2922 O O . ALA B 1 38 ? 26.228 7.412 2.8 1 98.07 38 ALA B O 1
ATOM 2923 N N . THR B 1 39 ? 27.594 8.972 2.003 1 97.29 39 THR B N 1
ATOM 2924 C CA . THR B 1 39 ? 26.866 10.087 2.597 1 97.29 39 THR B CA 1
ATOM 2925 C C . THR B 1 39 ? 25.698 10.506 1.709 1 97.29 39 THR B C 1
ATOM 2927 O O . THR B 1 39 ? 25.616 10.097 0.549 1 97.29 39 THR B O 1
ATOM 2930 N N . LEU B 1 40 ? 24.832 11.324 2.29 1 97.15 40 LEU B N 1
ATOM 2931 C CA . LEU B 1 40 ? 23.718 11.851 1.509 1 97.15 40 LEU B CA 1
ATOM 2932 C C . LEU B 1 40 ? 24.222 12.618 0.291 1 97.15 40 LEU B C 1
ATOM 2934 O O . LEU B 1 40 ? 23.693 12.458 -0.811 1 97.15 40 LEU B O 1
ATOM 2938 N N . THR B 1 41 ? 25.17 13.435 0.49 1 96.85 41 THR B N 1
ATOM 2939 C CA . THR B 1 41 ? 25.753 14.215 -0.596 1 96.85 41 THR B CA 1
ATOM 2940 C C . THR B 1 41 ? 26.343 13.298 -1.664 1 96.85 41 THR B C 1
ATOM 2942 O O . THR B 1 41 ? 26.162 13.533 -2.86 1 96.85 41 THR B O 1
ATOM 2945 N N . GLY B 1 42 ? 27.035 12.296 -1.218 1 97.21 42 GLY B N 1
ATOM 2946 C CA . GLY B 1 42 ? 27.584 11.329 -2.155 1 97.21 42 GLY B CA 1
ATOM 2947 C C . GLY B 1 42 ? 26.524 10.655 -3.005 1 97.21 42 GLY B C 1
ATOM 2948 O O . GLY B 1 42 ? 26.686 10.524 -4.22 1 97.21 42 GLY B O 1
ATOM 2949 N N . VAL B 1 43 ? 25.452 10.324 -2.401 1 98.07 43 VAL B N 1
ATOM 2950 C CA . VAL B 1 43 ? 24.377 9.633 -3.106 1 98.07 43 VAL B CA 1
ATOM 2951 C C . VAL B 1 43 ? 23.715 10.585 -4.1 1 98.07 43 VAL B C 1
ATOM 2953 O O . VAL B 1 43 ? 23.592 10.267 -5.285 1 98.07 43 VAL B O 1
ATOM 2956 N N . SER B 1 44 ? 23.239 11.754 -3.629 1 98.04 44 SER B N 1
ATOM 2957 C CA . SER B 1 44 ? 22.494 12.684 -4.471 1 98.04 44 SER B CA 1
ATOM 2958 C C . SER B 1 44 ? 23.332 13.148 -5.658 1 98.04 44 SER B C 1
ATOM 2960 O O . SER B 1 44 ? 22.82 13.28 -6.772 1 98.04 44 SER B O 1
ATOM 2962 N N . ASP B 1 45 ? 24.633 13.351 -5.49 1 97.9 45 ASP B N 1
ATOM 2963 C CA . ASP B 1 45 ? 25.53 13.755 -6.568 1 97.9 45 ASP B CA 1
ATOM 2964 C C . ASP B 1 45 ? 25.675 12.646 -7.607 1 97.9 45 ASP B C 1
ATOM 2966 O O . ASP B 1 45 ? 25.659 12.909 -8.811 1 97.9 45 ASP B O 1
ATOM 2970 N N . ALA B 1 46 ? 25.813 11.529 -7.143 1 97.34 46 ALA B N 1
ATOM 2971 C CA . ALA B 1 46 ? 26.064 10.393 -8.025 1 97.34 46 ALA B CA 1
ATOM 2972 C C . ALA B 1 46 ? 24.865 10.126 -8.931 1 97.34 46 ALA B C 1
ATOM 2974 O O . ALA B 1 46 ? 25.03 9.765 -10.099 1 97.34 46 ALA B O 1
ATOM 2975 N N . ILE B 1 47 ? 23.668 10.318 -8.402 1 96.62 47 ILE B N 1
ATOM 2976 C CA . ILE B 1 47 ? 22.501 9.914 -9.178 1 96.62 47 ILE B CA 1
ATOM 2977 C C . ILE B 1 47 ? 21.847 11.144 -9.804 1 96.62 47 ILE B C 1
ATOM 2979 O O . ILE B 1 47 ? 20.904 11.021 -10.589 1 96.62 47 ILE B O 1
ATOM 2983 N N . GLY B 1 48 ? 22.296 12.325 -9.496 1 97.76 48 GLY B N 1
ATOM 2984 C CA . GLY B 1 48 ? 21.822 13.552 -10.116 1 97.76 48 GLY B CA 1
ATOM 2985 C C . GLY B 1 48 ? 20.447 13.973 -9.633 1 97.76 48 GLY B C 1
ATOM 2986 O O . GLY B 1 48 ? 19.559 14.255 -10.44 1 97.76 48 GLY B O 1
ATOM 2987 N N . THR B 1 49 ? 20.271 13.955 -8.292 1 98.1 49 THR B N 1
ATOM 2988 C CA . THR B 1 49 ? 18.976 14.32 -7.728 1 98.1 49 THR B CA 1
ATOM 2989 C C . THR B 1 49 ? 19.13 15.43 -6.692 1 98.1 49 THR B C 1
ATOM 2991 O O . THR B 1 49 ? 20.245 15.738 -6.266 1 98.1 49 THR B O 1
ATOM 2994 N N . ASP B 1 50 ? 18.06 16.058 -6.411 1 97.79 50 ASP B N 1
ATOM 2995 C CA . ASP B 1 50 ? 18.01 17.068 -5.359 1 97.79 50 ASP B CA 1
ATOM 2996 C C . ASP B 1 50 ? 18.29 16.45 -3.991 1 97.79 50 ASP B C 1
ATOM 2998 O O . ASP B 1 50 ? 17.714 15.418 -3.64 1 97.79 50 ASP B O 1
ATOM 3002 N N . ARG B 1 51 ? 19.148 17.084 -3.248 1 96.84 51 ARG B N 1
ATOM 3003 C CA . ARG B 1 51 ? 19.635 16.533 -1.987 1 96.84 51 ARG B CA 1
ATOM 3004 C C . ARG B 1 51 ? 18.5 16.389 -0.979 1 96.84 51 ARG B C 1
ATOM 3006 O O . ARG B 1 51 ? 18.438 15.401 -0.243 1 96.84 51 ARG B O 1
ATOM 3013 N N . LYS B 1 52 ? 17.61 17.339 -0.878 1 95.35 52 LYS B N 1
ATOM 3014 C CA . LYS B 1 52 ? 16.539 17.326 0.114 1 95.35 52 LYS B CA 1
ATOM 3015 C C . LYS B 1 52 ? 15.544 16.204 -0.165 1 95.35 52 LYS B C 1
ATOM 3017 O O . LYS B 1 52 ? 15.125 15.496 0.753 1 95.35 52 LYS B O 1
ATOM 3022 N N . VAL B 1 53 ? 15.173 16.116 -1.411 1 97.16 53 VAL B N 1
ATOM 3023 C CA . VAL B 1 53 ? 14.215 15.079 -1.782 1 97.16 53 VAL B CA 1
ATOM 3024 C C . VAL B 1 53 ? 14.857 13.703 -1.625 1 97.16 53 VAL B C 1
ATOM 3026 O O . VAL B 1 53 ? 14.215 12.762 -1.152 1 97.16 53 VAL B O 1
ATOM 3029 N N . THR B 1 54 ? 16.115 13.602 -1.984 1 98.02 54 THR B N 1
ATOM 3030 C CA . THR B 1 54 ? 16.847 12.35 -1.824 1 98.02 54 THR B CA 1
ATOM 3031 C C . THR B 1 54 ? 16.906 11.943 -0.354 1 98.02 54 THR B C 1
ATOM 3033 O O . THR B 1 54 ? 16.764 10.764 -0.025 1 98.02 54 THR B O 1
ATOM 3036 N N . GLU B 1 55 ? 17.127 12.852 0.498 1 97.6 55 GLU B N 1
ATOM 3037 C CA . GLU B 1 55 ? 17.16 12.561 1.928 1 97.6 55 GLU B CA 1
ATOM 3038 C C . GLU B 1 55 ? 15.841 11.956 2.399 1 97.6 55 GLU B C 1
ATOM 3040 O O . GLU B 1 55 ? 15.833 10.997 3.173 1 97.6 55 GLU B O 1
ATOM 3045 N N . GLN B 1 56 ? 14.721 12.535 1.983 1 97.69 56 GLN B N 1
ATOM 3046 C CA . GLN B 1 56 ? 13.409 12.032 2.375 1 97.69 56 GLN B CA 1
ATOM 3047 C C . GLN B 1 56 ? 13.21 10.592 1.908 1 97.69 56 GLN B C 1
ATOM 3049 O O . GLN B 1 56 ? 12.712 9.753 2.662 1 97.69 56 GLN B O 1
ATOM 3054 N N . LEU B 1 57 ? 13.579 10.308 0.684 1 98.03 57 LEU B N 1
ATOM 3055 C CA . LEU B 1 57 ? 13.45 8.962 0.136 1 98.03 57 LEU B CA 1
ATOM 3056 C C . LEU B 1 57 ? 14.311 7.974 0.916 1 98.03 57 LEU B C 1
ATOM 3058 O O . LEU B 1 57 ? 13.83 6.915 1.327 1 98.03 57 LEU B O 1
ATOM 3062 N N . ILE B 1 58 ? 15.562 8.342 1.152 1 98.44 58 ILE B N 1
ATOM 3063 C CA . ILE B 1 58 ? 16.516 7.447 1.796 1 98.44 58 ILE B CA 1
ATOM 3064 C C . ILE B 1 58 ? 16.106 7.213 3.249 1 98.44 58 ILE B C 1
ATOM 3066 O O . ILE B 1 58 ? 16.171 6.086 3.745 1 98.44 58 ILE B O 1
ATOM 3070 N N . ASP B 1 59 ? 15.648 8.224 3.915 1 98.39 59 ASP B N 1
ATOM 3071 C CA . ASP B 1 59 ? 15.226 8.084 5.305 1 98.39 59 ASP B CA 1
ATOM 3072 C C . ASP B 1 59 ? 13.99 7.193 5.416 1 98.39 59 ASP B C 1
ATOM 3074 O O . ASP B 1 59 ? 13.843 6.445 6.384 1 98.39 59 ASP B O 1
ATOM 3078 N N . TYR B 1 60 ? 13.105 7.315 4.476 1 98.41 60 TYR B N 1
ATOM 3079 C CA . TYR B 1 60 ? 11.95 6.424 4.499 1 98.41 60 TYR B CA 1
ATOM 3080 C C . TYR B 1 60 ? 12.374 4.976 4.285 1 98.41 60 TYR B C 1
ATOM 3082 O O . TYR B 1 60 ? 11.813 4.062 4.894 1 98.41 60 TYR B O 1
ATOM 3090 N N . MET B 1 61 ? 13.398 4.766 3.405 1 98.67 61 MET B N 1
ATOM 3091 C CA . MET B 1 61 ? 13.915 3.416 3.204 1 98.67 61 MET B CA 1
ATOM 3092 C C . MET B 1 61 ? 14.567 2.887 4.477 1 98.67 61 MET B C 1
ATOM 3094 O O . MET B 1 61 ? 14.517 1.687 4.754 1 98.67 61 MET B O 1
ATOM 3098 N N . VAL B 1 62 ? 15.212 3.785 5.222 1 98.66 62 VAL B N 1
ATOM 3099 C CA . VAL B 1 62 ? 15.756 3.396 6.519 1 98.66 62 VAL B CA 1
ATOM 3100 C C . VAL B 1 62 ? 14.619 3.018 7.465 1 98.66 62 VAL B C 1
ATOM 3102 O O . VAL B 1 62 ? 14.692 2.001 8.159 1 98.66 62 VAL B O 1
ATOM 3105 N N . CYS B 1 63 ? 13.581 3.815 7.456 1 98.31 63 CYS B N 1
ATOM 3106 C CA . CYS B 1 63 ? 12.408 3.577 8.289 1 98.31 63 CYS B CA 1
ATOM 3107 C C . CYS B 1 63 ? 11.805 2.207 8.004 1 98.31 63 CYS B C 1
ATOM 3109 O O . CYS B 1 63 ? 11.375 1.509 8.924 1 98.31 63 CYS B O 1
ATOM 3111 N N . LEU B 1 64 ? 11.821 1.791 6.739 1 97.94 64 LEU B N 1
ATOM 3112 C CA . LEU B 1 64 ? 11.189 0.544 6.321 1 97.94 64 LEU B CA 1
ATOM 3113 C C . LEU B 1 64 ? 12.147 -0.631 6.48 1 97.94 64 LEU B C 1
ATOM 3115 O O . LEU B 1 64 ? 11.755 -1.786 6.302 1 97.94 64 LEU B O 1
ATOM 3119 N N . GLY B 1 65 ? 13.435 -0.37 6.722 1 98.19 65 GLY B N 1
ATOM 3120 C CA . GLY B 1 65 ? 14.397 -1.427 6.988 1 98.19 65 GLY B CA 1
ATOM 3121 C C . GLY B 1 65 ? 15.155 -1.869 5.751 1 98.19 65 GLY B C 1
ATOM 3122 O O . GLY B 1 65 ? 15.801 -2.92 5.755 1 98.19 65 GLY B O 1
ATOM 3123 N N . TYR B 1 66 ? 15.117 -1.106 4.668 1 98.42 66 TYR B N 1
ATOM 3124 C CA . TYR B 1 66 ? 15.812 -1.466 3.437 1 98.42 66 TYR B CA 1
ATOM 3125 C C . TYR B 1 66 ? 17.201 -0.841 3.391 1 98.42 66 TYR B C 1
ATOM 3127 O O . TYR B 1 66 ? 18.069 -1.296 2.643 1 98.42 66 TYR B O 1
ATOM 3135 N N . LEU B 1 67 ? 17.365 0.249 4.113 1 98.67 67 LEU B N 1
ATOM 3136 C CA . LEU B 1 67 ? 18.664 0.879 4.32 1 98.67 67 LEU B CA 1
ATOM 3137 C C . LEU B 1 67 ? 18.973 1.011 5.808 1 98.67 67 LEU B C 1
ATOM 3139 O O . LEU B 1 67 ? 18.07 0.929 6.643 1 98.67 67 LEU B O 1
ATOM 3143 N N . ASP B 1 68 ? 20.172 1.138 6.109 1 98.16 68 ASP B N 1
ATOM 3144 C CA . ASP B 1 68 ? 20.639 1.492 7.445 1 98.16 68 ASP B CA 1
ATOM 3145 C C . ASP B 1 68 ? 21.488 2.761 7.412 1 98.16 68 ASP B C 1
ATOM 3147 O O . ASP B 1 68 ? 21.931 3.19 6.344 1 98.16 68 ASP B O 1
ATOM 3151 N N . LYS B 1 69 ? 21.595 3.401 8.503 1 97.33 69 LYS B N 1
ATOM 3152 C CA . LYS B 1 69 ? 22.463 4.573 8.568 1 97.33 69 LYS B CA 1
ATOM 3153 C C . LYS B 1 69 ? 23.186 4.648 9.909 1 97.33 69 LYS B C 1
ATOM 3155 O O . LYS B 1 69 ? 22.669 4.182 10.927 1 97.33 69 LYS B O 1
ATOM 3160 N N . LYS B 1 70 ? 24.382 5.16 9.887 1 95.73 70 LYS B N 1
ATOM 3161 C CA . LYS B 1 70 ? 25.228 5.361 11.06 1 95.73 70 LYS B CA 1
ATOM 3162 C C . LYS B 1 70 ? 25.803 6.774 11.088 1 95.73 70 LYS B C 1
ATOM 3164 O O . LYS B 1 70 ? 26.244 7.291 10.06 1 95.73 70 LYS B O 1
ATOM 3169 N N . TRP B 1 71 ? 25.679 7.338 12.224 1 93.72 71 TRP B N 1
ATOM 3170 C CA . TRP B 1 71 ? 26.242 8.672 12.402 1 93.72 71 TRP B CA 1
ATOM 3171 C C . TRP B 1 71 ? 27.76 8.61 12.534 1 93.72 71 TRP B C 1
ATOM 3173 O 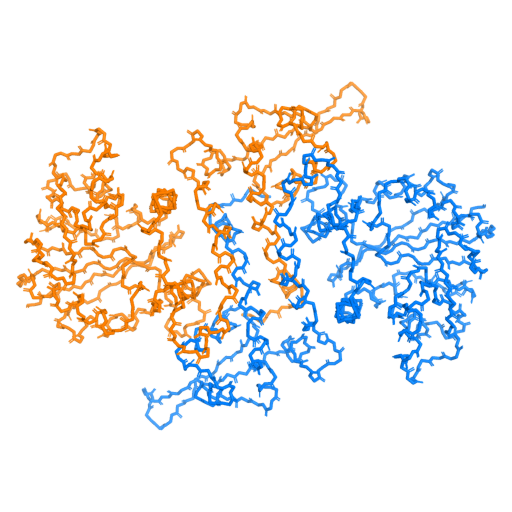O . TRP B 1 71 ? 28.289 7.815 13.315 1 93.72 71 TRP B O 1
ATOM 3183 N N . ILE B 1 72 ? 28.426 9.409 11.757 1 91.39 72 ILE B N 1
ATOM 3184 C CA . ILE B 1 72 ? 29.879 9.505 11.835 1 91.39 72 ILE B CA 1
ATOM 3185 C C . ILE B 1 72 ? 30.28 10.914 12.268 1 91.39 72 ILE B C 1
ATOM 3187 O O . ILE B 1 72 ? 29.909 11.897 11.623 1 91.39 72 ILE B O 1
ATOM 3191 N N . ASN B 1 73 ? 30.983 10.954 13.232 1 87.28 73 ASN B N 1
ATOM 3192 C CA . ASN B 1 73 ? 31.469 12.23 13.746 1 87.28 73 ASN B CA 1
ATOM 3193 C C . ASN B 1 73 ? 32.655 12.745 12.936 1 87.28 73 ASN B C 1
ATOM 3195 O O . ASN B 1 73 ? 33.54 11.973 12.562 1 87.28 73 ASN B O 1
ATOM 3199 N N . LEU B 1 74 ? 32.711 14.032 12.513 1 80.04 74 LEU B N 1
ATOM 3200 C CA . LEU B 1 74 ? 33.786 14.648 11.742 1 80.04 74 LEU B CA 1
ATOM 3201 C C . LEU B 1 74 ? 34.683 15.493 12.64 1 80.04 74 LEU B C 1
ATOM 3203 O O . LEU B 1 74 ? 35.258 16.487 12.192 1 80.04 74 LEU B O 1
ATOM 3207 N N . GLY B 1 75 ? 34.962 15.149 13.834 1 70.01 75 GLY B N 1
ATOM 3208 C CA . GLY B 1 75 ? 35.815 15.846 14.783 1 70.01 75 GLY B CA 1
ATOM 3209 C C . GLY B 1 75 ? 35.057 16.394 15.977 1 70.01 75 GLY B C 1
ATOM 3210 O O . GLY B 1 75 ? 35.342 16.03 17.12 1 70.01 75 GLY B O 1
ATOM 3211 N N . ASP B 1 76 ? 34.068 17.319 15.697 1 71.55 76 ASP B N 1
ATOM 3212 C CA . ASP B 1 76 ? 33.172 17.854 16.718 1 71.55 76 ASP B CA 1
ATOM 3213 C C . ASP B 1 76 ? 31.868 17.062 16.772 1 71.55 76 ASP B C 1
ATOM 3215 O O . ASP B 1 76 ? 31.323 16.682 15.734 1 71.55 76 ASP B O 1
ATOM 3219 N N . PRO B 1 77 ? 31.532 16.617 18.029 1 64.52 77 PRO B N 1
ATOM 3220 C CA . PRO B 1 77 ? 30.351 15.763 18.178 1 64.52 77 PRO B CA 1
ATOM 3221 C C . PRO B 1 77 ? 29.117 16.335 17.484 1 64.52 77 PRO B C 1
ATOM 3223 O O . PRO B 1 77 ? 28.204 15.587 17.125 1 64.52 77 PRO B O 1
ATOM 3226 N N . THR B 1 78 ? 29.048 17.596 17.33 1 70.46 78 THR B N 1
ATOM 3227 C CA . THR B 1 78 ? 27.878 18.227 16.731 1 70.46 78 THR B CA 1
ATOM 3228 C C . THR B 1 78 ? 27.993 18.247 15.209 1 70.46 78 THR B C 1
ATOM 3230 O O . THR B 1 78 ? 27.032 18.58 14.513 1 70.46 78 THR B O 1
ATOM 3233 N N . GLU B 1 79 ? 29.208 17.903 14.873 1 80.73 79 GLU B N 1
ATOM 3234 C CA . GLU B 1 79 ? 29.456 17.909 13.434 1 80.73 79 GLU B CA 1
ATOM 3235 C C . GLU B 1 79 ? 29.599 16.49 12.893 1 80.73 79 GLU B C 1
ATOM 3237 O O . GLU B 1 79 ? 30.473 15.738 13.329 1 80.73 79 GLU B O 1
ATOM 3242 N N . GLY B 1 80 ? 28.657 16.041 12.298 1 89.38 80 GLY B N 1
ATOM 3243 C CA . GLY B 1 80 ? 28.706 14.715 11.704 1 89.38 80 GLY B CA 1
ATOM 3244 C C . GLY B 1 80 ? 27.726 14.537 10.559 1 89.38 80 GLY B C 1
ATOM 3245 O O . GLY B 1 80 ? 27.047 15.487 10.163 1 89.38 80 GLY B O 1
ATOM 3246 N N . GLU B 1 81 ? 27.837 13.453 10.023 1 91.99 81 GLU B N 1
ATOM 3247 C CA . GLU B 1 81 ? 26.922 13.107 8.939 1 91.99 81 GLU B CA 1
ATOM 3248 C C . GLU B 1 81 ? 26.556 11.626 8.978 1 91.99 81 GLU B C 1
ATOM 3250 O O . GLU B 1 81 ? 27.226 10.832 9.642 1 91.99 81 GLU B O 1
ATOM 3255 N N . TYR B 1 82 ? 25.549 11.355 8.421 1 95.24 82 TYR B N 1
ATOM 3256 C CA . TYR B 1 82 ? 25.135 9.958 8.343 1 95.24 82 TYR B CA 1
ATOM 3257 C C . TYR B 1 82 ? 25.763 9.27 7.137 1 95.24 82 TYR B C 1
ATOM 3259 O O . TYR B 1 82 ? 25.881 9.868 6.065 1 95.24 82 TYR B O 1
ATOM 3267 N N . LEU B 1 83 ? 26.175 8.044 7.362 1 97.45 83 LEU B N 1
ATOM 3268 C CA . LEU B 1 83 ? 26.515 7.116 6.289 1 97.45 83 LEU B CA 1
ATOM 3269 C C . LEU B 1 83 ? 25.395 6.106 6.068 1 97.45 83 LEU B C 1
ATOM 3271 O O . LEU B 1 83 ? 24.921 5.48 7.02 1 97.45 83 LEU B O 1
ATOM 3275 N N . TYR B 1 84 ? 25.043 5.986 4.847 1 98.35 84 TYR B N 1
ATOM 3276 C CA . TYR B 1 84 ? 23.954 5.079 4.502 1 98.35 84 TYR B CA 1
ATOM 3277 C C . TYR B 1 84 ? 24.488 3.811 3.847 1 98.35 84 TYR B C 1
ATOM 3279 O O . TYR B 1 84 ? 25.449 3.86 3.076 1 98.35 84 TYR B O 1
ATOM 3287 N N . THR B 1 85 ? 23.857 2.664 4.18 1 98.4 85 THR B N 1
ATOM 3288 C CA . THR B 1 85 ? 24.235 1.375 3.613 1 98.4 85 THR B CA 1
ATOM 3289 C C . THR B 1 85 ? 22.997 0.549 3.275 1 98.4 85 THR B C 1
ATOM 3291 O O . THR B 1 85 ? 21.946 0.714 3.898 1 98.4 85 THR B O 1
ATOM 3294 N N . ASN B 1 86 ? 23.155 -0.307 2.249 1 98.19 86 ASN B N 1
ATOM 3295 C CA . ASN B 1 86 ? 22.131 -1.313 1.989 1 98.19 86 ASN B CA 1
ATOM 3296 C C . ASN B 1 86 ? 22.032 -2.32 3.13 1 98.19 86 ASN B C 1
ATOM 3298 O O . ASN B 1 86 ? 23.039 -2.66 3.754 1 98.19 86 ASN B O 1
ATOM 3302 N N . THR B 1 87 ? 20.863 -2.77 3.431 1 97.88 87 THR B N 1
ATOM 3303 C CA . THR B 1 87 ? 20.713 -3.962 4.258 1 97.88 87 THR B CA 1
ATOM 3304 C C . THR B 1 87 ? 20.962 -5.224 3.438 1 97.88 87 THR B C 1
ATOM 3306 O O . THR B 1 87 ? 21.147 -5.154 2.222 1 97.88 87 THR B O 1
ATOM 3309 N N . GLU B 1 88 ? 20.908 -6.327 4.065 1 95.82 88 GLU B N 1
ATOM 3310 C CA . GLU B 1 88 ? 21.094 -7.597 3.37 1 95.82 88 GLU B CA 1
ATOM 3311 C C . GLU B 1 88 ? 19.974 -7.844 2.363 1 95.82 88 GLU B C 1
ATOM 3313 O O . GLU B 1 88 ? 20.229 -8.277 1.237 1 95.82 88 GLU B O 1
ATOM 3318 N N . VAL B 1 89 ? 18.82 -7.538 2.751 1 95.59 89 VAL B N 1
ATOM 3319 C CA . VAL B 1 89 ? 17.659 -7.724 1.887 1 95.59 89 VAL B CA 1
ATOM 3320 C C . VAL B 1 89 ? 17.793 -6.845 0.646 1 95.59 89 VAL B C 1
ATOM 3322 O O . VAL B 1 89 ? 17.489 -7.281 -0.467 1 95.59 89 VAL B O 1
ATOM 3325 N N . THR B 1 90 ? 18.26 -5.679 0.829 1 97.49 90 THR B N 1
ATOM 3326 C CA . THR B 1 90 ? 18.435 -4.763 -0.293 1 97.49 90 THR B CA 1
ATOM 3327 C C . THR B 1 90 ? 19.513 -5.274 -1.245 1 97.49 90 THR B C 1
ATOM 3329 O O . THR B 1 90 ? 19.317 -5.29 -2.462 1 97.49 90 THR B O 1
ATOM 3332 N N . ASN B 1 91 ? 20.605 -5.705 -0.696 1 96.86 91 ASN B N 1
ATOM 3333 C CA . ASN B 1 91 ? 21.681 -6.225 -1.533 1 96.86 91 ASN B CA 1
ATOM 3334 C C . ASN B 1 91 ? 21.234 -7.451 -2.324 1 96.86 91 ASN B C 1
ATOM 3336 O O . ASN B 1 91 ? 21.628 -7.628 -3.477 1 96.86 91 ASN B O 1
ATOM 3340 N N . GLN B 1 92 ? 20.398 -8.155 -1.75 1 94.6 92 GLN B N 1
ATOM 3341 C CA . GLN B 1 92 ? 20.012 -9.42 -2.366 1 94.6 92 GLN B CA 1
ATOM 3342 C C . GLN B 1 92 ? 18.86 -9.224 -3.348 1 94.6 92 GLN B C 1
ATOM 3344 O O . GLN B 1 92 ? 18.826 -9.856 -4.406 1 94.6 92 GLN B O 1
ATOM 3349 N N . PHE B 1 93 ? 17.951 -8.304 -3.039 1 94.99 93 PHE B N 1
ATOM 3350 C CA . PHE B 1 93 ? 16.692 -8.357 -3.774 1 94.99 93 PHE B CA 1
ATOM 3351 C C . PHE B 1 93 ? 16.43 -7.039 -4.493 1 94.99 93 PHE B C 1
ATOM 3353 O O . PHE B 1 93 ? 15.539 -6.956 -5.341 1 94.99 93 PHE B O 1
ATOM 3360 N N . LEU B 1 94 ? 17.223 -5.964 -4.173 1 96.6 94 LEU B N 1
ATOM 3361 C CA . LEU B 1 94 ? 16.913 -4.666 -4.762 1 96.6 94 LEU B CA 1
ATOM 3362 C C . LEU B 1 94 ? 18.135 -4.081 -5.461 1 96.6 94 LEU B C 1
ATOM 3364 O O . LEU B 1 94 ? 18.155 -2.894 -5.797 1 96.6 94 LEU B O 1
ATOM 3368 N N . SER B 1 95 ? 19.149 -4.843 -5.602 1 95.95 95 SER B N 1
ATOM 3369 C CA . SER B 1 95 ? 20.332 -4.466 -6.369 1 95.95 95 SER B CA 1
ATOM 3370 C C . SER B 1 95 ? 20.358 -5.163 -7.725 1 95.95 95 SER B C 1
ATOM 3372 O O . SER B 1 95 ? 20.099 -6.365 -7.816 1 95.95 95 SER B O 1
ATOM 3374 N N . SER B 1 96 ? 20.696 -4.436 -8.737 1 94.12 96 SER B N 1
ATOM 3375 C CA . SER B 1 96 ? 20.729 -4.991 -10.086 1 94.12 96 SER B CA 1
ATOM 3376 C C . SER B 1 96 ? 21.854 -6.009 -10.238 1 94.12 96 SER B C 1
ATOM 3378 O O . SER B 1 96 ? 21.859 -6.8 -11.183 1 94.12 96 SER B O 1
ATOM 3380 N N . SER B 1 97 ? 22.753 -5.986 -9.357 1 93.07 97 SER B N 1
ATOM 3381 C CA . SER B 1 97 ? 23.902 -6.882 -9.441 1 93.07 97 SER B CA 1
ATOM 3382 C C . SER B 1 97 ? 23.556 -8.274 -8.922 1 93.07 97 SER B C 1
ATOM 3384 O O . SER B 1 97 ? 24.317 -9.223 -9.121 1 93.07 97 SER B O 1
ATOM 3386 N N . SER B 1 98 ? 22.43 -8.355 -8.259 1 92.81 98 SER B N 1
ATOM 3387 C CA . SER B 1 98 ? 22.033 -9.648 -7.712 1 92.81 98 SER B CA 1
ATOM 3388 C C . SER B 1 98 ? 21.166 -10.424 -8.698 1 92.81 98 SER B C 1
ATOM 3390 O O . SER B 1 98 ? 20.267 -9.856 -9.322 1 92.81 98 SER B O 1
ATOM 3392 N N . ASP B 1 99 ? 21.335 -11.68 -8.83 1 85.84 99 ASP B N 1
ATOM 3393 C CA . ASP B 1 99 ? 20.532 -12.546 -9.688 1 85.84 99 ASP B CA 1
ATOM 3394 C C . ASP B 1 99 ? 19.146 -12.777 -9.091 1 85.84 99 ASP B C 1
ATOM 3396 O O . ASP B 1 99 ? 18.241 -13.256 -9.778 1 85.84 99 ASP B O 1
ATOM 3400 N N . LYS B 1 100 ? 18.995 -12.368 -7.884 1 88.77 100 LYS B N 1
ATOM 3401 C CA . LYS B 1 100 ? 17.729 -12.587 -7.19 1 88.77 100 LYS B CA 1
ATOM 3402 C C . LYS B 1 100 ? 16.895 -11.31 -7.153 1 88.77 100 LYS B C 1
ATOM 3404 O O . LYS B 1 100 ? 15.843 -11.268 -6.511 1 88.77 100 LYS B O 1
ATOM 3409 N N . ASN B 1 101 ? 17.38 -10.301 -7.782 1 91.55 101 ASN B N 1
ATOM 3410 C CA . ASN B 1 101 ? 16.753 -9 -7.568 1 91.55 101 ASN B CA 1
ATOM 3411 C C . ASN B 1 101 ? 15.303 -8.991 -8.044 1 91.55 101 ASN B C 1
ATOM 3413 O O . ASN B 1 101 ? 14.952 -9.695 -8.992 1 91.55 101 ASN B O 1
ATOM 3417 N N . CYS B 1 102 ? 14.527 -8.142 -7.417 1 92.01 102 CYS B N 1
ATOM 3418 C CA . CYS B 1 102 ? 13.096 -8.019 -7.676 1 92.01 102 CYS B CA 1
ATOM 3419 C C . CYS B 1 102 ? 12.783 -6.714 -8.398 1 92.01 102 CYS B C 1
ATOM 3421 O O . CYS B 1 102 ? 11.664 -6.206 -8.312 1 92.01 102 CYS B O 1
ATOM 3423 N N . LEU B 1 103 ? 13.738 -6.138 -9.065 1 92.27 103 LEU B N 1
ATOM 3424 C CA . LEU B 1 103 ? 13.551 -4.842 -9.709 1 92.27 103 LEU B CA 1
ATOM 3425 C C . LEU B 1 103 ? 12.484 -4.923 -10.795 1 92.27 103 LEU B C 1
ATOM 3427 O O . LEU B 1 103 ? 11.693 -3.992 -10.965 1 92.27 103 LEU B O 1
ATOM 3431 N N . SER B 1 104 ? 12.447 -6.029 -11.471 1 89.62 104 SER B N 1
ATOM 3432 C CA . SER B 1 104 ? 11.43 -6.201 -12.504 1 89.62 104 SER B CA 1
ATOM 3433 C C . SER B 1 104 ? 10.033 -6.275 -11.897 1 89.62 104 SER B C 1
ATOM 3435 O O . SER B 1 104 ? 9.062 -5.816 -12.502 1 89.62 104 SER B O 1
ATOM 3437 N N . LEU B 1 105 ? 9.949 -6.833 -10.732 1 90.36 105 LEU B N 1
ATOM 3438 C CA . LEU B 1 105 ? 8.672 -6.888 -10.029 1 90.36 105 LEU B CA 1
ATOM 3439 C C . LEU B 1 105 ? 8.197 -5.488 -9.654 1 90.36 105 LEU B C 1
ATOM 3441 O O . LEU B 1 105 ? 6.998 -5.202 -9.698 1 90.36 105 LEU B O 1
ATOM 3445 N N . LEU B 1 106 ? 9.108 -4.651 -9.273 1 90.35 106 LEU B N 1
ATOM 3446 C CA . LEU B 1 106 ? 8.771 -3.27 -8.949 1 90.35 106 LEU B CA 1
ATOM 3447 C C . LEU B 1 106 ? 8.201 -2.549 -10.166 1 90.35 106 LEU B C 1
ATOM 3449 O O . LEU B 1 106 ? 7.216 -1.817 -10.054 1 90.35 106 LEU B O 1
ATOM 3453 N N . MET B 1 107 ? 8.79 -2.767 -11.268 1 84.21 107 MET B N 1
ATOM 3454 C CA . MET B 1 107 ? 8.303 -2.144 -12.496 1 84.21 107 MET B CA 1
ATOM 3455 C C . MET B 1 107 ? 6.914 -2.66 -12.854 1 84.21 107 MET B C 1
ATOM 3457 O O . MET B 1 107 ? 6.053 -1.89 -13.285 1 84.21 107 MET B O 1
ATOM 3461 N N . ASN B 1 108 ? 6.733 -3.894 -12.65 1 87.56 108 ASN B N 1
ATOM 3462 C CA . ASN B 1 108 ? 5.423 -4.485 -12.901 1 87.56 108 ASN B CA 1
ATOM 3463 C C . ASN B 1 108 ? 4.365 -3.924 -11.956 1 87.56 108 ASN B C 1
ATOM 3465 O O . ASN B 1 108 ? 3.199 -3.791 -12.332 1 87.56 108 ASN B O 1
ATOM 3469 N N . ALA B 1 109 ? 4.828 -3.681 -10.743 1 89.95 109 ALA B N 1
ATOM 3470 C CA . ALA B 1 109 ? 3.899 -3.128 -9.761 1 89.95 109 ALA B CA 1
ATOM 3471 C C . ALA B 1 109 ? 3.353 -1.779 -10.221 1 89.95 109 ALA B C 1
ATOM 3473 O O . ALA B 1 109 ? 2.178 -1.472 -10.004 1 89.95 109 ALA B O 1
ATOM 3474 N N . GLY B 1 110 ? 4.184 -0.981 -10.852 1 86.04 110 GLY B N 1
ATOM 3475 C CA . GLY B 1 110 ? 3.713 0.272 -11.421 1 86.04 110 GLY B CA 1
ATOM 3476 C C . GLY B 1 110 ? 2.637 0.082 -12.473 1 86.04 110 GLY B C 1
ATOM 3477 O O . GLY B 1 110 ? 1.624 0.784 -12.466 1 86.04 110 GLY B O 1
ATOM 3478 N N . TYR B 1 111 ? 2.815 -0.864 -13.281 1 84.81 111 TYR B N 1
ATOM 3479 C CA . TYR B 1 111 ? 1.843 -1.197 -14.317 1 84.81 111 TYR B CA 1
ATOM 3480 C C . TYR B 1 111 ? 0.549 -1.718 -13.703 1 84.81 111 TYR B C 1
ATOM 3482 O O . TYR B 1 111 ? -0.543 -1.284 -14.079 1 84.81 111 TYR B O 1
ATOM 3490 N N . LEU B 1 112 ? 0.7 -2.587 -12.761 1 90.07 112 LEU B N 1
ATOM 3491 C CA . LEU B 1 112 ? -0.46 -3.22 -12.143 1 90.07 112 LEU B CA 1
ATOM 3492 C C . LEU B 1 112 ? -1.288 -2.2 -11.369 1 90.07 112 LEU B C 1
ATOM 3494 O O . LEU B 1 112 ? -2.515 -2.303 -11.315 1 90.07 112 LEU B O 1
ATOM 3498 N N . ASN B 1 113 ? -0.612 -1.288 -10.768 1 90.44 113 ASN B N 1
ATOM 3499 C CA . ASN B 1 113 ? -1.325 -0.232 -10.057 1 90.44 113 ASN B CA 1
ATOM 3500 C C . ASN B 1 113 ? -2.289 0.511 -10.977 1 90.44 113 ASN B C 1
ATOM 3502 O O . ASN B 1 113 ? -3.408 0.839 -10.577 1 90.44 113 ASN B O 1
ATOM 3506 N N . ASN B 1 114 ? -1.945 0.738 -12.191 1 86.03 114 ASN B N 1
ATOM 3507 C CA . ASN B 1 114 ? -2.799 1.41 -13.164 1 86.03 114 ASN B CA 1
ATOM 3508 C C . ASN B 1 114 ? -3.944 0.51 -13.622 1 86.03 114 ASN B C 1
ATOM 3510 O O . ASN B 1 114 ? -5.08 0.966 -13.759 1 86.03 114 ASN B O 1
ATOM 3514 N N . VAL B 1 115 ? -3.649 -0.719 -13.782 1 87.83 115 VAL B N 1
ATOM 3515 C CA . VAL B 1 115 ? -4.635 -1.687 -14.25 1 87.83 115 VAL B CA 1
ATOM 3516 C C . VAL B 1 115 ? -5.726 -1.866 -13.196 1 87.83 115 VAL B C 1
ATOM 3518 O O . VAL B 1 115 ? -6.898 -2.049 -13.532 1 87.83 115 VAL B O 1
ATOM 3521 N N . MET B 1 116 ? -5.375 -1.766 -11.991 1 91.9 116 MET B N 1
ATOM 3522 C CA . MET B 1 116 ? -6.292 -2.028 -10.886 1 91.9 116 MET B CA 1
ATOM 3523 C C . MET B 1 116 ? -7.298 -0.891 -10.733 1 91.9 116 MET B C 1
ATOM 3525 O O . MET B 1 116 ? -8.283 -1.022 -10.004 1 91.9 116 MET B O 1
ATOM 3529 N N . ASN B 1 117 ? -7.114 0.177 -11.481 1 87.61 117 ASN B N 1
ATOM 3530 C CA . ASN B 1 117 ? -8.121 1.232 -11.537 1 87.61 117 ASN B CA 1
ATOM 3531 C C . ASN B 1 117 ? -9.425 0.73 -12.149 1 87.61 117 ASN B C 1
ATOM 3533 O O . ASN B 1 117 ? -10.474 1.357 -11.987 1 87.61 117 ASN B O 1
ATOM 3537 N N . ASP B 1 118 ? -9.35 -0.425 -12.794 1 91.45 118 ASP B N 1
ATOM 3538 C CA . ASP B 1 118 ? -10.527 -0.986 -13.451 1 91.45 118 ASP B CA 1
ATOM 3539 C C . ASP B 1 118 ? -11.256 -1.963 -12.531 1 91.45 118 ASP B C 1
ATOM 3541 O O . ASP B 1 118 ? -12.255 -2.568 -12.926 1 91.45 118 ASP B O 1
ATOM 3545 N N . LEU B 1 119 ? -10.83 -2.155 -11.352 1 95.65 119 LEU B N 1
ATOM 3546 C CA . LEU B 1 119 ? -11.365 -3.181 -10.463 1 95.65 119 LEU B CA 1
ATOM 3547 C C . LEU B 1 119 ? -12.859 -2.978 -10.234 1 95.65 119 LEU B C 1
ATOM 3549 O O . LEU B 1 119 ? -13.615 -3.948 -10.146 1 95.65 119 LEU B O 1
ATOM 3553 N N . ASP B 1 120 ? -13.351 -1.749 -10.137 1 95.46 120 ASP B N 1
ATOM 3554 C CA . ASP B 1 120 ? -14.778 -1.51 -9.946 1 95.46 120 ASP B CA 1
ATOM 3555 C C . ASP B 1 120 ? -15.574 -1.916 -11.184 1 95.46 120 ASP B C 1
ATOM 3557 O O . ASP B 1 120 ? -16.645 -2.516 -11.071 1 95.46 120 ASP B O 1
ATOM 3561 N N . SER B 1 121 ? -15.044 -1.616 -12.398 1 96.67 121 SER B N 1
ATOM 3562 C CA . SER B 1 121 ? -15.69 -2.048 -13.634 1 96.67 121 SER B CA 1
ATOM 3563 C C . SER B 1 121 ? -15.702 -3.568 -13.749 1 96.67 121 SER B C 1
ATOM 3565 O O . SER B 1 121 ? -16.699 -4.156 -14.173 1 96.67 121 SER B O 1
ATOM 3567 N N . VAL B 1 122 ? -14.632 -4.18 -13.386 1 97.32 122 VAL B N 1
ATOM 3568 C CA . VAL B 1 122 ? -14.531 -5.635 -13.421 1 97.32 122 VAL B CA 1
ATOM 3569 C C . VAL B 1 122 ? -15.534 -6.247 -12.446 1 97.32 122 VAL B C 1
ATOM 3571 O O . VAL B 1 122 ? -16.145 -7.278 -12.739 1 97.32 122 VAL B O 1
ATOM 3574 N N . ALA B 1 123 ? -15.711 -5.607 -11.289 1 97.68 123 ALA B N 1
ATOM 3575 C CA . ALA B 1 123 ? -16.683 -6.087 -10.309 1 97.68 123 ALA B CA 1
ATOM 3576 C C . ALA B 1 123 ? -18.101 -6.031 -10.871 1 97.68 123 ALA B C 1
ATOM 3578 O O . ALA B 1 123 ? -18.932 -6.887 -10.561 1 97.68 123 ALA B O 1
ATOM 3579 N N . LYS B 1 124 ? -18.402 -5.082 -11.698 1 97.42 124 LYS B N 1
ATOM 3580 C CA . LYS B 1 124 ? -19.735 -4.915 -12.271 1 97.42 124 LYS B CA 1
ATOM 3581 C C . LYS B 1 124 ? -19.967 -5.895 -13.417 1 97.42 124 LYS B C 1
ATOM 3583 O O . LYS B 1 124 ? -21.047 -6.478 -13.534 1 97.42 124 LYS B O 1
ATOM 3588 N N . ILE B 1 125 ? -18.963 -6.149 -14.254 1 95.65 125 ILE B N 1
ATOM 3589 C CA . ILE B 1 125 ? -19.115 -6.903 -15.494 1 95.65 125 ILE B CA 1
ATOM 3590 C C . ILE B 1 125 ? -18.813 -8.378 -15.242 1 95.65 125 ILE B C 1
ATOM 3592 O O . ILE B 1 125 ? -19.351 -9.254 -15.924 1 95.65 125 ILE B O 1
ATOM 3596 N N . GLY B 1 126 ? -17.901 -8.618 -14.323 1 94.68 126 GLY B N 1
ATOM 3597 C CA . GLY B 1 126 ? -17.603 -9.987 -13.933 1 94.68 126 GLY B CA 1
ATOM 3598 C C . GLY B 1 126 ? -16.491 -10.612 -14.753 1 94.68 126 GLY B C 1
ATOM 3599 O O . GLY B 1 126 ? -16.262 -11.821 -14.678 1 94.68 126 GLY B O 1
ATOM 3600 N N . GLN B 1 127 ? -15.886 -9.75 -15.586 1 93.37 127 GLN B N 1
ATOM 3601 C CA . GLN B 1 127 ? -14.792 -10.271 -16.4 1 93.37 127 GLN B CA 1
ATOM 3602 C C . GLN B 1 127 ? -13.719 -9.21 -16.623 1 93.37 127 GLN B C 1
ATOM 3604 O O . GLN B 1 127 ? -13.989 -8.012 -16.509 1 93.37 127 GLN B O 1
ATOM 3609 N N . SER B 1 128 ? -12.517 -9.688 -16.951 1 92.91 128 SER B N 1
ATOM 3610 C CA . SER B 1 128 ? -11.397 -8.804 -17.256 1 92.91 128 SER B CA 1
ATOM 3611 C C . SER B 1 128 ? -11.714 -7.9 -18.443 1 92.91 128 SER B C 1
ATOM 3613 O O . SER B 1 128 ? -12.345 -8.333 -19.409 1 92.91 128 SER B O 1
ATOM 3615 N N . LEU B 1 129 ? -11.19 -6.685 -18.389 1 89.86 129 LEU B N 1
ATOM 3616 C CA . LEU B 1 129 ? -11.381 -5.716 -19.463 1 89.86 129 LEU B CA 1
ATOM 3617 C C . LEU B 1 129 ? -10.111 -5.567 -20.294 1 89.86 129 LEU B C 1
ATOM 3619 O O . LEU B 1 129 ? -10.076 -4.787 -21.248 1 89.86 129 LEU B O 1
ATOM 3623 N N . ILE B 1 130 ? -9.139 -6.319 -19.801 1 85.02 130 ILE B N 1
ATOM 3624 C CA . ILE B 1 130 ? -7.853 -6.224 -20.483 1 85.02 130 ILE B CA 1
ATOM 3625 C C . ILE B 1 130 ? -7.948 -6.879 -21.859 1 85.02 130 ILE B C 1
ATOM 3627 O O . ILE B 1 130 ? -8.375 -8.03 -21.977 1 85.02 130 ILE B O 1
ATOM 3631 N N . GLN B 1 131 ? -7.605 -6.026 -22.817 1 74.96 131 GLN B N 1
ATOM 3632 C CA . GLN B 1 131 ? -7.659 -6.513 -24.192 1 74.96 131 GLN B CA 1
ATOM 3633 C C . GLN B 1 131 ? -6.284 -6.973 -24.667 1 74.96 131 GLN B C 1
ATOM 3635 O O . GLN B 1 131 ? -6.175 -7.933 -25.432 1 74.96 131 GLN B O 1
ATOM 3640 N N . LYS B 1 132 ? -5.24 -6.076 -24.179 1 70.39 132 LYS B N 1
ATOM 3641 C CA . LYS B 1 132 ? -3.877 -6.39 -24.597 1 70.39 132 LYS B CA 1
ATOM 3642 C C . LYS B 1 132 ? -3.06 -6.946 -23.435 1 70.39 132 LYS B C 1
ATOM 3644 O O . LYS B 1 132 ? -3.188 -6.481 -22.3 1 70.39 132 LYS B O 1
ATOM 3649 N N . THR B 1 133 ? -2.418 -8.064 -23.78 1 66.36 133 THR B N 1
ATOM 3650 C CA . THR B 1 133 ? -1.577 -8.707 -22.776 1 66.36 133 THR B CA 1
ATOM 3651 C C . THR B 1 133 ? -0.107 -8.365 -23.004 1 66.36 133 THR B C 1
ATOM 3653 O O . THR B 1 133 ? 0.254 -7.819 -24.049 1 66.36 133 THR B O 1
ATOM 3656 N N . PRO B 1 134 ? 0.659 -8.446 -21.912 1 63.23 134 PRO B N 1
ATOM 3657 C CA . PRO B 1 134 ? 2.103 -8.264 -22.079 1 63.23 134 PRO B CA 1
ATOM 3658 C C . PRO B 1 134 ? 2.656 -9.012 -23.29 1 63.23 134 PRO B C 1
ATOM 3660 O O . PRO B 1 134 ? 3.73 -8.671 -23.793 1 63.23 134 PRO B O 1
ATOM 3663 N N . TRP B 1 135 ? 1.924 -9.909 -23.819 1 66.44 135 TRP B N 1
ATOM 3664 C CA . TRP B 1 135 ? 2.38 -10.725 -24.939 1 66.44 135 TRP B CA 1
ATOM 3665 C C . TRP B 1 135 ? 2.459 -9.899 -26.218 1 66.44 135 TRP B C 1
ATOM 3667 O O . TRP B 1 135 ? 3.153 -10.274 -27.166 1 66.44 135 TRP B O 1
ATOM 3677 N N . ASP B 1 136 ? 1.826 -8.806 -26.122 1 73.27 136 ASP B N 1
ATOM 3678 C CA . ASP B 1 136 ? 1.67 -8.045 -27.357 1 73.27 136 ASP B CA 1
ATOM 3679 C C . ASP B 1 136 ? 2.765 -6.99 -27.495 1 73.27 136 ASP B C 1
ATOM 3681 O O . ASP B 1 136 ? 2.906 -6.368 -28.55 1 73.27 136 ASP B O 1
ATOM 3685 N N . ASP B 1 137 ? 3.529 -6.795 -26.452 1 77.59 137 ASP B N 1
ATOM 3686 C CA . ASP B 1 137 ? 4.63 -5.838 -26.411 1 77.59 137 ASP B CA 1
ATOM 3687 C C . ASP B 1 137 ? 5.915 -6.499 -25.918 1 77.59 137 ASP B C 1
ATOM 3689 O O . ASP B 1 137 ? 5.994 -6.934 -24.767 1 77.59 137 ASP B O 1
ATOM 3693 N N . PRO B 1 138 ? 6.881 -6.538 -26.806 1 81.07 138 PRO B N 1
ATOM 3694 C CA . PRO B 1 138 ? 8.117 -7.243 -26.457 1 81.07 138 PRO B CA 1
ATOM 3695 C C . PRO B 1 138 ? 8.755 -6.714 -25.174 1 81.07 138 PRO B C 1
ATOM 3697 O O . PRO B 1 138 ? 9.32 -7.488 -24.397 1 81.07 138 PRO B O 1
ATOM 3700 N N . VAL B 1 139 ? 8.678 -5.403 -25.008 1 78.02 139 VAL B N 1
ATOM 3701 C CA . VAL B 1 139 ? 9.283 -4.811 -23.82 1 78.02 139 VAL B CA 1
ATOM 3702 C C . VAL B 1 139 ? 8.521 -5.259 -22.574 1 78.02 139 VAL B C 1
ATOM 3704 O O . VAL B 1 139 ? 9.129 -5.641 -21.571 1 78.02 139 VAL B O 1
ATOM 3707 N N . MET B 1 140 ? 7.323 -5.271 -22.732 1 77.27 140 MET B N 1
ATOM 3708 C CA . MET B 1 140 ? 6.486 -5.699 -21.614 1 77.27 140 MET B CA 1
ATOM 3709 C C . MET B 1 140 ? 6.632 -7.196 -21.367 1 77.27 140 MET B C 1
ATOM 3711 O O . MET B 1 140 ? 6.622 -7.644 -20.219 1 77.27 140 MET B O 1
ATOM 3715 N N . PHE B 1 141 ? 6.8 -7.86 -22.456 1 85.67 141 PHE B N 1
ATOM 3716 C CA . PHE B 1 141 ? 6.979 -9.304 -22.373 1 85.67 141 PHE B CA 1
ATOM 3717 C C . PHE B 1 141 ? 8.223 -9.65 -21.563 1 85.67 141 PHE B C 1
ATOM 3719 O O . PHE B 1 141 ? 8.159 -10.449 -20.627 1 85.67 141 PHE B O 1
ATOM 3726 N N . GLU B 1 142 ? 9.215 -9.004 -21.836 1 83.64 142 GLU B N 1
ATOM 3727 C CA . GLU B 1 142 ? 10.475 -9.269 -21.149 1 83.64 142 GLU B CA 1
ATOM 3728 C C . GLU B 1 142 ? 10.396 -8.871 -19.678 1 83.64 142 GLU B C 1
ATOM 3730 O O . GLU B 1 142 ? 10.901 -9.584 -18.808 1 83.64 142 GLU B O 1
ATOM 3735 N N . ALA B 1 143 ? 9.818 -7.761 -19.499 1 80.49 143 ALA B N 1
ATOM 3736 C CA . ALA B 1 143 ? 9.688 -7.273 -18.128 1 80.49 143 ALA B CA 1
ATOM 3737 C C . ALA B 1 143 ? 8.808 -8.202 -17.297 1 80.49 143 ALA B C 1
ATOM 3739 O O . ALA B 1 143 ? 9.104 -8.468 -16.129 1 80.49 143 ALA B O 1
ATOM 3740 N N . PHE B 1 144 ? 7.822 -8.646 -17.927 1 86.24 144 PHE B N 1
ATOM 3741 C CA . PHE B 1 144 ? 6.894 -9.541 -17.246 1 86.24 144 PHE B CA 1
ATOM 3742 C C . PHE B 1 144 ? 7.596 -10.823 -16.814 1 86.24 144 PHE B C 1
ATOM 3744 O O . PHE B 1 144 ? 7.521 -11.214 -15.647 1 86.24 144 PHE B O 1
ATOM 3751 N N . PHE B 1 145 ? 8.285 -11.382 -17.66 1 89.48 145 PHE B N 1
ATOM 3752 C CA . PHE B 1 145 ? 8.87 -12.684 -17.363 1 89.48 145 PHE B CA 1
ATOM 3753 C C . PHE B 1 145 ? 10.091 -12.535 -16.463 1 89.48 145 PHE B C 1
ATOM 3755 O O . PHE B 1 145 ? 10.403 -13.432 -15.677 1 89.48 145 PHE B O 1
ATOM 3762 N N . ALA B 1 146 ? 10.738 -11.37 -16.582 1 87.34 146 ALA B N 1
ATOM 3763 C CA . ALA B 1 146 ? 11.781 -11.1 -15.596 1 87.34 146 ALA B CA 1
ATOM 3764 C C . ALA B 1 146 ? 11.201 -11.038 -14.186 1 87.34 146 ALA B C 1
ATOM 3766 O O . ALA B 1 146 ? 11.808 -11.537 -13.235 1 87.34 146 ALA B O 1
ATOM 3767 N N . GLY B 1 147 ? 10.078 -10.471 -14.116 1 87.9 147 GLY B N 1
ATOM 3768 C CA . GLY B 1 147 ? 9.384 -10.43 -12.839 1 87.9 147 GLY B CA 1
ATOM 3769 C C . GLY B 1 147 ? 8.946 -11.8 -12.354 1 87.9 147 GLY B C 1
ATOM 3770 O O . GLY B 1 147 ? 9.085 -12.119 -11.171 1 87.9 147 GLY B O 1
ATOM 3771 N N . MET B 1 148 ? 8.445 -12.512 -13.229 1 89.22 148 MET B N 1
ATOM 3772 C CA . MET B 1 148 ? 8.025 -13.867 -12.884 1 89.22 148 MET B CA 1
ATOM 3773 C C . MET B 1 148 ? 9.212 -14.7 -12.412 1 89.22 148 MET B C 1
ATOM 3775 O O . MET B 1 148 ? 9.092 -15.476 -11.461 1 89.22 148 MET B O 1
ATOM 3779 N N . ARG B 1 149 ? 10.273 -14.556 -13.105 1 90.32 149 ARG B N 1
ATOM 3780 C CA . ARG B 1 149 ? 11.479 -15.28 -12.715 1 90.32 149 ARG B CA 1
ATOM 3781 C C . ARG B 1 149 ? 11.908 -14.909 -11.3 1 90.32 149 ARG B C 1
ATOM 3783 O O . ARG B 1 149 ? 12.2 -15.785 -10.484 1 90.32 149 ARG B O 1
ATOM 3790 N N . ALA B 1 150 ? 11.91 -13.639 -11.058 1 88.16 150 ALA B N 1
ATOM 3791 C CA . ALA B 1 150 ? 12.3 -13.17 -9.731 1 88.16 150 ALA B CA 1
ATOM 3792 C C . ALA B 1 150 ? 11.382 -13.745 -8.655 1 88.16 150 ALA B C 1
ATOM 3794 O O . ALA B 1 150 ? 11.849 -14.177 -7.598 1 88.16 150 ALA B O 1
ATOM 3795 N N . THR B 1 151 ? 10.167 -13.73 -8.932 1 87.67 151 THR B N 1
ATOM 3796 C CA . THR B 1 151 ? 9.194 -14.264 -7.986 1 87.67 151 THR B CA 1
ATOM 3797 C C . THR B 1 151 ? 9.411 -15.76 -7.774 1 87.67 151 THR B C 1
ATOM 3799 O O . THR B 1 151 ? 9.431 -16.235 -6.637 1 87.67 151 THR B O 1
ATOM 3802 N N . ALA B 1 152 ? 9.546 -16.447 -8.851 1 89.26 152 ALA B N 1
ATOM 3803 C CA . ALA B 1 152 ? 9.708 -17.897 -8.783 1 89.26 152 ALA B CA 1
ATOM 3804 C C . ALA B 1 152 ? 10.969 -18.272 -8.011 1 89.26 152 ALA B C 1
ATOM 3806 O O . ALA B 1 152 ? 10.931 -19.135 -7.13 1 89.26 152 ALA B O 1
ATOM 3807 N N . MET B 1 153 ? 11.995 -17.637 -8.325 1 86.4 153 MET B N 1
ATOM 3808 C CA . MET B 1 153 ? 13.292 -17.945 -7.727 1 86.4 153 MET B CA 1
ATOM 3809 C C . MET B 1 153 ? 13.272 -17.691 -6.223 1 86.4 153 MET B C 1
ATOM 3811 O O . MET B 1 153 ? 13.844 -18.462 -5.451 1 86.4 153 MET B O 1
ATOM 3815 N N . ASN B 1 154 ? 12.57 -16.705 -5.898 1 85.75 154 ASN B N 1
ATOM 3816 C CA . ASN B 1 154 ? 12.705 -16.264 -4.514 1 85.75 154 ASN B CA 1
ATOM 3817 C C . ASN B 1 154 ? 11.615 -16.858 -3.627 1 85.75 154 ASN B C 1
ATOM 3819 O O . ASN B 1 154 ? 11.797 -16.987 -2.415 1 85.75 154 ASN B O 1
ATOM 3823 N N . TRP B 1 155 ? 10.513 -17.225 -4.293 1 86.84 155 TRP B N 1
ATOM 3824 C CA . TRP B 1 155 ? 9.422 -17.58 -3.392 1 86.84 155 TRP B CA 1
ATOM 3825 C C . TRP B 1 155 ? 8.814 -18.924 -3.776 1 86.84 155 TRP B C 1
ATOM 3827 O O . TRP B 1 155 ? 8.082 -19.53 -2.989 1 86.84 155 TRP B O 1
ATOM 3837 N N . PHE B 1 156 ? 9.127 -19.522 -4.906 1 88.21 156 PHE B N 1
ATOM 3838 C CA . PHE B 1 156 ? 8.312 -20.641 -5.366 1 88.21 156 PHE B CA 1
ATOM 3839 C C . PHE B 1 156 ? 9.176 -21.869 -5.624 1 88.21 156 PHE B C 1
ATOM 3841 O O . PHE B 1 156 ? 8.799 -22.987 -5.266 1 88.21 156 PHE B O 1
ATOM 3848 N N . SER B 1 157 ? 10.29 -21.716 -6.228 1 89.09 157 SER B N 1
ATOM 3849 C CA . SER B 1 157 ? 10.974 -22.825 -6.885 1 89.09 157 SER B CA 1
ATOM 3850 C C . SER B 1 157 ? 11.489 -23.837 -5.867 1 89.09 157 SER B C 1
ATOM 3852 O O . SER B 1 157 ? 11.192 -25.03 -5.965 1 89.09 157 SER B O 1
ATOM 3854 N N . SER B 1 158 ? 12.151 -23.384 -4.852 1 87.14 158 SER B N 1
ATOM 3855 C CA . SER B 1 158 ? 12.755 -24.282 -3.873 1 87.14 158 SER B CA 1
ATOM 3856 C C . SER B 1 158 ? 11.693 -24.968 -3.022 1 87.14 158 SER B C 1
ATOM 3858 O O . SER B 1 158 ? 11.723 -26.188 -2.847 1 87.14 158 SER B O 1
ATOM 3860 N N . PRO B 1 159 ? 10.74 -24.235 -2.629 1 87.79 159 PRO B N 1
ATOM 3861 C CA . PRO B 1 159 ? 9.692 -24.879 -1.835 1 87.79 159 PRO B CA 1
ATOM 3862 C C . PRO B 1 159 ? 8.956 -25.973 -2.604 1 87.79 159 PRO B C 1
ATOM 3864 O O . PRO B 1 159 ? 8.599 -27.004 -2.029 1 87.79 159 PRO B O 1
ATOM 3867 N N . ILE B 1 160 ? 8.782 -25.807 -3.831 1 90.66 160 ILE B N 1
ATOM 3868 C CA . ILE B 1 160 ? 8.048 -26.773 -4.642 1 90.66 160 ILE B CA 1
ATOM 3869 C C . ILE B 1 160 ? 8.864 -28.056 -4.779 1 90.66 160 ILE B C 1
ATOM 3871 O O . ILE B 1 160 ? 8.344 -29.155 -4.568 1 90.66 160 ILE B O 1
ATOM 3875 N N . SER B 1 161 ? 10.155 -27.973 -5.066 1 91.91 161 SER B N 1
ATOM 3876 C CA . SER B 1 161 ? 11.005 -29.132 -5.318 1 91.91 161 SER B CA 1
ATOM 3877 C C . SER B 1 161 ? 11.247 -29.929 -4.04 1 91.91 161 SER B C 1
ATOM 3879 O O . SER B 1 161 ? 11.582 -31.114 -4.095 1 91.91 161 SER B O 1
ATOM 3881 N N . LYS B 1 162 ? 10.927 -29.285 -2.89 1 90.79 162 LYS B N 1
ATOM 3882 C CA . LYS B 1 162 ? 11.251 -29.926 -1.619 1 90.79 162 LYS B CA 1
ATOM 3883 C C . LYS B 1 162 ? 9.985 -30.29 -0.848 1 90.79 162 LYS B C 1
ATOM 3885 O O . LYS B 1 162 ? 10.057 -30.859 0.242 1 90.79 162 LYS B O 1
ATOM 3890 N N . SER B 1 163 ? 8.924 -29.996 -1.389 1 92.67 163 SER B N 1
ATOM 3891 C CA . SER B 1 163 ? 7.662 -30.146 -0.672 1 92.67 163 SER B CA 1
ATOM 3892 C C . SER B 1 163 ? 7.304 -31.617 -0.486 1 92.67 163 SER B C 1
ATOM 3894 O O . SER B 1 163 ? 6.874 -32.025 0.594 1 92.67 163 SER B O 1
ATOM 3896 N N . PHE B 1 164 ? 7.406 -32.449 -1.505 1 95.31 164 PHE B N 1
ATOM 3897 C CA . PHE B 1 164 ? 7.166 -33.887 -1.492 1 95.31 164 PHE B CA 1
ATOM 3898 C C . PHE B 1 164 ? 8.361 -34.64 -2.064 1 95.31 164 PHE B C 1
ATOM 3900 O O .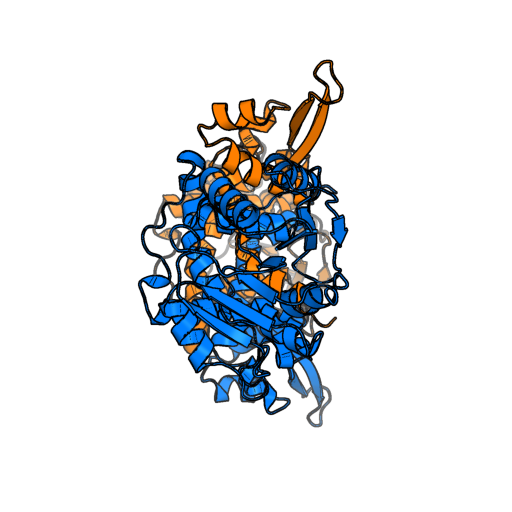 PHE B 1 164 ? 9.234 -34.042 -2.697 1 95.31 164 PHE B O 1
ATOM 3907 N N . ASP B 1 165 ? 8.445 -35.915 -1.726 1 95.98 165 ASP B N 1
ATOM 3908 C CA . ASP B 1 165 ? 9.421 -36.769 -2.396 1 95.98 165 ASP B CA 1
ATOM 3909 C C . ASP B 1 165 ? 8.931 -37.18 -3.782 1 95.98 165 ASP B C 1
ATOM 3911 O O . ASP B 1 165 ? 8.014 -37.995 -3.906 1 95.98 165 ASP B O 1
ATOM 3915 N N . LEU B 1 166 ? 9.61 -36.65 -4.807 1 96.15 166 LEU B N 1
ATOM 3916 C CA . LEU B 1 166 ? 9.162 -36.867 -6.179 1 96.15 166 LEU B CA 1
ATOM 3917 C C . LEU B 1 166 ? 10.068 -37.862 -6.895 1 96.15 166 LEU B C 1
ATOM 3919 O O . LEU B 1 166 ? 10.033 -37.967 -8.124 1 96.15 166 LEU B O 1
ATOM 3923 N N . SER B 1 167 ? 10.85 -38.554 -6.181 1 95.41 167 SER B N 1
ATOM 3924 C CA . SER B 1 167 ? 11.874 -39.422 -6.753 1 95.41 167 SER B CA 1
ATOM 3925 C C . SER B 1 167 ? 11.249 -40.602 -7.491 1 95.41 167 SER B C 1
ATOM 3927 O O . SER B 1 167 ? 11.912 -41.256 -8.298 1 95.41 167 SER B O 1
ATOM 3929 N N . THR B 1 168 ? 10.024 -40.913 -7.243 1 94.74 168 THR B N 1
ATOM 3930 C CA . THR B 1 168 ? 9.367 -42.055 -7.87 1 94.74 168 THR B CA 1
ATOM 3931 C C . THR B 1 168 ? 8.976 -41.731 -9.309 1 94.74 168 THR B C 1
ATOM 3933 O O . THR B 1 168 ? 8.665 -42.632 -10.091 1 94.74 168 THR B O 1
ATOM 3936 N N . TYR B 1 169 ? 8.983 -40.449 -9.615 1 96.62 169 TYR B N 1
ATOM 3937 C CA . TYR B 1 169 ? 8.6 -40.052 -10.966 1 96.62 169 TYR B CA 1
ATOM 3938 C C . TYR B 1 169 ? 9.817 -39.987 -11.881 1 96.62 169 TYR B C 1
ATOM 3940 O O . TYR B 1 169 ? 10.854 -39.435 -11.506 1 96.62 169 TYR B O 1
ATOM 3948 N N . CYS B 1 170 ? 9.684 -40.577 -13.041 1 96.87 170 CYS B N 1
ATOM 3949 C CA . CYS B 1 170 ? 10.788 -40.603 -13.994 1 96.87 170 CYS B CA 1
ATOM 3950 C C . CYS B 1 170 ? 10.684 -39.447 -14.981 1 96.87 170 CYS B C 1
ATOM 3952 O O . CYS B 1 170 ? 11.696 -38.855 -15.361 1 96.87 170 CYS B O 1
ATOM 3954 N N . LYS B 1 171 ? 9.433 -39.16 -15.475 1 97.92 171 LYS B N 1
ATOM 3955 C CA . LYS B 1 171 ? 9.144 -38.076 -16.41 1 97.92 171 LYS B CA 1
ATOM 3956 C C . LYS B 1 171 ? 8.181 -37.064 -15.798 1 97.92 171 LYS B C 1
ATOM 3958 O O . LYS B 1 171 ? 7.072 -37.42 -15.393 1 97.92 171 LYS B O 1
ATOM 3963 N N . VAL B 1 172 ? 8.655 -35.854 -15.759 1 98.22 172 VAL B N 1
ATOM 3964 C CA . VAL B 1 172 ? 7.832 -34.791 -15.193 1 98.22 172 VAL B CA 1
ATOM 3965 C C . VAL B 1 172 ? 7.684 -33.657 -16.205 1 98.22 172 VAL B C 1
ATOM 3967 O O . VAL B 1 172 ? 8.64 -33.312 -16.905 1 98.22 172 VAL B O 1
ATOM 3970 N N . CYS B 1 173 ? 6.516 -33.134 -16.319 1 98.73 173 CYS B N 1
ATOM 3971 C CA . CYS B 1 173 ? 6.262 -31.992 -17.191 1 98.73 173 CYS B CA 1
ATOM 3972 C C . CYS B 1 173 ? 5.855 -30.767 -16.381 1 98.73 173 CYS B C 1
ATOM 3974 O O . CYS B 1 173 ? 4.881 -30.812 -15.627 1 98.73 173 CYS B O 1
ATOM 3976 N N . ASP B 1 174 ? 6.616 -29.732 -16.478 1 98.36 174 ASP B N 1
ATOM 3977 C CA . ASP B 1 174 ? 6.258 -28.41 -15.973 1 98.36 174 ASP B CA 1
ATOM 3978 C C . ASP B 1 174 ? 5.349 -27.674 -16.955 1 98.36 174 ASP B C 1
ATOM 3980 O O . ASP B 1 174 ? 5.83 -27.022 -17.885 1 98.36 174 ASP B O 1
ATOM 3984 N N . LEU B 1 175 ? 4.05 -27.801 -16.761 1 98.52 175 LEU B N 1
ATOM 3985 C CA . LEU B 1 175 ? 3.047 -27.264 -17.673 1 98.52 175 LEU B CA 1
ATOM 3986 C C . LEU B 1 175 ? 2.894 -25.758 -17.487 1 98.52 175 LEU B C 1
ATOM 3988 O O . LEU B 1 175 ? 2.492 -25.299 -16.416 1 98.52 175 LEU B O 1
ATOM 3992 N N . GLY B 1 176 ? 3.19 -24.991 -18.525 1 97.47 176 GLY B N 1
ATOM 3993 C CA . GLY B 1 176 ? 3.325 -23.553 -18.356 1 97.47 176 GLY B CA 1
ATOM 3994 C C . GLY B 1 176 ? 4.547 -23.16 -17.548 1 97.47 176 GLY B C 1
ATOM 3995 O O . GLY B 1 176 ? 4.451 -22.36 -16.616 1 97.47 176 GLY B O 1
ATOM 3996 N N . GLY B 1 177 ? 5.624 -23.703 -17.856 1 96.43 177 GLY B N 1
ATOM 3997 C CA . GLY B 1 177 ? 6.804 -23.659 -17.007 1 96.43 177 GLY B CA 1
ATOM 3998 C C . GLY B 1 177 ? 7.504 -22.313 -17.027 1 96.43 177 GLY B C 1
ATOM 3999 O O . GLY B 1 177 ? 8.365 -22.043 -16.188 1 96.43 177 GLY B O 1
ATOM 4000 N N . GLY B 1 178 ? 7.156 -21.486 -18.034 1 94.74 178 GLY B N 1
ATOM 4001 C CA . GLY B 1 178 ? 7.663 -20.124 -18.067 1 94.74 178 GLY B CA 1
ATOM 4002 C C . GLY B 1 178 ? 9.176 -20.052 -18.158 1 94.74 178 GLY B C 1
ATOM 4003 O O . GLY B 1 178 ? 9.781 -20.678 -19.031 1 94.74 178 GLY B O 1
ATOM 4004 N N . THR B 1 179 ? 9.783 -19.414 -17.171 1 93.24 179 THR B N 1
ATOM 4005 C CA . THR B 1 179 ? 11.221 -19.174 -17.201 1 93.24 179 THR B CA 1
ATOM 4006 C C . THR B 1 179 ? 11.986 -20.408 -16.732 1 93.24 179 THR B C 1
ATOM 4008 O O . THR B 1 179 ? 13.219 -20.421 -16.738 1 93.24 179 THR B O 1
ATOM 4011 N N . GLY B 1 180 ? 11.275 -21.435 -16.298 1 95.3 180 GLY B N 1
ATOM 4012 C CA . GLY B 1 180 ? 11.872 -22.74 -16.059 1 95.3 180 GLY B CA 1
ATOM 4013 C C . GLY B 1 180 ? 12.43 -22.893 -14.657 1 95.3 180 GLY B C 1
ATOM 4014 O O . GLY B 1 180 ? 13.011 -23.928 -14.324 1 95.3 180 GLY B O 1
ATOM 4015 N N . ASP B 1 181 ? 12.212 -21.962 -13.744 1 93.85 181 ASP B N 1
ATOM 4016 C CA . ASP B 1 181 ? 12.87 -21.934 -12.442 1 93.85 181 ASP B CA 1
ATOM 4017 C C . ASP B 1 181 ? 12.451 -23.13 -11.589 1 93.85 181 ASP B C 1
ATOM 4019 O O . ASP B 1 181 ? 13.275 -23.715 -10.883 1 93.85 181 ASP B O 1
ATOM 4023 N N . VAL B 1 182 ? 11.211 -23.487 -11.623 1 95.22 182 VAL B N 1
ATOM 4024 C CA . VAL B 1 182 ? 10.748 -24.662 -10.89 1 95.22 182 VAL B CA 1
ATOM 4025 C C . VAL B 1 182 ? 11.423 -25.915 -11.444 1 95.22 182 VAL B C 1
ATOM 4027 O O . VAL B 1 182 ? 11.914 -26.751 -10.682 1 95.22 182 VAL B O 1
ATOM 4030 N N . SER B 1 183 ? 11.487 -26.033 -12.733 1 96.53 183 SER B N 1
ATOM 4031 C CA . SER B 1 183 ? 12.11 -27.168 -13.406 1 96.53 183 SER B CA 1
ATOM 4032 C C . SER B 1 183 ? 13.592 -27.269 -13.061 1 96.53 183 SER B C 1
ATOM 4034 O O . SER B 1 183 ? 14.107 -28.364 -12.827 1 96.53 183 SER B O 1
ATOM 4036 N N . TYR B 1 184 ? 14.235 -26.133 -13.068 1 95.37 184 TYR B N 1
ATOM 4037 C CA . TYR B 1 184 ? 15.656 -26.118 -12.741 1 95.37 184 TYR B CA 1
ATOM 4038 C C . TYR B 1 184 ? 15.89 -26.574 -11.305 1 95.37 184 TYR B C 1
ATOM 4040 O O . TYR B 1 184 ? 16.826 -27.329 -11.032 1 95.37 184 TYR B O 1
ATOM 4048 N N . SER B 1 185 ? 15.086 -26.129 -10.399 1 94.17 185 SER B N 1
ATOM 4049 C CA . SER B 1 185 ? 15.185 -26.573 -9.013 1 94.17 185 SER B CA 1
ATOM 4050 C C . SER B 1 185 ? 14.959 -28.076 -8.895 1 94.17 185 SER B C 1
ATOM 4052 O O . SER B 1 185 ? 15.656 -28.757 -8.141 1 94.17 185 SER B O 1
ATOM 4054 N N . LEU B 1 186 ? 14.028 -28.648 -9.601 1 95.47 186 LEU B N 1
ATOM 4055 C CA . LEU B 1 186 ? 13.746 -30.08 -9.614 1 95.47 186 LEU B CA 1
ATOM 4056 C C . LEU B 1 186 ? 14.939 -30.863 -10.151 1 95.47 186 LEU B C 1
ATOM 4058 O O . LEU B 1 186 ? 15.277 -31.926 -9.624 1 95.47 186 LEU B O 1
ATOM 4062 N N . SER B 1 187 ? 15.509 -30.317 -11.202 1 95.43 187 SER B N 1
ATOM 4063 C CA . SER B 1 187 ? 16.633 -31.005 -11.829 1 95.43 187 SER B CA 1
ATOM 4064 C C . SER B 1 187 ? 17.805 -31.142 -10.862 1 95.43 187 SER B C 1
ATOM 4066 O O . SER B 1 187 ? 18.565 -32.11 -10.933 1 95.43 187 SER B O 1
ATOM 4068 N N . VAL B 1 188 ? 17.945 -30.172 -9.995 1 93.58 188 VAL B N 1
ATOM 4069 C CA . VAL B 1 188 ? 18.998 -30.212 -8.986 1 93.58 188 VAL B CA 1
ATOM 4070 C C . VAL B 1 188 ? 18.631 -31.217 -7.896 1 93.58 188 VAL B C 1
ATOM 4072 O O . VAL B 1 188 ? 19.476 -31.999 -7.453 1 93.58 188 VAL B O 1
ATOM 4075 N N . ALA B 1 189 ? 17.433 -31.262 -7.522 1 93.96 189 ALA B N 1
ATOM 4076 C CA . ALA B 1 189 ? 16.972 -32.124 -6.437 1 93.96 189 ALA B CA 1
ATOM 4077 C C . ALA B 1 189 ? 16.88 -33.578 -6.892 1 93.96 189 ALA B C 1
ATOM 4079 O O . ALA B 1 189 ? 17.09 -34.498 -6.099 1 93.96 189 ALA B O 1
ATOM 4080 N N . TYR B 1 190 ? 16.55 -33.787 -8.174 1 95.43 190 TYR B N 1
ATOM 4081 C CA . TYR B 1 190 ? 16.356 -35.112 -8.751 1 95.43 190 TYR B CA 1
ATOM 4082 C C . TYR B 1 190 ? 17.124 -35.254 -10.061 1 95.43 190 TYR B C 1
ATOM 4084 O O . TYR B 1 190 ? 16.53 -35.229 -11.141 1 95.43 190 TYR B O 1
ATOM 4092 N N . PRO B 1 191 ? 18.317 -35.613 -10.011 1 94.19 191 PRO B N 1
ATOM 4093 C CA . PRO B 1 191 ? 19.195 -35.585 -11.184 1 94.19 191 PRO B CA 1
ATOM 4094 C C . PRO B 1 191 ? 18.806 -36.621 -12.236 1 94.19 191 PRO B C 1
ATOM 4096 O O . PRO B 1 191 ? 19.167 -36.482 -13.408 1 94.19 191 PRO B O 1
ATOM 4099 N N . GLN B 1 192 ? 18.128 -37.624 -11.886 1 94.76 192 GLN B N 1
ATOM 4100 C CA . GLN B 1 192 ? 17.783 -38.684 -12.826 1 94.76 192 GLN B CA 1
ATOM 4101 C C . GLN B 1 192 ? 16.414 -38.439 -13.454 1 94.76 192 GLN B C 1
ATOM 4103 O O . GLN B 1 192 ? 16.004 -39.16 -14.366 1 94.76 192 GLN B O 1
ATOM 4108 N N . MET B 1 193 ? 15.706 -37.432 -12.995 1 96.39 193 MET B N 1
ATOM 4109 C CA . MET B 1 193 ? 14.363 -37.11 -13.467 1 96.39 193 MET B CA 1
ATOM 4110 C C . MET B 1 193 ? 14.415 -36.402 -14.817 1 96.39 193 MET B C 1
ATOM 4112 O O . MET B 1 193 ? 15.204 -35.475 -15.006 1 96.39 193 MET B O 1
ATOM 4116 N N . LYS B 1 194 ? 13.704 -36.922 -15.805 1 97.92 194 LYS B N 1
ATOM 4117 C CA . LYS B 1 194 ? 13.543 -36.209 -17.07 1 97.92 194 LYS B CA 1
ATOM 4118 C C . LYS B 1 194 ? 12.453 -35.146 -16.967 1 97.92 194 LYS B C 1
ATOM 4120 O O . LYS B 1 194 ? 11.294 -35.463 -16.69 1 97.92 194 LYS B O 1
ATOM 4125 N N . ILE B 1 195 ? 12.832 -33.926 -17.2 1 98.02 195 ILE B N 1
ATOM 4126 C CA . ILE B 1 195 ? 11.918 -32.81 -16.983 1 98.02 195 ILE B CA 1
ATOM 4127 C C . ILE B 1 195 ? 11.652 -32.096 -18.306 1 98.02 195 ILE B C 1
ATOM 4129 O O . ILE B 1 195 ? 12.588 -31.76 -19.036 1 98.02 195 ILE B O 1
ATOM 4133 N N . THR B 1 196 ? 10.421 -31.884 -18.661 1 98.44 196 THR B N 1
ATOM 4134 C CA . THR B 1 196 ? 10.02 -31.116 -19.834 1 98.44 196 THR B CA 1
ATOM 4135 C C . THR B 1 196 ? 9.352 -29.807 -19.421 1 98.44 196 THR B C 1
ATOM 4137 O O . THR B 1 196 ? 8.388 -29.812 -18.653 1 98.44 196 THR B O 1
ATOM 4140 N N . ILE B 1 197 ? 9.885 -28.701 -19.9 1 98.28 197 ILE B N 1
ATOM 4141 C CA . ILE B 1 197 ? 9.209 -27.414 -19.778 1 98.28 197 ILE B CA 1
ATOM 4142 C C . ILE B 1 197 ? 8.292 -27.197 -20.979 1 98.28 197 ILE B C 1
ATOM 4144 O O . ILE B 1 197 ? 8.757 -27.138 -22.12 1 98.28 197 ILE B O 1
ATOM 4148 N N . PHE B 1 198 ? 6.988 -27.114 -20.725 1 98.71 198 PHE B N 1
ATOM 4149 C CA . PHE B 1 198 ? 5.997 -26.955 -21.782 1 98.71 198 PHE B CA 1
ATOM 4150 C C . PHE B 1 198 ? 5.32 -25.593 -21.691 1 98.71 198 PHE B C 1
ATOM 4152 O O . PHE B 1 198 ? 4.683 -25.277 -20.684 1 98.71 198 PHE B O 1
ATOM 4159 N N . ASP B 1 199 ? 5.423 -24.755 -22.72 1 97.71 199 ASP B N 1
ATOM 4160 C CA . ASP B 1 199 ? 4.825 -23.424 -22.756 1 97.71 199 ASP B CA 1
ATOM 4161 C C . ASP B 1 199 ? 4.643 -22.942 -24.193 1 97.71 199 ASP B C 1
ATOM 4163 O O . ASP B 1 199 ? 4.973 -23.659 -25.14 1 97.71 199 ASP B O 1
ATOM 4167 N N . LEU B 1 200 ? 4.038 -21.82 -24.393 1 95.53 200 LEU B N 1
ATOM 4168 C CA . LEU B 1 200 ? 3.836 -21.225 -25.71 1 95.53 200 LEU B CA 1
ATOM 4169 C C . LEU B 1 200 ? 5.168 -21.005 -26.417 1 95.53 200 LEU B C 1
ATOM 4171 O O . LEU B 1 200 ? 6.196 -20.801 -25.766 1 95.53 200 LEU B O 1
ATOM 4175 N N . PRO B 1 201 ? 5.146 -20.933 -27.658 1 94.95 201 PRO B N 1
ATOM 4176 C CA . PRO B 1 201 ? 6.377 -20.86 -28.449 1 94.95 201 PRO B CA 1
ATOM 4177 C C . PRO B 1 201 ? 7.251 -19.666 -28.072 1 94.95 201 PRO B C 1
ATOM 4179 O O . PRO B 1 201 ? 8.46 -19.817 -27.879 1 94.95 201 PRO B O 1
ATOM 4182 N N . PRO B 1 202 ? 6.703 -18.469 -27.898 1 92.35 202 PRO B N 1
ATOM 4183 C CA . PRO B 1 202 ? 7.577 -17.345 -27.554 1 92.35 202 PRO B CA 1
ATOM 4184 C C . PRO B 1 202 ? 8.236 -17.506 -26.186 1 92.35 202 PRO B C 1
ATOM 4186 O O . PRO B 1 202 ? 9.359 -17.04 -25.978 1 92.35 202 PRO B O 1
ATOM 4189 N N . VAL B 1 203 ? 7.564 -18.133 -25.302 1 94.64 203 VAL B N 1
ATOM 4190 C CA . VAL B 1 203 ? 8.086 -18.335 -23.954 1 94.64 203 VAL B CA 1
ATOM 4191 C C . VAL B 1 203 ? 9.219 -19.359 -23.986 1 94.64 203 VAL B C 1
ATOM 4193 O O . VAL B 1 203 ? 10.263 -19.158 -23.362 1 94.64 203 VAL B O 1
ATOM 4196 N N . ILE B 1 204 ? 9.011 -20.408 -24.69 1 95.99 204 ILE B N 1
ATOM 4197 C CA . ILE B 1 204 ? 10.019 -21.457 -24.791 1 95.99 204 ILE B CA 1
ATOM 4198 C C . ILE B 1 204 ? 11.275 -20.903 -25.461 1 95.99 204 ILE B C 1
ATOM 4200 O O . ILE B 1 204 ? 12.395 -21.204 -25.039 1 95.99 204 ILE B O 1
ATOM 4204 N N . LYS B 1 205 ? 11.062 -20.114 -26.508 1 94.34 205 LYS B N 1
ATOM 4205 C CA . LYS B 1 205 ? 12.216 -19.495 -27.154 1 94.34 205 LYS B CA 1
ATOM 4206 C C . LYS B 1 205 ? 13.03 -18.675 -26.157 1 94.34 205 LYS B C 1
ATOM 4208 O O . LYS B 1 205 ? 14.253 -18.812 -26.084 1 94.34 205 LYS B O 1
ATOM 4213 N N . MET B 1 206 ? 12.335 -17.882 -25.394 1 92.39 206 MET B N 1
ATOM 4214 C CA . MET B 1 206 ? 12.996 -17.045 -24.396 1 92.39 206 MET B CA 1
ATOM 4215 C C . MET B 1 206 ? 13.694 -17.901 -23.345 1 92.39 206 MET B C 1
ATOM 4217 O O . MET B 1 206 ? 14.843 -17.635 -22.986 1 92.39 206 MET B O 1
ATOM 4221 N N . THR B 1 207 ? 13.029 -18.932 -22.81 1 94.39 207 THR B N 1
ATOM 4222 C CA . THR B 1 207 ? 13.534 -19.763 -21.723 1 94.39 207 THR B CA 1
ATOM 4223 C C . THR B 1 207 ? 14.743 -20.575 -22.18 1 94.39 207 THR B C 1
ATOM 4225 O O . THR B 1 207 ? 15.709 -20.734 -21.431 1 94.39 207 THR B O 1
ATOM 4228 N N . GLU B 1 208 ? 14.713 -21.05 -23.369 1 94.03 208 GLU B N 1
ATOM 4229 C CA . GLU B 1 208 ? 15.841 -21.792 -23.925 1 94.03 208 GLU B CA 1
ATOM 4230 C C . GLU B 1 208 ? 17.071 -20.9 -24.07 1 94.03 208 GLU B C 1
ATOM 4232 O O . GLU B 1 208 ? 18.187 -21.316 -23.752 1 94.03 208 GLU B O 1
ATOM 4237 N N . GLU B 1 209 ? 16.808 -19.735 -24.533 1 92.26 209 GLU B N 1
ATOM 4238 C CA . GLU B 1 209 ? 17.896 -18.786 -24.746 1 92.26 209 GLU B CA 1
ATOM 4239 C C . GLU B 1 209 ? 18.544 -18.382 -23.425 1 92.26 209 GLU B C 1
ATOM 4241 O O . GLU B 1 209 ? 19.721 -18.015 -23.39 1 92.26 209 GLU B O 1
ATOM 4246 N N . LYS B 1 210 ? 17.784 -18.405 -22.395 1 88.3 210 LYS B N 1
ATOM 4247 C CA . LYS B 1 210 ? 18.28 -17.909 -21.114 1 88.3 210 LYS B CA 1
ATOM 4248 C C . LYS B 1 210 ? 18.618 -19.062 -20.173 1 88.3 210 LYS B C 1
ATOM 4250 O O . LYS B 1 210 ? 18.83 -18.851 -18.977 1 88.3 210 LYS B O 1
ATOM 4255 N N . LYS B 1 211 ? 18.55 -20.261 -20.678 1 91.42 211 LYS B N 1
ATOM 4256 C CA . LYS B 1 211 ? 18.874 -21.432 -19.869 1 91.42 211 LYS B CA 1
ATOM 4257 C C . LYS B 1 211 ? 20.281 -21.327 -19.288 1 91.42 211 LYS B C 1
ATOM 4259 O O . LYS B 1 211 ? 21.245 -21.095 -20.021 1 91.42 211 LYS B O 1
ATOM 4264 N N . PRO B 1 212 ? 20.317 -21.506 -17.994 1 89.76 212 PRO B N 1
ATOM 4265 C CA . PRO B 1 212 ? 21.661 -21.482 -17.412 1 89.76 212 PRO B CA 1
ATOM 4266 C C . PRO B 1 212 ? 22.539 -22.629 -17.908 1 89.76 212 PRO B C 1
ATOM 4268 O O . PRO B 1 212 ? 22.043 -23.733 -18.146 1 89.76 212 PRO B O 1
ATOM 4271 N N . GLU B 1 213 ? 23.843 -22.428 -17.876 1 87.93 213 GLU B N 1
ATOM 4272 C CA . GLU B 1 213 ? 24.808 -23.395 -18.389 1 87.93 213 GLU B CA 1
ATOM 4273 C C . GLU B 1 213 ? 24.888 -24.626 -17.491 1 87.93 213 GLU B C 1
ATOM 4275 O O . GLU B 1 213 ? 25.145 -25.733 -17.967 1 87.93 213 GLU B O 1
ATOM 4280 N N . TRP B 1 214 ? 24.583 -24.356 -16.268 1 86.89 214 TRP B N 1
ATOM 4281 C CA . TRP B 1 214 ? 24.788 -25.43 -15.301 1 86.89 214 TRP B CA 1
ATOM 4282 C C . TRP B 1 214 ? 23.602 -26.388 -15.292 1 86.89 214 TRP B C 1
ATOM 4284 O O . TRP B 1 214 ? 23.641 -27.428 -14.63 1 86.89 214 TRP B O 1
ATOM 4294 N N . ILE B 1 215 ? 22.624 -26.092 -16.021 1 83.6 215 ILE B N 1
ATOM 4295 C CA . ILE B 1 215 ? 21.428 -26.926 -15.988 1 83.6 215 ILE B CA 1
ATOM 4296 C C . ILE B 1 215 ? 21.67 -28.207 -16.782 1 83.6 215 ILE B C 1
ATOM 4298 O O . ILE B 1 215 ? 22.229 -28.167 -17.881 1 83.6 215 ILE B O 1
ATOM 4302 N N . SER B 1 216 ? 21.196 -29.248 -16.213 1 78.01 216 SER B N 1
ATOM 4303 C CA . SER B 1 216 ? 21.415 -30.617 -16.668 1 78.01 216 SER B CA 1
ATOM 4304 C C . SER B 1 216 ? 20.741 -30.868 -18.013 1 78.01 216 SER B C 1
ATOM 4306 O O . SER B 1 216 ? 19.777 -30.185 -18.367 1 78.01 216 SER B O 1
ATOM 4308 N N . PRO B 1 217 ? 21.264 -31.848 -18.669 1 87.43 217 PRO B N 1
ATOM 4309 C CA . PRO B 1 217 ? 20.691 -32.241 -19.959 1 87.43 217 PRO B CA 1
ATOM 4310 C C . PRO B 1 217 ? 19.32 -32.898 -19.819 1 87.43 217 PRO B C 1
ATOM 4312 O O . PRO B 1 217 ? 18.619 -33.09 -20.816 1 87.43 217 PRO B O 1
ATOM 4315 N N . ASN B 1 218 ? 18.959 -33.17 -18.575 1 93.08 218 ASN B N 1
ATOM 4316 C CA . ASN B 1 218 ? 17.687 -33.854 -18.372 1 93.08 218 ASN B CA 1
ATOM 4317 C C . ASN B 1 218 ? 16.512 -32.882 -18.434 1 93.08 218 ASN B C 1
ATOM 4319 O O . ASN B 1 218 ? 15.364 -33.275 -18.219 1 93.08 218 ASN B O 1
ATOM 4323 N N . VAL B 1 219 ? 16.723 -31.612 -18.71 1 96.77 219 VAL B N 1
ATOM 4324 C CA . VAL B 1 219 ? 15.665 -30.626 -18.904 1 96.77 219 VAL B CA 1
ATOM 4325 C C . VAL B 1 219 ? 15.475 -30.359 -20.396 1 96.77 219 VAL B C 1
ATOM 4327 O O . VAL B 1 219 ? 16.42 -29.977 -21.09 1 96.77 219 VAL B O 1
ATOM 4330 N N . THR B 1 220 ? 14.34 -30.581 -20.862 1 96.91 220 THR B N 1
ATOM 4331 C CA . THR B 1 220 ? 14.014 -30.332 -22.262 1 96.91 220 THR B CA 1
ATOM 4332 C C . THR B 1 220 ? 12.895 -29.301 -22.382 1 96.91 220 THR B C 1
ATOM 4334 O O . THR B 1 220 ? 12.195 -29.021 -21.407 1 96.91 220 THR B O 1
ATOM 4337 N N . PHE B 1 221 ? 12.79 -28.679 -23.577 1 97.46 221 PHE B N 1
ATOM 4338 C CA . PHE B 1 221 ? 11.828 -27.621 -23.861 1 97.46 221 PHE B CA 1
ATOM 4339 C C . PHE B 1 221 ? 10.872 -28.044 -24.97 1 97.46 221 PHE B C 1
ATOM 4341 O O . PHE B 1 221 ? 11.299 -28.584 -25.993 1 97.46 221 PHE B O 1
ATOM 4348 N N . GLN B 1 222 ? 9.651 -27.869 -24.762 1 98.26 222 GLN B N 1
ATOM 4349 C CA . GLN B 1 222 ? 8.648 -28.192 -25.771 1 98.26 222 GLN B CA 1
ATOM 4350 C C . GLN B 1 222 ? 7.63 -27.064 -25.916 1 98.26 222 GLN B C 1
ATOM 4352 O O . GLN B 1 222 ? 6.995 -26.665 -24.938 1 98.26 222 GLN B O 1
ATOM 4357 N N . SER B 1 223 ? 7.458 -26.531 -27.142 1 97.81 223 SER B N 1
ATOM 4358 C CA . SER B 1 223 ? 6.491 -25.478 -27.436 1 97.81 223 SER B CA 1
ATOM 4359 C C . SER B 1 223 ? 5.098 -26.055 -27.664 1 97.81 223 SER B C 1
ATOM 4361 O O . SER B 1 223 ? 4.946 -27.077 -28.335 1 97.81 223 SER B O 1
ATOM 4363 N N . GLY B 1 224 ? 4.124 -25.401 -27.042 1 97.69 224 GLY B N 1
ATOM 4364 C CA . GLY B 1 224 ? 2.741 -25.784 -27.278 1 97.69 224 GLY B CA 1
ATOM 4365 C C . GLY B 1 224 ? 1.755 -25.024 -26.411 1 97.69 224 GLY B C 1
ATOM 4366 O O . GLY B 1 224 ? 2.149 -24.361 -25.449 1 97.69 224 GLY B O 1
ATOM 4367 N N . ASP B 1 225 ? 0.571 -25.047 -26.821 1 97.64 225 ASP B N 1
ATOM 4368 C CA . ASP B 1 225 ? -0.563 -24.525 -26.065 1 97.64 225 ASP B CA 1
ATOM 4369 C C . ASP B 1 225 ? -1.288 -25.643 -25.319 1 97.64 225 ASP B C 1
ATOM 4371 O O . ASP B 1 225 ? -1.896 -26.517 -25.94 1 97.64 225 ASP B O 1
ATOM 4375 N N . PHE B 1 226 ? -1.303 -25.583 -23.967 1 97.38 226 PHE B N 1
ATOM 4376 C CA . PHE B 1 226 ? -1.822 -26.713 -23.206 1 97.38 226 PHE B CA 1
ATOM 4377 C C . PHE B 1 226 ? -3.341 -26.777 -23.298 1 97.38 226 PHE B C 1
ATOM 4379 O O . PHE B 1 226 ? -3.96 -27.721 -22.803 1 97.38 226 PHE B O 1
ATOM 4386 N N . PHE B 1 227 ? -3.957 -25.864 -24.011 1 97.51 227 PHE B N 1
ATOM 4387 C CA . PHE B 1 227 ? -5.392 -25.926 -24.259 1 97.51 227 PHE B CA 1
ATOM 4388 C C . PHE B 1 227 ? -5.688 -26.711 -25.531 1 97.51 227 PHE B C 1
ATOM 4390 O O . PHE B 1 227 ? -6.783 -27.255 -25.691 1 97.51 227 PHE B O 1
ATOM 4397 N N . THR B 1 228 ? -4.704 -26.757 -26.46 1 97.2 228 THR B N 1
ATOM 4398 C CA . THR B 1 228 ? -5.064 -27.263 -27.78 1 97.2 228 THR B CA 1
ATOM 4399 C C . THR B 1 228 ? -4.089 -28.348 -28.228 1 97.2 228 THR B C 1
ATOM 4401 O O . THR B 1 228 ? -4.472 -29.279 -28.94 1 97.2 228 THR B O 1
ATOM 4404 N N . ASP B 1 229 ? -2.878 -28.212 -27.83 1 98.11 229 ASP B N 1
ATOM 4405 C CA . ASP B 1 229 ? -1.85 -29.109 -28.35 1 98.11 229 ASP B CA 1
ATOM 4406 C C . ASP B 1 229 ? -1.718 -30.356 -27.478 1 98.11 229 ASP B C 1
ATOM 4408 O O . ASP B 1 229 ? -2.148 -30.361 -26.323 1 98.11 229 ASP B O 1
ATOM 4412 N N . THR B 1 230 ? -1.145 -31.374 -28.059 1 97.82 230 THR B N 1
ATOM 4413 C CA . THR B 1 230 ? -0.913 -32.613 -27.325 1 97.82 230 THR B CA 1
ATOM 4414 C C . THR B 1 230 ? 0.082 -32.39 -26.19 1 97.82 230 THR B C 1
ATOM 4416 O O . THR B 1 230 ? 1.149 -31.81 -26.397 1 97.82 230 THR B O 1
ATOM 4419 N N . LEU B 1 231 ? -0.263 -32.857 -25.045 1 98.38 231 LEU B N 1
ATOM 4420 C CA . LEU B 1 231 ? 0.628 -32.738 -23.897 1 98.38 231 LEU B CA 1
ATOM 4421 C C . LEU B 1 231 ? 1.719 -33.803 -23.943 1 98.38 231 LEU B C 1
ATOM 4423 O O . LEU B 1 231 ? 1.502 -34.897 -24.469 1 98.38 231 LEU B O 1
ATOM 4427 N N . PRO B 1 232 ? 2.85 -33.47 -23.35 1 97.34 232 PRO B N 1
ATOM 4428 C CA . PRO B 1 232 ? 3.918 -34.472 -23.299 1 97.34 232 PRO B CA 1
ATOM 4429 C C . PRO B 1 232 ? 3.553 -35.679 -22.437 1 97.34 232 PRO B C 1
ATOM 4431 O O . PRO B 1 232 ? 2.793 -35.548 -21.475 1 97.34 232 PRO B O 1
ATOM 4434 N N . THR B 1 233 ? 4.165 -36.832 -22.813 1 96.39 233 THR B N 1
ATOM 4435 C CA . THR B 1 233 ? 4.048 -37.993 -21.937 1 96.39 233 THR B CA 1
ATOM 4436 C C . THR B 1 233 ? 4.758 -37.742 -20.61 1 96.39 233 THR B C 1
ATOM 4438 O O . THR B 1 233 ? 5.943 -37.405 -20.588 1 96.39 233 THR B O 1
ATOM 4441 N N . SER B 1 234 ? 4.065 -37.867 -19.5 1 97.89 234 SER B N 1
ATOM 4442 C CA . SER B 1 234 ? 4.612 -37.547 -18.186 1 97.89 234 SER B CA 1
ATOM 4443 C C . SER B 1 234 ? 3.966 -38.396 -17.096 1 97.89 234 SER B C 1
ATOM 4445 O O . SER B 1 234 ? 2.8 -38.779 -17.21 1 97.89 234 SER B O 1
ATOM 4447 N N . ASP B 1 235 ? 4.753 -38.67 -16.039 1 98.05 235 ASP B N 1
ATOM 4448 C CA . ASP B 1 235 ? 4.251 -39.345 -14.846 1 98.05 235 ASP B CA 1
ATOM 4449 C C . ASP B 1 235 ? 3.634 -38.346 -13.869 1 98.05 235 ASP B C 1
ATOM 4451 O O . ASP B 1 235 ? 2.84 -38.725 -13.005 1 98.05 235 ASP B O 1
ATOM 4455 N N . CYS B 1 236 ? 4.078 -37.168 -14.026 1 98.35 236 CYS B N 1
ATOM 4456 C CA . CYS B 1 236 ? 3.612 -36.109 -13.137 1 98.35 236 CYS B CA 1
ATOM 4457 C C . CYS B 1 236 ? 3.603 -34.763 -13.85 1 98.35 236 CYS B C 1
ATOM 4459 O O . CYS B 1 236 ? 4.575 -34.401 -14.516 1 98.35 236 CYS B O 1
ATOM 4461 N N . PHE B 1 237 ? 2.522 -34.096 -13.809 1 98.77 237 PHE B N 1
ATOM 4462 C CA . PHE B 1 237 ? 2.436 -32.723 -14.291 1 98.77 237 PHE B CA 1
ATOM 4463 C C . PHE B 1 237 ? 2.505 -31.737 -13.131 1 98.77 237 PHE B C 1
ATOM 4465 O O . PHE B 1 237 ? 1.829 -31.915 -12.116 1 98.77 237 PHE B O 1
ATOM 4472 N N . ILE B 1 238 ? 3.304 -30.695 -13.274 1 98.26 238 ILE B N 1
ATOM 4473 C CA . ILE B 1 238 ? 3.404 -29.616 -12.298 1 98.26 238 ILE B CA 1
ATOM 4474 C C . ILE B 1 238 ? 2.735 -28.358 -12.848 1 98.26 238 ILE B C 1
ATOM 4476 O O . ILE B 1 238 ? 3.07 -27.897 -13.942 1 98.26 238 ILE B O 1
ATOM 4480 N N . LEU B 1 239 ? 1.83 -27.888 -12.159 1 98.15 239 LEU B N 1
ATOM 4481 C CA . LEU B 1 239 ? 1.183 -26.615 -12.453 1 98.15 239 LEU B CA 1
ATOM 4482 C C . LEU B 1 239 ? 1.479 -25.59 -11.363 1 98.15 239 LEU B C 1
ATOM 4484 O O . LEU B 1 239 ? 0.782 -25.54 -10.347 1 98.15 239 LEU B O 1
ATOM 4488 N N . SER B 1 240 ? 2.494 -24.789 -11.582 1 96.88 240 SER B N 1
ATOM 4489 C CA . SER B 1 240 ? 2.899 -23.754 -10.635 1 96.88 240 SER B CA 1
ATOM 4490 C C . SER B 1 240 ? 2.385 -22.383 -11.061 1 96.88 240 SER B C 1
ATOM 4492 O O . SER B 1 240 ? 2.836 -21.83 -12.067 1 96.88 240 SER B O 1
ATOM 4494 N N . ASN B 1 241 ? 1.403 -21.876 -10.278 1 95.35 241 ASN B N 1
ATOM 4495 C CA . ASN B 1 241 ? 0.798 -20.583 -10.581 1 95.35 241 ASN B CA 1
ATOM 4496 C C . ASN B 1 241 ? 0.153 -20.577 -11.964 1 95.35 241 ASN B C 1
ATOM 4498 O O . ASN B 1 241 ? 0.413 -19.682 -12.771 1 95.35 241 ASN B O 1
ATOM 4502 N N . ILE B 1 242 ? -0.641 -21.588 -12.229 1 96.99 242 ILE B N 1
ATOM 4503 C CA . ILE B 1 242 ? -1.321 -21.741 -13.51 1 96.99 242 ILE B CA 1
ATOM 4504 C C . ILE B 1 242 ? -2.833 -21.692 -13.302 1 96.99 242 ILE B C 1
ATOM 4506 O O . ILE B 1 242 ? -3.53 -20.91 -13.953 1 96.99 242 ILE B O 1
ATOM 4510 N N . ILE B 1 243 ? -3.315 -22.503 -12.331 1 97.81 243 ILE B N 1
ATOM 4511 C CA . ILE B 1 243 ? -4.751 -22.71 -12.18 1 97.81 243 ILE B CA 1
ATOM 4512 C C . ILE B 1 243 ? -5.431 -21.383 -11.847 1 97.81 243 ILE B C 1
ATOM 4514 O O . ILE B 1 243 ? -6.505 -21.08 -12.373 1 97.81 243 ILE B O 1
ATOM 4518 N N . HIS B 1 244 ? -4.792 -20.568 -11.029 1 96.57 244 HIS B N 1
ATOM 4519 C CA . HIS B 1 244 ? -5.406 -19.328 -10.57 1 96.57 244 HIS B CA 1
ATOM 4520 C C . HIS B 1 244 ? -5.493 -18.305 -11.698 1 96.57 244 HIS B C 1
ATOM 4522 O O . HIS B 1 244 ? -6.171 -17.284 -11.565 1 96.57 244 HIS B O 1
ATOM 4528 N N . ASP B 1 245 ? -4.89 -18.57 -12.825 1 95.64 245 ASP B N 1
ATOM 4529 C CA . ASP B 1 245 ? -4.884 -17.635 -13.946 1 95.64 245 ASP B CA 1
ATOM 4530 C C . ASP B 1 245 ? -6.208 -17.68 -14.706 1 95.64 245 ASP B C 1
ATOM 4532 O O . ASP B 1 245 ? -6.501 -16.79 -15.506 1 95.64 245 ASP B O 1
ATOM 4536 N N . TRP B 1 246 ? -7.056 -18.637 -14.467 1 96.47 246 TRP B N 1
ATOM 4537 C CA . TRP B 1 246 ? -8.105 -18.924 -15.439 1 96.47 246 TRP B CA 1
ATOM 4538 C C . TRP B 1 246 ? -9.468 -19.012 -14.76 1 96.47 246 TRP B C 1
ATOM 4540 O O . TRP B 1 246 ? -9.567 -19.439 -13.607 1 96.47 246 TRP B O 1
ATOM 4550 N N . PRO B 1 247 ? -10.498 -18.678 -15.564 1 94.83 247 PRO B N 1
ATOM 4551 C CA . PRO B 1 247 ? -11.849 -18.947 -15.065 1 94.83 247 PRO B CA 1
ATOM 4552 C C . PRO B 1 247 ? -12.164 -20.439 -14.989 1 94.83 247 PRO B C 1
ATOM 4554 O O . PRO B 1 247 ? -11.446 -21.256 -15.571 1 94.83 247 PRO B O 1
ATOM 4557 N N . ASP B 1 248 ? -13.211 -20.824 -14.364 1 94.78 248 ASP B N 1
ATOM 4558 C CA . ASP B 1 248 ? -13.53 -22.206 -14.018 1 94.78 248 ASP B CA 1
ATOM 4559 C C . ASP B 1 248 ? -13.648 -23.072 -15.27 1 94.78 248 ASP B C 1
ATOM 4561 O O . ASP B 1 248 ? -13.225 -24.23 -15.273 1 94.78 248 ASP B O 1
ATOM 4565 N N . ASP B 1 249 ? -14.249 -22.526 -16.301 1 96.02 249 ASP B N 1
ATOM 4566 C CA . ASP B 1 249 ? -14.43 -23.318 -17.513 1 96.02 249 ASP B CA 1
ATOM 4567 C C . ASP B 1 249 ? -13.084 -23.725 -18.109 1 96.02 249 ASP B C 1
ATOM 4569 O O . ASP B 1 249 ? -12.913 -24.865 -18.546 1 96.02 249 ASP B O 1
ATOM 4573 N N . LYS B 1 250 ? -12.139 -22.858 -18.092 1 97.26 250 LYS B N 1
ATOM 4574 C CA . LYS B 1 250 ? -10.808 -23.16 -18.61 1 97.26 250 LYS B CA 1
ATOM 4575 C C . LYS B 1 250 ? -10.046 -24.084 -17.664 1 97.26 250 LYS B C 1
ATOM 4577 O O . LYS B 1 250 ? -9.264 -24.928 -18.108 1 97.26 250 LYS B O 1
ATOM 4582 N N . VAL B 1 251 ? -10.263 -23.934 -16.39 1 98.16 251 VAL B N 1
ATOM 4583 C CA . VAL B 1 251 ? -9.624 -24.801 -15.405 1 98.16 251 VAL B CA 1
ATOM 4584 C C . VAL B 1 251 ? -10.069 -26.245 -15.621 1 98.16 251 VAL B C 1
ATOM 4586 O O . VAL B 1 251 ? -9.253 -27.168 -15.565 1 98.16 251 VAL B O 1
ATOM 4589 N N . HIS B 1 252 ? -11.346 -26.428 -15.894 1 98.35 252 HIS B N 1
ATOM 4590 C CA . HIS B 1 252 ? -11.862 -27.766 -16.156 1 98.35 252 HIS B CA 1
ATOM 4591 C C . HIS B 1 252 ? -11.204 -28.379 -17.388 1 98.35 252 HIS B C 1
ATOM 4593 O O . HIS B 1 252 ? -10.907 -29.576 -17.407 1 98.35 252 HIS B O 1
ATOM 4599 N N . ILE B 1 253 ? -10.962 -27.541 -18.371 1 98.36 253 ILE B N 1
ATOM 4600 C CA . ILE B 1 253 ? -10.308 -28.021 -19.583 1 98.36 253 ILE B CA 1
ATOM 4601 C C . ILE B 1 253 ? -8.886 -28.472 -19.258 1 98.36 253 ILE B C 1
ATOM 4603 O O . ILE B 1 253 ? -8.466 -29.56 -19.66 1 98.36 253 ILE B O 1
ATOM 4607 N N . ILE B 1 254 ? -8.139 -27.691 -18.488 1 98.52 254 ILE B N 1
ATOM 4608 C CA . ILE B 1 254 ? -6.756 -27.995 -18.139 1 98.52 254 ILE B CA 1
ATOM 4609 C C . ILE B 1 254 ? -6.697 -29.302 -17.352 1 98.52 254 ILE B C 1
ATOM 4611 O O . ILE B 1 254 ? -5.923 -30.201 -17.686 1 98.52 254 ILE B O 1
ATOM 4615 N N . LEU B 1 255 ? -7.506 -29.424 -16.344 1 98.52 255 LEU B N 1
ATOM 4616 C CA . LEU B 1 255 ? -7.467 -30.579 -15.453 1 98.52 255 LEU B CA 1
ATOM 4617 C C . LEU B 1 255 ? -7.893 -31.846 -16.188 1 98.52 255 LEU B C 1
ATOM 4619 O O . LEU B 1 255 ? -7.333 -32.92 -15.957 1 98.52 255 LEU B O 1
ATOM 4623 N N . SER B 1 256 ? -8.896 -31.712 -17.051 1 98.3 256 SER B N 1
ATOM 4624 C CA . SER B 1 256 ? -9.329 -32.856 -17.848 1 98.3 256 SER B CA 1
ATOM 4625 C C . SER B 1 256 ? -8.212 -33.348 -18.761 1 98.3 256 SER B C 1
ATOM 4627 O O . SER B 1 256 ? -7.991 -34.555 -18.886 1 98.3 256 SER B O 1
ATOM 4629 N N . ARG B 1 257 ? -7.55 -32.45 -19.382 1 98.48 257 ARG B N 1
ATOM 4630 C CA . ARG B 1 257 ? -6.482 -32.807 -20.311 1 98.48 257 ARG B CA 1
ATOM 4631 C C . ARG B 1 257 ? -5.303 -33.435 -19.575 1 98.48 257 ARG B C 1
ATOM 4633 O O . ARG B 1 257 ? -4.709 -34.403 -20.056 1 98.48 257 ARG B O 1
ATOM 4640 N N . VAL B 1 258 ? -4.956 -32.896 -18.427 1 98.64 258 VAL B N 1
ATOM 4641 C CA . VAL B 1 258 ? -3.876 -33.452 -17.619 1 98.64 258 VAL B CA 1
ATOM 4642 C C . VAL B 1 258 ? -4.238 -34.868 -17.176 1 98.64 258 VAL B C 1
ATOM 4644 O O . VAL B 1 258 ? -3.433 -35.792 -17.312 1 98.64 258 VAL B O 1
ATOM 4647 N N . PHE B 1 259 ? -5.452 -35.042 -16.663 1 98.5 259 PHE B N 1
ATOM 4648 C CA . PHE B 1 259 ? -5.894 -36.348 -16.19 1 98.5 259 PHE B CA 1
ATOM 4649 C C . PHE B 1 259 ? -5.837 -37.378 -17.311 1 98.5 259 PHE B C 1
ATOM 4651 O O . PHE B 1 259 ? -5.346 -38.492 -17.114 1 98.5 259 PHE B O 1
ATOM 4658 N N . LYS B 1 260 ? -6.341 -36.995 -18.517 1 97.77 260 LYS B N 1
ATOM 4659 C CA . LYS B 1 260 ? -6.387 -37.897 -19.664 1 97.77 260 LYS B CA 1
ATOM 4660 C C . LYS B 1 260 ? -4.981 -38.277 -20.121 1 97.77 260 LYS B C 1
ATOM 4662 O O . LYS B 1 260 ? -4.768 -39.372 -20.646 1 97.77 260 LYS B O 1
ATOM 4667 N N . SER B 1 261 ? -4.048 -37.392 -19.876 1 97.97 261 SER B N 1
ATOM 4668 C CA . SER B 1 261 ? -2.69 -37.597 -20.368 1 97.97 261 SER B CA 1
ATOM 4669 C C . SER B 1 261 ? -1.874 -38.45 -19.402 1 97.97 261 SER B C 1
ATOM 4671 O O . SER B 1 261 ? -0.776 -38.898 -19.737 1 97.97 261 SER B O 1
ATOM 4673 N N . LEU B 1 262 ? -2.372 -38.69 -18.22 1 98.12 262 LEU B N 1
ATOM 4674 C CA . LEU B 1 262 ? -1.667 -39.466 -17.206 1 98.12 262 LEU B CA 1
ATOM 4675 C C . LEU B 1 262 ? -2.082 -40.932 -17.257 1 98.12 262 LEU B C 1
ATOM 4677 O O . LEU B 1 262 ? -3.244 -41.243 -17.529 1 98.12 262 LEU B O 1
ATOM 4681 N N . GLU B 1 263 ? -1.156 -41.79 -17.027 1 96.69 263 GLU B N 1
ATOM 4682 C CA . GLU B 1 263 ? -1.459 -43.193 -16.762 1 96.69 263 GLU B CA 1
ATOM 4683 C C . GLU B 1 263 ? -1.804 -43.415 -15.292 1 96.69 263 GLU B C 1
ATOM 4685 O O . GLU B 1 263 ? -1.574 -42.539 -14.456 1 96.69 263 GLU B O 1
ATOM 4690 N N . SER B 1 264 ? -2.338 -44.632 -15.043 1 95.97 264 SER B N 1
ATOM 4691 C CA . SER B 1 264 ? -2.607 -44.985 -13.653 1 95.97 264 SER B CA 1
ATOM 4692 C C . SER B 1 264 ? -1.35 -44.861 -12.798 1 95.97 264 SER B C 1
ATOM 4694 O O . SER B 1 264 ? -0.264 -45.265 -13.22 1 95.97 264 SER B O 1
ATOM 4696 N N . GLY B 1 265 ? -1.524 -44.257 -11.694 1 95.7 265 GLY B N 1
ATOM 4697 C CA . GLY B 1 265 ? -0.387 -44.028 -10.816 1 95.7 265 GLY B CA 1
ATOM 4698 C C . GLY B 1 265 ? 0.267 -42.676 -11.027 1 95.7 265 GLY B C 1
ATOM 4699 O O . GLY B 1 265 ? 1.05 -42.221 -10.191 1 95.7 265 GLY B O 1
ATOM 4700 N N . GLY B 1 266 ? -0.1 -41.987 -12.14 1 97.78 266 GLY B N 1
ATOM 4701 C CA . GLY B 1 266 ? 0.405 -40.649 -12.403 1 97.78 266 GLY B CA 1
ATOM 4702 C C . GLY B 1 266 ? -0.174 -39.6 -11.473 1 97.78 266 GLY B C 1
ATOM 4703 O O . GLY B 1 266 ? -1.154 -39.857 -10.771 1 97.78 266 GLY B O 1
ATOM 4704 N N . SER B 1 267 ? 0.522 -38.404 -11.402 1 98.49 267 SER B N 1
ATOM 4705 C CA . SER B 1 267 ? 0.1 -37.406 -10.425 1 98.49 267 SER B CA 1
ATOM 4706 C C . SER B 1 267 ? 0.082 -36.009 -11.035 1 98.49 267 SER B C 1
ATOM 4708 O O . SER B 1 267 ? 0.669 -35.781 -12.095 1 98.49 267 SER B O 1
ATOM 4710 N N . ILE B 1 268 ? -0.632 -35.195 -10.397 1 98.67 268 ILE B N 1
ATOM 4711 C CA . ILE B 1 268 ? -0.602 -33.758 -10.647 1 98.67 268 ILE B CA 1
ATOM 4712 C C . ILE B 1 268 ? -0.121 -33.026 -9.396 1 98.67 268 ILE B C 1
ATOM 4714 O O . ILE B 1 268 ? -0.506 -33.375 -8.278 1 98.67 268 ILE B O 1
ATOM 4718 N N . LEU B 1 269 ? 0.811 -32.146 -9.54 1 98.36 269 LEU B N 1
ATOM 4719 C CA . LEU B 1 269 ? 1.287 -31.26 -8.483 1 98.36 269 LEU B CA 1
ATOM 4720 C C . LEU B 1 269 ? 0.876 -29.817 -8.758 1 98.36 269 LEU B C 1
ATOM 4722 O O . LEU B 1 269 ? 1.273 -29.236 -9.771 1 98.36 269 LEU B O 1
ATOM 4726 N N . VAL B 1 270 ? 0.063 -29.219 -7.927 1 98.28 270 VAL B N 1
ATOM 4727 C CA . VAL B 1 270 ? -0.385 -27.835 -8.051 1 98.28 270 VAL B CA 1
ATOM 4728 C C . VAL B 1 270 ? 0.277 -26.979 -6.973 1 98.28 270 VAL B C 1
ATOM 4730 O O . VAL B 1 270 ? 0.17 -27.279 -5.782 1 98.28 270 VAL B O 1
ATOM 4733 N N . ALA B 1 271 ? 0.974 -25.948 -7.425 1 96.88 271 ALA B N 1
ATOM 4734 C CA . ALA B 1 271 ? 1.666 -25.067 -6.488 1 96.88 271 ALA B CA 1
ATOM 4735 C C . ALA B 1 271 ? 1.163 -23.632 -6.612 1 96.88 271 ALA B C 1
ATOM 4737 O O . ALA B 1 271 ? 1.404 -22.968 -7.623 1 96.88 271 ALA B O 1
ATOM 4738 N N . GLU B 1 272 ? 0.509 -23.102 -5.671 1 95.31 272 GLU B N 1
ATOM 4739 C CA . GLU B 1 272 ? 0.013 -21.733 -5.57 1 95.31 272 GLU B CA 1
ATOM 4740 C C . GLU B 1 272 ? -0.451 -21.417 -4.151 1 95.31 272 GLU B C 1
ATOM 4742 O O . GLU B 1 272 ? -0.756 -22.326 -3.375 1 95.31 272 GLU B O 1
ATOM 4747 N N . ARG B 1 273 ? -0.396 -20.155 -3.813 1 95.31 273 ARG B N 1
ATOM 4748 C CA . ARG B 1 273 ? -0.829 -19.78 -2.471 1 95.31 273 ARG B CA 1
ATOM 4749 C C . ARG B 1 273 ? -2.323 -20.026 -2.289 1 95.31 273 ARG B C 1
ATOM 4751 O O . ARG B 1 273 ? -3.133 -19.605 -3.118 1 95.31 273 ARG B O 1
ATOM 4758 N N . LEU B 1 274 ? -2.672 -20.733 -1.208 1 97.26 274 LEU B N 1
ATOM 4759 C CA . LEU B 1 274 ? -4.063 -21.101 -0.967 1 97.26 274 LEU B CA 1
ATOM 4760 C C . LEU B 1 274 ? -4.715 -20.142 0.023 1 97.26 274 LEU B C 1
ATOM 4762 O O . LEU B 1 274 ? -4.061 -19.66 0.951 1 97.26 274 LEU B O 1
ATOM 4766 N N . LEU B 1 275 ? -5.965 -19.912 -0.229 1 97.5 275 LEU B N 1
ATOM 4767 C CA . LEU B 1 275 ? -6.778 -19.261 0.791 1 97.5 275 LEU B CA 1
ATOM 4768 C C . LEU B 1 275 ? -7.07 -20.215 1.945 1 97.5 275 LEU B C 1
ATOM 4770 O O . LEU B 1 275 ? -7.144 -21.43 1.747 1 97.5 275 LEU B O 1
ATOM 4774 N N . ASP B 1 276 ? -7.223 -19.645 3.16 1 96.75 276 ASP B N 1
ATOM 4775 C CA . ASP B 1 276 ? -7.805 -20.444 4.234 1 96.75 276 ASP B CA 1
ATOM 4776 C C . ASP B 1 276 ? -9.195 -20.947 3.852 1 96.75 276 ASP B C 1
ATOM 4778 O O . ASP B 1 276 ? -9.892 -20.316 3.054 1 96.75 276 ASP B O 1
ATOM 4782 N N . ASP B 1 277 ? -9.617 -21.99 4.442 1 94.46 277 ASP B N 1
ATOM 4783 C CA . ASP B 1 277 ? -10.895 -22.587 4.068 1 94.46 277 ASP B CA 1
ATOM 4784 C C . ASP B 1 277 ? -12.053 -21.637 4.366 1 94.46 277 ASP B C 1
ATOM 4786 O O . ASP B 1 277 ? -13.058 -21.63 3.651 1 94.46 277 ASP B O 1
ATOM 4790 N N . ASP B 1 278 ? -11.936 -20.852 5.401 1 94.46 278 ASP B N 1
ATOM 4791 C CA . ASP B 1 278 ? -12.993 -19.893 5.71 1 94.46 278 ASP B CA 1
ATOM 4792 C C . ASP B 1 278 ? -12.739 -18.555 5.02 1 94.46 278 ASP B C 1
ATOM 4794 O O . ASP B 1 278 ? -13.475 -17.59 5.236 1 94.46 278 ASP B O 1
ATOM 4798 N N . LYS B 1 279 ? -11.587 -18.45 4.297 1 96.23 279 LYS B N 1
ATOM 4799 C CA . LYS B 1 279 ? -11.211 -17.334 3.435 1 96.23 279 LYS B CA 1
ATOM 4800 C C . LYS B 1 279 ? -10.954 -16.071 4.251 1 96.23 279 LYS B C 1
ATOM 4802 O O . LYS B 1 279 ? -11.186 -14.958 3.773 1 96.23 279 LYS B O 1
ATOM 4807 N N . ARG B 1 280 ? -10.523 -16.226 5.439 1 97.11 280 ARG B N 1
ATOM 4808 C CA . ARG B 1 280 ? -10.152 -15.067 6.245 1 97.11 280 ARG B CA 1
ATOM 4809 C C . ARG B 1 280 ? -8.709 -14.652 5.977 1 97.11 280 ARG B C 1
ATOM 4811 O O . ARG B 1 280 ? -8.285 -13.567 6.379 1 97.11 280 ARG B O 1
ATOM 4818 N N . GLY B 1 281 ? -8.035 -15.499 5.26 1 95.77 281 GLY B N 1
ATOM 4819 C CA . GLY B 1 281 ? -6.663 -15.204 4.881 1 95.77 281 GLY B CA 1
ATOM 4820 C C . GLY B 1 281 ? -6.061 -16.248 3.958 1 95.77 281 GLY B C 1
ATOM 4821 O O . GLY B 1 281 ? -6.774 -17.109 3.439 1 95.77 281 GLY B O 1
ATOM 4822 N N . PRO B 1 282 ? -4.796 -16.154 3.824 1 95.86 282 PRO B N 1
ATOM 4823 C CA . PRO B 1 282 ? -3.885 -15.051 4.138 1 95.86 282 PRO B CA 1
ATOM 4824 C C . PRO B 1 282 ? -4.002 -13.89 3.154 1 95.86 282 PRO B C 1
ATOM 4826 O O . PRO B 1 282 ? -4.519 -14.063 2.047 1 95.86 282 PRO B O 1
ATOM 4829 N N . PRO B 1 283 ? -3.475 -12.637 3.423 1 95.35 283 PRO B N 1
ATOM 4830 C CA . PRO B 1 283 ? -3.632 -11.461 2.564 1 95.35 283 PRO B CA 1
ATOM 4831 C C . PRO B 1 283 ? -2.974 -11.636 1.197 1 95.35 283 PRO B C 1
ATOM 4833 O O . PRO B 1 283 ? -3.483 -11.13 0.194 1 95.35 283 PRO B O 1
ATOM 4836 N N . GLU B 1 284 ? -1.841 -12.364 1.184 1 94.35 284 GLU B N 1
ATOM 4837 C CA . GLU B 1 284 ? -1.124 -12.503 -0.081 1 94.35 284 GLU B CA 1
ATOM 4838 C C . GLU B 1 284 ? -1.957 -13.267 -1.106 1 94.35 284 GLU B C 1
ATOM 4840 O O . GLU B 1 284 ? -1.907 -12.969 -2.301 1 94.35 284 GLU B O 1
ATOM 4845 N N . ALA B 1 285 ? -2.72 -14.224 -0.632 1 96.36 285 ALA B N 1
ATOM 4846 C CA . ALA B 1 285 ? -3.585 -14.981 -1.533 1 96.36 285 ALA B CA 1
ATOM 4847 C C . ALA B 1 285 ? -4.734 -14.117 -2.044 1 96.36 285 ALA B C 1
ATOM 4849 O O . ALA B 1 285 ? -5.102 -14.194 -3.219 1 96.36 285 ALA B O 1
ATOM 4850 N N . HIS B 1 286 ? -5.28 -13.282 -1.195 1 97.78 286 HIS B N 1
ATOM 4851 C CA . HIS B 1 286 ? -6.354 -12.385 -1.605 1 97.78 286 HIS B CA 1
ATOM 4852 C C . HIS B 1 286 ? -5.861 -11.368 -2.629 1 97.78 286 HIS B C 1
ATOM 4854 O O . HIS B 1 286 ? -6.537 -11.109 -3.628 1 97.78 286 HIS B O 1
ATOM 4860 N N . ILE B 1 287 ? -4.714 -10.819 -2.359 1 96.59 287 ILE B N 1
ATOM 4861 C CA . ILE B 1 287 ? -4.127 -9.822 -3.248 1 96.59 287 ILE B CA 1
ATOM 4862 C C . ILE B 1 287 ? -3.911 -10.429 -4.633 1 96.59 287 ILE B C 1
ATOM 4864 O O . ILE B 1 287 ? -4.368 -9.878 -5.637 1 96.59 287 ILE B O 1
ATOM 4868 N N . MET B 1 288 ? -3.323 -11.514 -4.659 1 95.18 288 MET B N 1
ATOM 4869 C CA . MET B 1 288 ? -3.033 -12.149 -5.942 1 95.18 288 MET B CA 1
ATOM 4870 C C . MET B 1 288 ? -4.32 -12.576 -6.641 1 95.18 288 MET B C 1
ATOM 4872 O O . MET B 1 288 ? -4.42 -12.501 -7.867 1 95.18 288 MET B O 1
ATOM 4876 N N . SER B 1 289 ? -5.272 -13.014 -5.87 1 97.13 289 SER B N 1
ATOM 4877 C CA . SER B 1 289 ? -6.557 -13.402 -6.443 1 97.13 289 SER B CA 1
ATOM 4878 C C . SER B 1 289 ? -7.21 -12.235 -7.176 1 97.13 289 SER B C 1
ATOM 4880 O O . SER B 1 289 ? -7.698 -12.394 -8.297 1 97.13 289 SER B O 1
ATOM 4882 N N . LEU B 1 290 ? -7.201 -11.092 -6.598 1 96.86 290 LEU B N 1
ATOM 4883 C CA . LEU B 1 290 ? -7.822 -9.915 -7.195 1 96.86 290 LEU B CA 1
ATOM 4884 C C . LEU B 1 290 ? -7.054 -9.465 -8.434 1 96.86 290 LEU B C 1
ATOM 4886 O O . LEU B 1 290 ? -7.657 -9.049 -9.426 1 96.86 290 LEU B O 1
ATOM 4890 N N . ILE B 1 291 ? -5.764 -9.54 -8.355 1 94.2 291 ILE B N 1
ATOM 4891 C CA . ILE B 1 291 ? -4.956 -9.202 -9.521 1 94.2 291 ILE B CA 1
ATOM 4892 C C . ILE B 1 291 ? -5.311 -10.13 -10.681 1 94.2 291 ILE B C 1
ATOM 4894 O O . ILE B 1 291 ? -5.537 -9.672 -11.804 1 94.2 291 ILE B O 1
ATOM 4898 N N . MET B 1 292 ? -5.416 -11.417 -10.421 1 95.13 292 MET B N 1
ATOM 4899 C CA . MET B 1 292 ? -5.727 -12.381 -11.472 1 95.13 292 MET B CA 1
ATOM 4900 C C . MET B 1 292 ? -7.136 -12.161 -12.013 1 95.13 292 MET B C 1
ATOM 4902 O O . MET B 1 292 ? -7.386 -12.36 -13.203 1 95.13 292 MET B O 1
ATOM 4906 N N . THR B 1 293 ? -8.009 -11.787 -11.154 1 95.89 293 THR B N 1
ATOM 4907 C CA . THR B 1 293 ? -9.373 -11.504 -11.585 1 95.89 293 THR B CA 1
ATOM 4908 C C . THR B 1 293 ? -9.397 -10.35 -12.583 1 95.89 293 THR B C 1
ATOM 4910 O O . THR B 1 293 ? -10.069 -10.428 -13.614 1 95.89 293 THR B O 1
ATOM 4913 N N . VAL B 1 294 ? -8.657 -9.321 -12.297 1 94.47 294 VAL B N 1
ATOM 4914 C CA . VAL B 1 294 ? -8.648 -8.141 -13.155 1 94.47 294 VAL B CA 1
ATOM 4915 C C . VAL B 1 294 ? -7.926 -8.457 -14.462 1 94.47 294 VAL B C 1
ATOM 4917 O O . VAL B 1 294 ? -8.35 -8.021 -15.535 1 94.47 294 VAL B O 1
ATOM 4920 N N . LEU B 1 295 ? -6.906 -9.268 -14.381 1 91.26 295 LEU B N 1
ATOM 4921 C CA . LEU B 1 295 ? -6.063 -9.502 -15.548 1 91.26 295 LEU B CA 1
ATOM 4922 C C . LEU B 1 295 ? -6.646 -10.603 -16.428 1 91.26 295 LEU B C 1
ATOM 4924 O O . LEU B 1 295 ? -6.604 -10.51 -17.657 1 91.26 295 LEU B O 1
ATOM 4928 N N . LEU B 1 296 ? -7.232 -11.695 -15.735 1 91.98 296 LEU B N 1
ATOM 4929 C CA . LEU B 1 296 ? -7.441 -12.918 -16.502 1 91.98 296 LEU B CA 1
ATOM 4930 C C . LEU B 1 296 ? -8.765 -13.576 -16.127 1 91.98 296 LEU B C 1
ATOM 4932 O O . LEU B 1 296 ? -9.049 -14.696 -16.555 1 91.98 296 LEU B O 1
ATOM 4936 N N . SER B 1 297 ? -9.525 -12.936 -15.294 1 94.21 297 SER B N 1
ATOM 4937 C CA . SER B 1 297 ? -10.779 -13.496 -14.8 1 94.21 297 SER B CA 1
ATOM 4938 C C . SER B 1 297 ? -10.539 -14.78 -14.014 1 94.21 297 SER B C 1
ATOM 4940 O O . SER B 1 297 ? -11.376 -15.685 -14.022 1 94.21 297 SER B O 1
ATOM 4942 N N . GLY B 1 298 ? -9.307 -14.89 -13.445 1 95.79 298 GLY B N 1
ATOM 4943 C CA . GLY B 1 298 ? -8.941 -16.009 -12.592 1 95.79 298 GLY B CA 1
ATOM 4944 C C . GLY B 1 298 ? -9.206 -15.75 -11.121 1 95.79 298 GLY B C 1
ATOM 4945 O O . GLY B 1 298 ? -9.886 -14.784 -10.768 1 95.79 298 GLY B O 1
ATOM 4946 N N . LYS B 1 299 ? -8.741 -16.693 -10.268 1 97.19 299 LYS B N 1
ATOM 4947 C CA . LYS B 1 299 ? -8.906 -16.54 -8.825 1 97.19 299 LYS B CA 1
ATOM 4948 C C . LYS B 1 299 ? -8.069 -17.565 -8.064 1 97.19 299 LYS B C 1
ATOM 4950 O O . LYS B 1 299 ? -7.718 -18.615 -8.608 1 97.19 299 LYS B O 1
ATOM 4955 N N . HIS B 1 300 ? -7.783 -17.219 -6.831 1 97.89 300 HIS B N 1
ATOM 4956 C CA . HIS B 1 300 ? -7.216 -18.199 -5.911 1 97.89 300 HIS B CA 1
ATOM 4957 C C . HIS B 1 300 ? -8.311 -19 -5.215 1 97.89 300 HIS B C 1
ATOM 4959 O O . HIS B 1 300 ? -9.459 -18.555 -5.139 1 97.89 300 HIS B O 1
ATOM 4965 N N . ARG B 1 301 ? -7.937 -20.152 -4.769 1 97.77 301 ARG B N 1
ATOM 4966 C CA . ARG B 1 301 ? -8.868 -21.093 -4.156 1 97.77 301 ARG B CA 1
ATOM 4967 C C . ARG B 1 301 ? -8.329 -21.61 -2.827 1 97.77 301 ARG B C 1
ATOM 4969 O O . ARG B 1 301 ? -7.129 -21.518 -2.56 1 97.77 301 ARG B O 1
ATOM 4976 N N . SER B 1 302 ? -9.23 -22.064 -1.959 1 97.38 302 SER B N 1
ATOM 4977 C CA . SER B 1 302 ? -8.83 -22.773 -0.747 1 97.38 302 SER B CA 1
ATOM 4978 C C . SER B 1 302 ? -8.45 -24.218 -1.052 1 97.38 302 SER B C 1
ATOM 4980 O O . SER B 1 302 ? -8.677 -24.704 -2.161 1 97.38 302 SER B O 1
ATOM 4982 N N . PHE B 1 303 ? -7.842 -24.855 -0.034 1 97.56 303 PHE B N 1
ATOM 4983 C CA . PHE B 1 303 ? -7.521 -26.266 -0.209 1 97.56 303 PHE B CA 1
ATOM 4984 C C . PHE B 1 303 ? -8.788 -27.088 -0.414 1 97.56 303 PHE B C 1
ATOM 4986 O O . PHE B 1 303 ? -8.812 -28.008 -1.235 1 97.56 303 PHE B O 1
ATOM 4993 N N . LYS B 1 304 ? -9.778 -26.764 0.286 1 96.65 304 LYS B N 1
ATOM 4994 C CA . LYS B 1 304 ? -11.05 -27.467 0.146 1 96.65 304 LYS B CA 1
ATOM 4995 C C . LYS B 1 304 ? -11.579 -27.366 -1.282 1 96.65 304 LYS B C 1
ATOM 4997 O O . LYS B 1 304 ? -11.983 -28.37 -1.872 1 96.65 304 LYS B O 1
ATOM 5002 N N . GLU B 1 305 ? -11.57 -26.189 -1.808 1 96.74 305 GLU B N 1
ATOM 5003 C CA . GLU B 1 305 ? -12.054 -25.965 -3.167 1 96.74 305 GLU B CA 1
ATOM 5004 C C . GLU B 1 305 ? -11.187 -26.695 -4.188 1 96.74 305 GLU B C 1
ATOM 5006 O O . GLU B 1 305 ? -11.705 -27.317 -5.119 1 96.74 305 GLU B O 1
ATOM 5011 N N . MET B 1 306 ? -9.868 -26.613 -4.053 1 97.85 306 MET B N 1
ATOM 5012 C CA . MET B 1 306 ? -8.94 -27.254 -4.981 1 97.85 306 MET B CA 1
ATOM 5013 C C . MET B 1 306 ? -9.072 -28.772 -4.92 1 97.85 306 MET B C 1
ATOM 5015 O O . MET B 1 306 ? -9.05 -29.444 -5.953 1 97.85 306 MET B O 1
ATOM 5019 N N . SER B 1 307 ? -9.181 -29.259 -3.668 1 98.12 307 SER B N 1
ATOM 5020 C CA . SER B 1 307 ? -9.327 -30.7 -3.486 1 98.12 307 SER B CA 1
ATOM 5021 C C . SER B 1 307 ? -10.597 -31.215 -4.154 1 98.12 307 SER B C 1
ATOM 5023 O O . SER B 1 307 ? -10.584 -32.267 -4.797 1 98.12 307 SER B O 1
ATOM 5025 N N . GLU B 1 308 ? -11.67 -30.489 -3.978 1 97.42 308 GLU B N 1
ATOM 5026 C CA . GLU B 1 308 ? -12.933 -30.861 -4.609 1 97.42 308 GLU B CA 1
ATOM 5027 C C . GLU B 1 308 ? -12.821 -30.827 -6.13 1 97.42 308 GLU B C 1
ATOM 5029 O O . GLU B 1 308 ? -13.327 -31.718 -6.816 1 97.42 308 GLU B O 1
ATOM 5034 N N . LEU B 1 309 ? -12.214 -29.826 -6.603 1 97.75 309 LEU B N 1
ATOM 5035 C CA . LEU B 1 309 ? -12.009 -29.681 -8.04 1 97.75 309 LEU B CA 1
ATOM 5036 C C . LEU B 1 309 ? -11.207 -30.853 -8.596 1 97.75 309 LEU B C 1
ATOM 5038 O O . LEU B 1 309 ? -11.565 -31.422 -9.63 1 97.75 309 LEU B O 1
ATOM 5042 N N . LEU B 1 310 ? -10.131 -31.211 -7.938 1 98.58 310 LEU B N 1
ATOM 5043 C CA . LEU B 1 310 ? -9.281 -32.315 -8.37 1 98.58 310 LEU B CA 1
ATOM 5044 C C . LEU B 1 310 ? -10.039 -33.638 -8.318 1 98.58 310 LEU B C 1
ATOM 5046 O O . LEU B 1 310 ? -9.948 -34.447 -9.244 1 98.58 310 LEU B O 1
ATOM 5050 N N . ARG B 1 311 ? -10.827 -33.837 -7.32 1 98.27 311 ARG B N 1
ATOM 5051 C C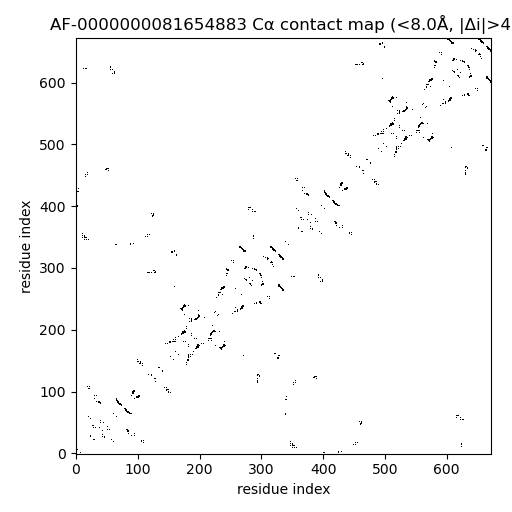A . ARG B 1 311 ? -11.599 -35.067 -7.178 1 98.27 311 ARG B CA 1
ATOM 5052 C C . ARG B 1 311 ? -12.667 -35.171 -8.262 1 98.27 311 ARG B C 1
ATOM 5054 O O . ARG B 1 311 ? -12.951 -36.263 -8.759 1 98.27 311 ARG B O 1
ATOM 5061 N N . GLN B 1 312 ? -13.259 -34.083 -8.57 1 97.8 312 GLN B N 1
ATOM 5062 C CA . GLN B 1 312 ? -14.257 -34.043 -9.633 1 97.8 312 GLN B CA 1
ATOM 5063 C C . GLN B 1 312 ? -13.67 -34.524 -10.957 1 97.8 312 GLN B C 1
ATOM 5065 O O . GLN B 1 312 ? -14.395 -35.036 -11.813 1 97.8 312 GLN B O 1
ATOM 5070 N N . HIS B 1 313 ? -12.421 -34.393 -11.14 1 98.15 313 HIS B N 1
ATOM 5071 C CA . HIS B 1 313 ? -11.778 -34.796 -12.386 1 98.15 313 HIS B CA 1
ATOM 5072 C C . HIS B 1 313 ? -11.14 -36.174 -12.256 1 98.15 313 HIS B C 1
ATOM 5074 O O . HIS B 1 313 ? -10.394 -36.604 -13.138 1 98.15 313 HIS B O 1
ATOM 5080 N N . GLY B 1 314 ? -11.322 -36.825 -11.13 1 98.01 314 GLY B N 1
ATOM 5081 C CA . GLY B 1 314 ? -10.958 -38.228 -11.01 1 98.01 314 GLY B CA 1
ATOM 5082 C C . GLY B 1 314 ? -9.711 -38.453 -10.176 1 98.01 314 GLY B C 1
ATOM 5083 O O . GLY B 1 314 ? -9.337 -39.595 -9.904 1 98.01 314 GLY B O 1
ATOM 5084 N N . PHE B 1 315 ? -9.062 -37.413 -9.711 1 98.66 315 PHE B N 1
ATOM 5085 C CA . PHE B 1 315 ? -7.871 -37.578 -8.886 1 98.66 315 PHE B CA 1
ATOM 5086 C C . PHE B 1 315 ? -8.245 -38.035 -7.481 1 98.66 315 PHE B C 1
ATOM 5088 O O . PHE B 1 315 ? -9.316 -37.693 -6.976 1 98.66 315 PHE B O 1
ATOM 5095 N N . VAL B 1 316 ? -7.298 -38.724 -6.89 1 97.99 316 VAL B N 1
ATOM 5096 C CA . VAL B 1 316 ? -7.509 -39.23 -5.538 1 97.99 316 VAL B CA 1
ATOM 5097 C C . VAL B 1 316 ? -6.276 -38.947 -4.682 1 97.99 316 VAL B C 1
ATOM 5099 O O . VAL B 1 316 ? -5.299 -38.367 -5.162 1 97.99 316 VAL B O 1
ATOM 5102 N N . ASP B 1 317 ? -6.317 -39.281 -3.359 1 97.22 317 ASP B N 1
ATOM 5103 C CA . ASP B 1 317 ? -5.212 -39.122 -2.418 1 97.22 317 ASP B CA 1
ATOM 5104 C C . ASP B 1 317 ? -4.655 -37.7 -2.461 1 97.22 317 ASP B C 1
ATOM 5106 O O . ASP B 1 317 ? -3.459 -37.503 -2.684 1 97.22 317 ASP B O 1
ATOM 5110 N N . VAL B 1 318 ? -5.467 -36.759 -2.326 1 98.4 318 VAL B N 1
ATOM 5111 C CA . VAL B 1 318 ? -5.1 -35.348 -2.393 1 98.4 318 VAL B CA 1
ATOM 5112 C C . VAL B 1 318 ? -4.452 -34.919 -1.079 1 98.4 318 VAL B C 1
ATOM 5114 O O . VAL B 1 318 ? -5.075 -34.998 -0.018 1 98.4 318 VAL B O 1
ATOM 5117 N N . LYS B 1 319 ? -3.211 -34.517 -1.142 1 97.9 319 LYS B N 1
ATOM 5118 C CA . LYS B 1 319 ? -2.438 -34.059 0.009 1 97.9 319 LYS B CA 1
ATOM 5119 C C . LYS B 1 319 ? -1.936 -32.633 -0.198 1 97.9 319 LYS B C 1
ATOM 5121 O O . LYS B 1 319 ? -1.715 -32.205 -1.333 1 97.9 319 LYS B O 1
ATOM 5126 N N . VAL B 1 320 ? -1.723 -31.895 0.907 1 97.69 320 VAL B N 1
ATOM 5127 C CA . VAL B 1 320 ? -1.25 -30.518 0.804 1 97.69 320 VAL B CA 1
ATOM 5128 C C . VAL B 1 320 ? -0.088 -30.297 1.77 1 97.69 320 VAL B C 1
ATOM 5130 O O . VAL B 1 320 ? -0.029 -30.92 2.833 1 97.69 320 VAL B O 1
ATOM 5133 N N . LYS B 1 321 ? 0.846 -29.537 1.387 1 96.43 321 LYS B N 1
ATOM 5134 C CA . LYS B 1 321 ? 1.899 -28.988 2.236 1 96.43 321 LYS B CA 1
ATOM 5135 C C . LYS B 1 321 ? 1.883 -27.462 2.213 1 96.43 321 LYS B C 1
ATOM 5137 O O . LYS B 1 321 ? 2.054 -26.85 1.157 1 96.43 321 LYS B O 1
ATOM 5142 N N . ASN B 1 322 ? 1.667 -26.887 3.334 1 92.37 322 ASN B N 1
ATOM 5143 C CA . ASN B 1 322 ? 1.787 -25.442 3.493 1 92.37 322 ASN B CA 1
ATOM 5144 C C . ASN B 1 322 ? 3.219 -25.031 3.825 1 92.37 322 ASN B C 1
ATOM 5146 O O . ASN B 1 322 ? 3.776 -25.467 4.834 1 92.37 322 ASN B O 1
ATOM 5150 N N . ILE B 1 323 ? 3.758 -24.281 2.982 1 87.39 323 ILE B N 1
ATOM 5151 C CA . ILE B 1 323 ? 5.164 -23.93 3.149 1 87.39 323 ILE B CA 1
ATOM 5152 C C . ILE B 1 323 ? 5.279 -22.535 3.761 1 87.39 323 ILE B C 1
ATOM 5154 O O . ILE B 1 323 ? 4.762 -21.563 3.206 1 87.39 323 ILE B O 1
ATOM 5158 N N . GLN B 1 324 ? 6.027 -22.432 4.813 1 79.02 324 GLN B N 1
ATOM 5159 C CA . GLN B 1 324 ? 6.233 -21.16 5.498 1 79.02 324 GLN B CA 1
ATOM 5160 C C . GLN B 1 324 ? 7.149 -20.243 4.693 1 79.02 324 GLN B C 1
ATOM 5162 O O . GLN B 1 324 ? 8.078 -20.711 4.031 1 79.02 324 GLN B O 1
ATOM 5167 N N . LEU B 1 325 ? 6.885 -18.931 4.747 1 76.4 325 LEU B N 1
ATOM 5168 C CA . LEU B 1 325 ? 7.686 -17.888 4.115 1 76.4 325 LEU B CA 1
ATOM 5169 C C . LEU B 1 325 ? 7.761 -18.099 2.607 1 76.4 325 LEU B C 1
ATOM 5171 O O . LEU B 1 325 ? 8.819 -17.914 2.001 1 76.4 325 LEU B O 1
ATOM 5175 N N . SER B 1 326 ? 6.757 -18.821 2.088 1 84.5 326 SER B N 1
ATOM 5176 C CA . SER B 1 326 ? 6.593 -19.01 0.65 1 84.5 326 SER B CA 1
ATOM 5177 C C . SER B 1 326 ? 5.274 -18.42 0.161 1 84.5 326 SER B C 1
ATOM 5179 O O . SER B 1 326 ? 4.38 -18.139 0.962 1 84.5 326 SER B O 1
ATOM 5181 N N . LEU B 1 327 ? 5.309 -18.144 -1.065 1 89.42 327 LEU B N 1
ATOM 5182 C CA . LEU B 1 327 ? 4.077 -17.669 -1.685 1 89.42 327 LEU B CA 1
ATOM 5183 C C . LEU B 1 327 ? 3.355 -18.806 -2.4 1 89.42 327 LEU B C 1
ATOM 5185 O O . LEU B 1 327 ? 2.434 -18.566 -3.185 1 89.42 327 LEU B O 1
ATOM 5189 N N . ALA B 1 328 ? 3.831 -20.035 -2.086 1 91.85 328 ALA B N 1
ATOM 5190 C CA . ALA B 1 328 ? 3.167 -21.18 -2.705 1 91.85 328 ALA B CA 1
ATOM 5191 C C . ALA B 1 328 ? 2.92 -22.288 -1.686 1 91.85 328 ALA B C 1
ATOM 5193 O O . ALA B 1 328 ? 3.779 -22.57 -0.846 1 91.85 328 ALA B O 1
ATOM 5194 N N . ASP B 1 329 ? 1.779 -22.75 -1.621 1 95.99 329 ASP B N 1
ATOM 5195 C CA . ASP B 1 329 ? 1.444 -24.069 -1.094 1 95.99 329 ASP B CA 1
ATOM 5196 C C . ASP B 1 329 ? 1.447 -25.12 -2.202 1 95.99 329 ASP B C 1
ATOM 5198 O O . ASP B 1 329 ? 1.349 -24.784 -3.384 1 95.99 329 ASP B O 1
ATOM 5202 N N . VAL B 1 330 ? 1.667 -26.381 -1.773 1 97.42 330 VAL B N 1
ATOM 5203 C CA . VAL B 1 330 ? 1.802 -27.415 -2.794 1 97.42 330 VAL B CA 1
ATOM 5204 C C . VAL B 1 330 ? 0.801 -28.537 -2.529 1 97.42 330 VAL B C 1
ATOM 5206 O O . VAL B 1 330 ? 0.737 -29.072 -1.419 1 97.42 330 VAL B O 1
ATOM 5209 N N . ILE B 1 331 ? -0.001 -28.832 -3.514 1 98.11 331 ILE B N 1
ATOM 5210 C CA . ILE B 1 331 ? -0.951 -29.939 -3.491 1 98.11 331 ILE B CA 1
ATOM 5211 C C . ILE B 1 331 ? -0.481 -31.041 -4.438 1 98.11 331 ILE B C 1
ATOM 5213 O O . ILE B 1 331 ? -0.044 -30.762 -5.557 1 98.11 331 ILE B O 1
ATOM 5217 N N . ILE B 1 332 ? -0.505 -32.306 -4.01 1 98.31 332 ILE B N 1
ATOM 5218 C CA . ILE B 1 332 ? -0.271 -33.434 -4.905 1 98.31 332 ILE B CA 1
ATOM 5219 C C . ILE B 1 332 ? -1.483 -34.363 -4.892 1 98.31 332 ILE B C 1
ATOM 5221 O O . ILE B 1 332 ? -2.098 -34.577 -3.845 1 98.31 332 ILE B O 1
ATOM 5225 N N . ALA B 1 333 ? -1.914 -34.776 -6.015 1 98.59 333 ALA B N 1
ATOM 5226 C CA . ALA B 1 333 ? -3.025 -35.707 -6.186 1 98.59 333 ALA B CA 1
ATOM 5227 C C . ALA B 1 333 ? -2.689 -36.78 -7.218 1 98.59 333 ALA B C 1
ATOM 5229 O O . ALA B 1 333 ? -1.91 -36.537 -8.143 1 98.59 333 ALA B O 1
ATOM 5230 N N . THR B 1 334 ? -3.303 -37.952 -7.1 1 98.19 334 THR B N 1
ATOM 5231 C CA . THR B 1 334 ? -2.895 -39.1 -7.903 1 98.19 334 THR B CA 1
ATOM 5232 C C . THR B 1 334 ? -4.073 -39.642 -8.708 1 98.19 334 THR B C 1
ATOM 5234 O O . THR B 1 334 ? -5.223 -39.555 -8.272 1 98.19 334 THR B O 1
ATOM 5237 N N . LYS B 1 335 ? -3.706 -40.076 -9.933 1 96.7 335 LYS B N 1
ATOM 5238 C CA . LYS B 1 335 ? -4.673 -40.826 -10.73 1 96.7 335 LYS B CA 1
ATOM 5239 C C . LYS B 1 335 ? -4.662 -42.306 -10.359 1 96.7 335 LYS B C 1
ATOM 5241 O O . LYS B 1 335 ? -3.6 -42.929 -10.303 1 96.7 335 LYS B O 1
ATOM 5246 N N . THR B 1 336 ? -5.818 -42.834 -10.031 1 88.95 336 THR B N 1
ATOM 5247 C CA . THR B 1 336 ? -5.899 -44.271 -9.793 1 88.95 336 THR B CA 1
ATOM 5248 C C . THR B 1 336 ? -6.095 -45.027 -11.104 1 88.95 336 THR B C 1
ATOM 5250 O O . THR B 1 336 ? -6.677 -44.496 -12.052 1 88.95 336 THR B O 1
#

Radius of gyration: 28.52 Å; Cα contacts (8 Å, |Δi|>4): 1304; chains: 2; bounding box: 66×86×58 Å

Sequence (672 aa):
MAATVFDLWHHINGFMTTQSLITTAKLGIFDYLTRGAATLTGVSDAIGTDRKVTEQLIDYMVCLGYLDKKWINLGDPTEGEYLYTNTEVTNQFLSSSSDKNCLSLLMNAGYLNNVMNDLDSVAKIGQSLIQKTPWDDPVMFEAFFAGMRATAMNWFSSPISKSFDLSTYCKVCDLGGGTGDVSYSLSVAYPQMKITIFDLPPVIKMTEEKKPEWISPNVTFQSGDFFTDTLPTSDCFILSNIIHDWPDDKVHIILSRVFKSLESGGSILVAERLLDDDKRGPPEAHIMSLIMTVLLSGKHRSFKEMSELLRQHGFVDVKVKNIQLSLADVIIATKTMAATVFDLWHHINGFMTTQSLITTAKLGIFDYLTRGAATLTGVSDAIGTDRKVTEQLIDYMVCLGYLDKKWINLGDPTEGEYLYTNTEVTNQFLSSSSDKNCLSLLMNAGYLNNVMNDLDSVAKIGQSLIQKTPWDDPVMFEAFFAGMRATAMNWFSSPISKSFDLSTYCKVCDLGGGTGDVSYSLSVAYPQMKITIFDLPPVIKMTEEKKPEWISPNVTFQSGDFFTDTLPTSDCFILSNIIHDWPDDKVHIILSRVFKSLESGGSILVAERLLDDDKRGPPEAHIMSLIMTVLLSGKHRSFKEMSELLRQHGFVDVKVKNIQLSLADVIIATKT

pLDDT: mean 93.66, std 6.35, range [63.23, 98.77]

Solvent-accessible surface area (backbone atoms only — not comparable to full-atom values): 34395 Å² total; per-residue (Å²): 117,72,41,48,71,66,53,48,54,49,37,52,48,18,37,55,52,23,49,51,51,38,36,43,50,72,58,36,53,50,48,59,27,71,80,38,70,38,36,64,68,55,50,21,62,72,58,58,35,22,58,68,49,44,48,55,54,51,32,42,34,32,45,61,14,43,28,45,72,46,81,42,68,72,82,46,88,89,37,58,47,50,35,36,33,57,28,69,51,27,52,43,32,48,12,84,88,29,93,53,23,38,60,39,40,42,56,47,37,59,54,48,56,61,58,52,71,43,46,55,59,26,26,45,72,57,42,41,79,62,83,78,53,50,84,78,33,72,68,45,35,52,40,50,51,48,19,49,41,24,48,31,63,71,33,36,14,61,58,60,51,64,67,57,89,62,78,87,44,54,30,34,29,29,50,58,30,58,70,34,48,47,58,54,39,33,43,69,75,35,71,82,32,37,34,35,38,32,20,44,55,73,45,38,54,52,28,62,74,64,52,63,86,83,60,60,86,44,56,45,79,42,67,39,45,82,89,77,44,86,74,75,86,30,39,28,41,34,32,59,70,44,65,36,47,34,36,69,73,57,39,52,52,46,49,48,52,52,50,71,56,34,52,73,72,12,35,43,34,40,32,39,40,48,26,38,81,86,40,53,27,50,68,69,29,45,52,52,18,53,52,24,24,46,63,46,35,14,38,57,46,22,59,63,56,48,49,52,55,42,40,74,64,59,33,38,80,72,44,76,46,82,47,81,95,38,64,29,22,41,34,40,30,29,32,110,117,73,42,48,70,68,52,47,55,50,37,52,47,18,36,54,54,21,48,50,53,40,36,44,50,74,58,37,53,50,48,59,27,72,79,36,70,37,36,64,67,57,49,20,63,73,57,58,36,21,58,69,49,43,48,56,55,52,32,42,33,32,45,61,14,42,26,44,72,44,81,42,68,72,84,46,88,89,38,57,48,52,35,34,30,57,29,70,51,28,53,42,32,48,13,84,88,28,94,54,23,39,59,40,40,41,56,48,37,60,53,47,57,59,58,51,71,43,46,55,59,27,26,47,70,57,41,41,79,63,82,77,53,51,83,79,34,71,68,46,33,51,40,48,49,48,20,49,42,24,46,31,64,71,32,36,14,62,60,59,51,63,67,57,88,62,80,86,44,55,30,36,29,31,49,58,30,57,70,33,49,48,58,53,38,32,42,70,74,36,70,82,31,36,35,34,38,32,22,44,54,73,45,38,54,52,27,62,73,64,53,62,84,83,58,60,84,44,57,45,79,44,66,38,47,81,88,76,43,86,76,76,86,30,39,28,41,34,33,58,70,45,64,36,47,34,35,69,75,57,39,53,51,47,50,47,51,53,51,71,54,34,51,73,72,12,34,42,35,41,30,40,39,46,26,38,82,85,40,54,28,50,66,70,28,46,52,52,19,53,52,24,25,46,63,46,34,16,39,57,46,22,59,64,56,49,49,49,54,43,41,75,61,60,34,38,82,71,46,75,46,82,47,82,96,39,64,29,23,40,33,40,30,29,33,109

InterPro domains:
  IPR001077 O-methyltransferase, C-terminal domain [PF00891] (138-315)
  IPR012967 Caffeic acid 3-O-methyltransferase-like, dimerisation domain [PF08100] (9-96)
  IPR016461 O-methyltransferase-like [PIRSF005739] (6-326)
  IPR016461 O-methyltransferase-like [PS51683] (9-335)
  IPR029063 S-adenosyl-L-methionine-dependent methyltransferase superfamily [G3DSA:3.40.50.150] (102-336)
  IPR029063 S-adenosyl-L-methionine-dependent methyltransferase superfamily [SSF53335] (127-326)
  IPR036388 Winged helix-like DNA-binding domain superfamily [G3DSA:1.10.10.10] (2-94)
  IPR036390 Winged helix DNA-binding domain superfamily [SSF46785] (7-94)

Foldseek 3Di:
DDDDVVNVVCVVCVVVVLVLLLVCLVLCQLQVQVVHWDFLVRRCVVSVHDSVVSVVSQVVCCVVPQKPWDWDAPPDPVDTTIIIHGDPCSVAARHPVHLLHQSLVSVVVVVLVVLCVCLVVCVVVLAAPDDDDLVVPPVSVVSVLSNVLNQCQVFNQQCQLPVDPPQVWQEEEAAQCQLVSNVQSNCVSHVRHQYEYEEAPVRLVVNVVPPDPPGDPSYYYDHDDLLDDQDDQTLEYEAEPNLQLEDPVVNLSNLLNVLVSHDAFGKYKYKAAAAAPVRPDDVLQVVVQSSSCNHRVGGHYHPVVVVVSNVVSQWAPWDWDDDPPHRIIMIMTGHD/DDDDVVNVVCVVCVVVVLVLLLVCLVLCQLQVQVVHWDFLVRRCVVSVHDSVVSVVSQVVCCVVPQKPWDWDAPPDPVDTTIIIHGDPCSNAARHPVHLLHQSLVSVVVVVLVVLCVCLVVCVVVLAAPDDDDLVVPPVSVVSVLSNVLNQCQVFNQQCQLPVDPPQVWQEEEAAQCQLVSNVQNNCVSHVRHQYEYEEAPVRLVVNVVPPDPPGDPSYYYDHDDLLDDQDDQTLEYEAEPNQQLEDPVVNLSNLLRVLVSHDAFGKYKYKAAAAAPVRPDDVLQVVVQSSSCNHRVGGHYHPVVVVVSNVVSQWAPWDWDDDPPHRIIMIMTGHD

Secondary structure (DSSP, 8-state):
-PPPHHHHHHHHTHHHHHHHHHHHHHTTHHHHGGG--EEHHHHHHHHT--HHHHHHHHHHHHHHTSEEEEEEE-SSTT-EEEEEEE-HHHHHHS-TTSTT--HHHHHHHHHHHHHGGGHHHHHHHSS------GGG-HHHHHHHHHHHHHHIIIIIHHHHHHHS--TT-SEEEEET-TT-HHHHHHHHH-TT-EEEEEE-HHHHHHHHHT--TTS-TTEEEEE--TTTSPPPP-SEEEEES-GGGS-HHHHHHHHHHHHHHPPTT-EEEEEEPPBPTTS---HHHHHHHHHHHHHHS----BHHHHHHHHHHTTEEEEEEEEPTT-S-EEEEEEE-/-PPPHHHHHHHHTHHHHHHHHHHHHHTTHHHHGGG--EEHHHHHHHHT--HHHHHHHHHHHHHHTSEEEEEEE-SSTT-EEEEEEE-HHHHHHS-TTSTT--HHHHHHHHHHHHHGGGHHHHHHHSS------GGG-HHHHHHHHHHHHHHIIIIIHHHHHHHS--TT-SEEEEET-TT-HHHHHHHHH-TT-EEEEEE-HHHHHHHHHT--TTS-TTEEEEE--TTTSPPPP-SEEEEES-GGGS-HHHHHHHHHHHHHHPPTT-EEEEEEPPBPTTS---HHHHHHHHHHHHHHS----BHHHHHHHHHHTTEEEEEEEPPTT-S-EEEEEEE-

Organism: Saccoglossus kowalevskii (NCBI:txid10224)

Nearest PDB structures (foldseek):
  4a6d-assembly1_A  TM=9.041E-01  e=3.151E-32  Homo sapiens
  8tji-assembly1_B  TM=8.987E-01  e=1.964E-27  uncultured bacterium
  8tjj-assembly2_B  TM=8.939E-01  e=2.143E-26  uncultured bacterium
  5i2h-assembly1_B  TM=5.253E-01  e=4.299E-20  Planctopirus limnophila DSM 3776
  5i2h-assembly1_A  TM=5.009E-01  e=7.174E-20  Planctopirus limnophila DSM 3776